Protein AF-A0A8B8ZPB7-F1 (afdb_monomer)

Solvent-accessible surface area (backbone atoms only — not comparable to full-atom values): 26484 Å² total; per-residue (Å²): 138,84,86,80,87,76,80,86,80,54,76,64,63,57,50,61,45,50,73,77,43,53,80,80,60,69,80,70,75,88,70,86,82,74,83,93,78,82,86,84,86,78,87,83,80,89,78,83,92,83,83,88,79,92,84,87,89,79,88,85,82,87,81,90,80,92,78,93,75,84,90,73,92,70,87,78,90,76,79,81,77,76,66,73,38,43,36,30,38,81,84,69,51,72,47,81,44,81,77,94,77,53,47,67,54,60,72,67,46,54,83,56,34,22,36,49,41,54,58,49,99,81,18,42,51,23,66,58,45,23,52,41,49,55,48,32,41,49,58,47,27,60,35,49,91,76,35,58,56,52,60,90,45,76,83,74,52,56,69,67,58,54,49,52,50,48,52,58,50,52,52,44,26,47,69,59,79,67,25,51,63,38,51,55,47,50,33,50,51,36,32,51,51,48,53,52,47,52,43,65,77,59,60,57,91,92,66,53,67,67,63,45,42,68,64,60,57,91,81,49,56,62,73,32,46,36,48,38,44,53,41,54,68,34,69,69,39,41,54,55,49,52,54,50,50,52,59,54,68,69,61,79,81,71,70,56,51,76,88,57,49,45,49,27,55,48,47,53,44,25,71,76,67,77,41,79,72,51,64,60,58,48,47,49,68,32,34,22,49,98,87,66,49,57,82,40,70,72,58,44,54,51,50,53,52,41,52,52,54,44,51,55,59,48,75,76,41,98,51,90,86,46,58,67,61,47,39,48,50,48,47,34,67,79,72,44,81,81,55,90,74,42,38,86,87,52,55,78,74,42,28,61,68,56,54,52,51,52,51,50,53,55,50,53,49,54,52,54,62,70,38,65,63,55,58,52,52,51,48,50,54,50,51,52,52,50,53,53,52,52,51,53,50,52,53,50,52,51,52,50,52,53,51,53,54,52,55,72,72,51,76,81,82,75,82,88,81,78,89,78,89,82,87,84,81,90,88,84,134

Secondary structure (DSSP, 8-state):
----------HHHHHHHHHH-HHHHTT-------------PPPP--------------------------------S-----PPEEEE-TT--EEEE-S---HHHHHHS-TT-EEE--B-TTS-B-HHHHHHHHHHHHHHTT-TTTS-SS-SSGGGS-HHHHHHHHHHHHTTEE--GGGHHHHHHHHHHHHHHHHHHHHHHH--TT--HHHHHHS--TTS-HHHHHHHHHHHHSHHHHHHHHHHHHHHHT-------TTS-HHHHHHHHHHHHSSPPPHHHHHHHHHB-TTS-BSSHHHHHHHHHHHHHHHHHHHT---TTSHHHHHHHHHHHHH-PPPTT--TTS-SS--HHHHHHHHHHHHHHHHHTTSTHHHHHHHHHHHHHHHHHHHHHHHHHHHHHHHHHHHHTSPPPPP--------------

pLDDT: mean 74.16, std 24.39, range [20.91, 96.12]

Mean predicted aligned error: 16.97 Å

Organism: Phoenix dactylifera (NCBI:txid42345)

InterPro domains:
  IPR004252 Probable transposase, Ptta/En/Spm, plant [PF03004] (223-352)

Structure (mmCIF, N/CA/C/O backbone):
data_AF-A0A8B8ZPB7-F1
#
_entry.id   AF-A0A8B8ZPB7-F1
#
loop_
_atom_site.group_PDB
_atom_site.id
_atom_site.type_symbol
_atom_site.label_atom_id
_atom_site.label_alt_id
_atom_site.label_comp_id
_atom_site.label_asym_id
_atom_site.label_entity_id
_atom_site.label_seq_id
_atom_site.pdbx_PDB_ins_code
_atom_site.Cartn_x
_atom_site.Cartn_y
_atom_site.Cartn_z
_atom_site.occupancy
_atom_site.B_iso_or_equiv
_atom_site.auth_seq_id
_atom_site.auth_comp_id
_atom_site.auth_asym_id
_atom_site.auth_atom_id
_atom_site.pdbx_PDB_model_num
ATOM 1 N N . MET A 1 1 ? -34.072 -21.243 11.639 1.00 28.75 1 MET A N 1
ATOM 2 C CA . MET A 1 1 ? -33.378 -22.053 10.615 1.00 28.75 1 MET A CA 1
ATOM 3 C C . MET A 1 1 ? -32.046 -21.391 10.296 1.00 28.75 1 MET A C 1
ATOM 5 O O . MET A 1 1 ? -32.010 -20.428 9.547 1.00 28.75 1 MET A O 1
ATOM 9 N N . LEU A 1 2 ? -30.977 -21.845 10.950 1.00 27.19 2 LEU A N 1
ATOM 10 C CA . LEU A 1 2 ? -29.590 -21.484 10.649 1.00 27.19 2 LEU A CA 1
ATOM 11 C C . LEU A 1 2 ? -29.084 -22.489 9.611 1.00 27.19 2 LEU A C 1
ATOM 13 O O . LEU A 1 2 ? -28.992 -23.673 9.923 1.00 27.19 2 LEU A O 1
ATOM 17 N N . ILE A 1 3 ? -28.793 -22.049 8.388 1.00 26.31 3 ILE A N 1
ATOM 18 C CA . ILE A 1 3 ? -28.152 -22.910 7.389 1.00 26.31 3 ILE A CA 1
ATOM 19 C C . ILE A 1 3 ? -26.639 -22.795 7.596 1.00 26.31 3 ILE A C 1
ATOM 21 O O . ILE A 1 3 ? -25.999 -21.853 7.132 1.00 26.31 3 ILE A O 1
ATOM 25 N N . HIS A 1 4 ? -26.082 -23.742 8.349 1.00 31.38 4 HIS A N 1
ATOM 26 C CA . HIS A 1 4 ? -24.650 -24.019 8.388 1.00 31.38 4 HIS A CA 1
ATOM 27 C C . HIS A 1 4 ? -24.243 -24.673 7.060 1.00 31.38 4 HIS A C 1
ATOM 29 O O . HIS A 1 4 ? -24.512 -25.851 6.852 1.00 31.38 4 HIS A O 1
ATOM 35 N N . PHE A 1 5 ? -23.561 -23.943 6.178 1.00 27.19 5 PHE A N 1
ATOM 36 C CA . PHE A 1 5 ? -22.730 -24.568 5.147 1.00 27.19 5 PHE A CA 1
ATOM 37 C C . PHE A 1 5 ? -21.309 -24.700 5.698 1.00 27.19 5 PHE A C 1
ATOM 39 O O . PHE A 1 5 ? -20.483 -23.805 5.551 1.00 27.19 5 PHE A O 1
ATOM 46 N N . VAL A 1 6 ? -21.046 -25.813 6.380 1.00 33.28 6 VAL A N 1
ATOM 47 C CA . VAL A 1 6 ? -19.689 -26.307 6.635 1.00 33.28 6 VAL A CA 1
ATOM 48 C C . VAL A 1 6 ? -19.520 -27.507 5.713 1.00 33.28 6 VAL A C 1
ATOM 50 O O . VAL A 1 6 ? -20.044 -28.578 6.002 1.00 33.28 6 VAL A O 1
ATOM 53 N N . TYR A 1 7 ? -18.854 -27.320 4.575 1.00 31.11 7 TYR A N 1
ATOM 54 C CA . TYR A 1 7 ? -18.371 -28.455 3.791 1.00 31.11 7 TYR A CA 1
ATOM 55 C C . TYR A 1 7 ? -17.111 -29.006 4.479 1.00 31.11 7 TYR A C 1
ATOM 57 O O . TYR A 1 7 ? -16.182 -28.231 4.725 1.00 31.11 7 TYR A O 1
ATOM 65 N N . PRO A 1 8 ? -17.052 -30.303 4.827 1.00 35.94 8 PRO A N 1
ATOM 66 C CA . PRO A 1 8 ? -15.824 -30.921 5.304 1.00 35.94 8 PRO A CA 1
ATOM 67 C C . PRO A 1 8 ? -14.908 -31.177 4.099 1.00 35.94 8 PRO A C 1
ATOM 69 O O . PRO A 1 8 ? -15.240 -31.978 3.230 1.00 35.94 8 PRO A O 1
ATOM 72 N N . PHE A 1 9 ? -13.777 -30.476 4.021 1.00 42.41 9 PHE A N 1
ATOM 73 C CA . PHE A 1 9 ? -12.744 -30.757 3.018 1.00 42.41 9 PHE A CA 1
ATOM 74 C C . PHE A 1 9 ? -11.950 -32.010 3.402 1.00 42.41 9 PHE A C 1
ATOM 76 O O . PHE A 1 9 ? -11.677 -32.238 4.586 1.00 42.41 9 PHE A O 1
ATOM 83 N N . SER A 1 10 ? -11.600 -32.814 2.398 1.00 42.03 10 SER A N 1
ATOM 84 C CA . SER A 1 10 ? -10.835 -34.053 2.554 1.00 42.03 10 SER A CA 1
ATOM 85 C C . SER A 1 10 ? -9.345 -33.767 2.786 1.00 42.03 10 SER A C 1
ATOM 87 O O . SER A 1 10 ? -8.852 -32.663 2.540 1.00 42.03 10 SER A O 1
ATOM 89 N N . ALA A 1 11 ? -8.602 -34.761 3.277 1.00 39.53 11 ALA A N 1
ATOM 90 C CA . ALA A 1 11 ? -7.156 -34.641 3.460 1.00 39.53 11 ALA A CA 1
ATOM 91 C C . ALA A 1 11 ? -6.410 -34.476 2.119 1.00 39.53 11 ALA A C 1
ATOM 93 O O . ALA A 1 11 ? -5.371 -33.813 2.087 1.00 39.53 11 ALA A O 1
ATOM 94 N N . GLU A 1 12 ? -6.956 -35.010 1.019 1.00 38.91 12 GLU A N 1
ATOM 95 C CA . GLU A 1 12 ? -6.449 -34.802 -0.340 1.00 38.91 12 GLU A CA 1
ATOM 96 C C . GLU A 1 12 ? -6.505 -33.325 -0.773 1.00 38.91 12 GLU A C 1
ATOM 98 O O . GLU A 1 12 ? -5.502 -32.811 -1.274 1.00 38.91 12 GLU A O 1
ATOM 103 N N . ASP A 1 13 ? -7.598 -32.608 -0.478 1.00 41.69 13 ASP A N 1
ATOM 104 C CA . ASP A 1 13 ? -7.766 -31.187 -0.843 1.00 41.69 13 ASP A CA 1
ATOM 105 C C . ASP A 1 13 ? -6.718 -30.282 -0.170 1.00 41.69 13 ASP A C 1
ATOM 107 O O . ASP A 1 13 ? -6.285 -29.269 -0.718 1.00 41.69 13 ASP A O 1
ATOM 111 N N . ILE A 1 14 ? -6.286 -30.644 1.042 1.00 42.12 14 ILE A N 1
ATOM 112 C CA . ILE A 1 14 ? -5.255 -29.918 1.800 1.00 42.12 14 ILE A CA 1
ATOM 113 C C . ILE A 1 14 ? -3.859 -30.189 1.219 1.00 42.12 14 ILE A C 1
ATOM 115 O O . ILE A 1 14 ? -2.997 -29.308 1.254 1.00 42.12 14 ILE A O 1
ATOM 119 N N . ARG A 1 15 ? -3.632 -31.386 0.668 1.00 41.94 15 ARG A N 1
ATOM 120 C CA . ARG A 1 15 ? -2.341 -31.821 0.121 1.00 41.94 15 ARG A CA 1
ATOM 121 C C . ARG A 1 15 ? -2.060 -31.210 -1.252 1.00 41.94 15 ARG A C 1
ATOM 123 O O . ARG A 1 15 ? -0.996 -30.629 -1.440 1.00 41.94 15 ARG A O 1
ATOM 130 N N . GLU A 1 16 ? -3.036 -31.245 -2.158 1.00 42.25 16 GLU A N 1
ATOM 131 C CA . GLU A 1 16 ? -2.954 -30.586 -3.476 1.00 42.25 16 GLU A CA 1
ATOM 132 C C . GLU A 1 16 ? -2.743 -29.063 -3.329 1.00 42.25 16 GLU A C 1
ATOM 134 O O . GLU A 1 16 ? -2.039 -28.409 -4.106 1.00 42.25 16 GLU A O 1
ATOM 139 N N . PHE A 1 17 ? -3.279 -28.500 -2.241 1.00 45.41 17 PHE A N 1
ATOM 140 C CA . PHE A 1 17 ? -3.159 -27.092 -1.882 1.00 45.41 17 PHE A CA 1
ATOM 141 C C . PHE A 1 17 ? -1.788 -26.703 -1.294 1.00 45.41 17 PHE A C 1
ATOM 143 O O . PHE A 1 17 ? -1.312 -25.587 -1.522 1.00 45.41 17 PHE A O 1
ATOM 150 N N . GLN A 1 18 ? -1.126 -27.602 -0.559 1.00 41.00 18 GLN A N 1
ATOM 151 C CA . GLN A 1 18 ? 0.248 -27.392 -0.080 1.00 41.00 18 GLN A CA 1
ATOM 152 C C . GLN A 1 18 ? 1.264 -27.382 -1.230 1.00 41.00 18 GLN A C 1
ATOM 154 O O . GLN A 1 18 ? 2.244 -26.638 -1.159 1.00 41.00 18 GLN A O 1
ATOM 159 N N . GLU A 1 19 ? 1.002 -28.140 -2.297 1.00 45.62 19 GLU A N 1
ATOM 160 C CA . GLU A 1 19 ? 1.836 -28.174 -3.504 1.00 45.62 19 GLU A CA 1
ATOM 161 C C . GLU A 1 19 ? 1.687 -26.899 -4.353 1.00 45.62 19 GLU A C 1
ATOM 163 O O . GLU A 1 19 ? 2.684 -26.367 -4.838 1.00 45.62 19 GLU A O 1
ATOM 168 N N . HIS A 1 20 ? 0.476 -26.337 -4.460 1.00 42.56 20 HIS A N 1
ATOM 169 C CA . HIS A 1 20 ? 0.222 -25.128 -5.260 1.00 42.56 20 HIS A CA 1
ATOM 170 C C . HIS A 1 20 ? 0.527 -23.797 -4.542 1.00 42.56 20 HIS A C 1
ATOM 172 O O . HIS A 1 20 ? 0.718 -22.774 -5.204 1.00 42.56 20 HIS A O 1
ATOM 178 N N . TYR A 1 21 ? 0.584 -23.768 -3.201 1.00 43.22 21 TYR A N 1
ATOM 179 C CA . TYR A 1 21 ? 0.768 -22.528 -2.422 1.00 43.22 21 TYR A CA 1
ATOM 180 C C . TYR A 1 21 ? 1.794 -22.635 -1.268 1.00 43.22 21 TYR A C 1
ATOM 182 O O . TYR A 1 21 ? 1.480 -22.292 -0.120 1.00 43.22 21 TYR A O 1
ATOM 190 N N . PRO A 1 22 ? 3.059 -23.015 -1.533 1.00 37.81 22 PRO A N 1
ATOM 191 C CA . PRO A 1 22 ? 4.065 -23.250 -0.488 1.00 37.81 22 PRO A CA 1
ATOM 192 C C . PRO A 1 22 ? 4.408 -21.993 0.339 1.00 37.81 22 PRO A C 1
ATOM 194 O O . PRO A 1 22 ? 4.732 -22.075 1.526 1.00 37.81 22 PRO A O 1
ATOM 197 N N . ILE A 1 23 ? 4.270 -20.798 -0.248 1.00 39.88 23 ILE A N 1
ATOM 198 C CA . ILE A 1 23 ? 4.615 -19.514 0.391 1.00 39.88 23 ILE A CA 1
ATOM 199 C C . ILE A 1 23 ? 3.638 -19.150 1.526 1.00 39.88 23 ILE A C 1
ATOM 201 O O . ILE A 1 23 ? 4.025 -18.474 2.480 1.00 39.88 23 ILE A O 1
ATOM 205 N N . ILE A 1 24 ? 2.390 -19.634 1.480 1.00 37.12 24 ILE A N 1
ATOM 206 C CA . ILE A 1 24 ? 1.375 -19.341 2.508 1.00 37.12 24 ILE A CA 1
ATOM 207 C C . ILE A 1 24 ? 1.676 -20.094 3.821 1.00 37.12 24 ILE A C 1
ATOM 209 O O . ILE A 1 24 ? 1.377 -19.584 4.903 1.00 37.12 24 ILE A O 1
ATOM 213 N N . PHE A 1 25 ? 2.332 -21.260 3.751 1.00 35.75 25 PHE A N 1
ATOM 214 C CA . PHE A 1 25 ? 2.598 -22.133 4.905 1.00 35.75 25 PHE A CA 1
ATOM 215 C C . PHE A 1 25 ? 4.035 -22.046 5.457 1.00 35.75 25 PHE A C 1
ATOM 217 O O . PHE A 1 25 ? 4.278 -22.437 6.600 1.00 35.75 25 PHE A O 1
ATOM 224 N N . ALA A 1 26 ? 4.984 -21.459 4.718 1.00 35.31 26 ALA A N 1
ATOM 225 C CA . ALA A 1 26 ? 6.405 -21.404 5.092 1.00 35.31 26 ALA A CA 1
ATOM 226 C C . ALA A 1 26 ? 6.752 -20.531 6.325 1.00 35.31 26 ALA A C 1
ATOM 228 O O . ALA A 1 26 ? 7.908 -20.473 6.737 1.00 35.31 26 ALA A O 1
ATOM 229 N N . THR A 1 27 ? 5.784 -19.870 6.971 1.00 37.97 27 THR A N 1
ATOM 230 C CA . THR A 1 27 ? 6.030 -19.088 8.206 1.00 37.97 27 THR A CA 1
ATOM 231 C C . THR A 1 27 ? 5.755 -19.860 9.505 1.00 37.97 27 THR A C 1
ATOM 233 O O . THR A 1 27 ? 5.778 -19.278 10.590 1.00 37.97 27 THR A O 1
ATOM 236 N N . GLY A 1 28 ? 5.547 -21.179 9.413 1.00 30.17 28 GLY A N 1
ATOM 237 C CA . GLY A 1 28 ? 5.267 -22.068 10.545 1.00 30.17 28 GLY A CA 1
ATOM 238 C C . GLY A 1 28 ? 6.475 -22.662 11.282 1.00 30.17 28 GLY A C 1
ATOM 239 O O . GLY A 1 28 ? 6.264 -23.366 12.268 1.00 30.17 28 GLY A O 1
ATOM 240 N N . ASN A 1 29 ? 7.725 -22.396 10.877 1.00 26.95 29 ASN A N 1
ATOM 241 C CA . ASN A 1 29 ? 8.877 -22.906 11.629 1.00 26.95 29 ASN A CA 1
ATOM 242 C C . ASN A 1 29 ? 9.164 -22.039 12.863 1.00 26.95 29 ASN A C 1
ATOM 244 O O . ASN A 1 29 ? 9.636 -20.904 12.781 1.00 26.95 29 ASN A O 1
ATOM 248 N N . LYS A 1 30 ? 8.838 -22.614 14.028 1.00 38.22 30 LYS A N 1
ATOM 249 C CA . LYS A 1 30 ? 9.096 -22.106 15.378 1.00 38.22 30 LYS A CA 1
ATOM 250 C C . LYS A 1 30 ? 10.577 -21.745 15.551 1.00 38.22 30 LYS A C 1
ATOM 252 O O . LYS A 1 30 ? 11.385 -22.586 15.928 1.00 38.22 30 LYS A O 1
ATOM 257 N N . MET A 1 31 ? 10.922 -20.473 15.373 1.00 25.81 31 MET A N 1
ATOM 258 C CA . MET A 1 31 ? 12.121 -19.902 15.986 1.00 25.81 31 MET A CA 1
ATOM 259 C C . MET A 1 31 ? 11.722 -19.192 17.278 1.00 25.81 31 MET A C 1
ATOM 261 O O . MET A 1 31 ? 10.804 -18.369 17.309 1.00 25.81 31 MET A O 1
ATOM 265 N N . HIS A 1 32 ? 12.391 -19.580 18.360 1.00 27.09 32 HIS A N 1
ATOM 266 C CA . HIS A 1 32 ? 12.160 -19.135 19.726 1.00 27.09 32 HIS A CA 1
ATOM 267 C C . HIS A 1 32 ? 12.138 -17.601 19.803 1.00 27.09 32 HIS A C 1
ATOM 269 O O . HIS A 1 32 ? 13.165 -16.939 19.664 1.00 27.09 32 HIS A O 1
ATOM 275 N N . ARG A 1 33 ? 10.958 -17.015 20.045 1.00 31.67 33 ARG A N 1
ATOM 276 C CA . ARG A 1 33 ? 10.832 -15.586 20.356 1.00 31.67 33 ARG A CA 1
ATOM 277 C C . ARG A 1 33 ? 11.293 -15.360 21.792 1.00 31.67 33 ARG A C 1
ATOM 279 O O . ARG A 1 33 ? 10.495 -15.401 22.724 1.00 31.67 33 ARG A O 1
ATOM 286 N N . GLY A 1 34 ? 12.596 -15.152 21.953 1.00 25.97 34 GLY A N 1
ATOM 287 C CA . GLY A 1 34 ? 13.194 -14.689 23.198 1.00 25.97 34 GLY A CA 1
ATOM 288 C C . GLY A 1 34 ? 12.562 -13.373 23.664 1.00 25.97 34 GLY A C 1
ATOM 289 O O . GLY A 1 34 ? 12.405 -12.431 22.888 1.00 25.97 34 GLY A O 1
ATOM 290 N N . LYS A 1 35 ? 12.159 -13.379 24.937 1.00 30.25 35 LYS A N 1
ATOM 291 C CA . LYS A 1 35 ? 11.778 -12.276 25.834 1.00 30.25 35 LYS A CA 1
ATOM 292 C C . LYS A 1 35 ? 11.956 -10.857 25.253 1.00 30.25 35 LYS A C 1
ATOM 294 O O . LYS A 1 35 ? 13.050 -10.307 25.272 1.00 30.25 35 LYS A O 1
ATOM 299 N N . ARG A 1 36 ? 10.852 -10.219 24.845 1.00 32.94 36 ARG A N 1
ATOM 300 C CA . ARG A 1 36 ? 10.740 -8.749 24.778 1.00 32.94 36 ARG A CA 1
ATOM 301 C C . ARG A 1 36 ? 9.922 -8.259 25.969 1.00 32.94 36 ARG A C 1
ATOM 303 O O . ARG A 1 36 ? 8.733 -8.003 25.845 1.00 32.94 36 ARG A O 1
ATOM 310 N N . PHE A 1 37 ? 10.586 -8.197 27.112 1.00 27.94 37 PHE A N 1
ATOM 311 C CA . PHE A 1 37 ? 10.239 -7.348 28.246 1.00 27.94 37 PHE A CA 1
ATOM 312 C C . PHE A 1 37 ? 11.564 -7.009 28.924 1.00 27.94 37 PHE A C 1
ATOM 314 O O . PHE A 1 37 ? 12.227 -7.919 29.421 1.00 27.94 37 PHE A O 1
ATOM 321 N N . ARG A 1 38 ? 11.963 -5.741 28.819 1.00 25.94 38 ARG A N 1
ATOM 322 C CA . ARG A 1 38 ? 12.806 -4.978 29.747 1.00 25.94 38 ARG A CA 1
ATOM 323 C C . ARG A 1 38 ? 12.831 -3.530 29.250 1.00 25.94 38 ARG A C 1
ATOM 325 O O . ARG A 1 38 ? 13.346 -3.253 28.171 1.00 25.94 38 ARG A O 1
ATOM 332 N N . ASP A 1 39 ? 12.104 -2.708 29.996 1.00 25.30 39 ASP A N 1
ATOM 333 C CA . ASP A 1 39 ? 12.454 -1.366 30.463 1.00 25.30 39 ASP A CA 1
ATOM 334 C C . ASP A 1 39 ? 12.951 -0.366 29.412 1.00 25.30 39 ASP A C 1
ATOM 336 O O . ASP A 1 39 ? 14.123 -0.328 29.046 1.00 25.30 39 ASP A O 1
ATOM 340 N N . VAL A 1 40 ? 12.033 0.497 28.967 1.00 24.83 40 VAL A N 1
ATOM 341 C CA . VAL A 1 40 ? 12.382 1.802 28.397 1.00 24.83 40 VAL A CA 1
ATOM 342 C C . VAL A 1 40 ? 11.948 2.851 29.411 1.00 24.83 40 VAL A C 1
ATOM 344 O O . VAL A 1 40 ? 10.776 3.215 29.488 1.00 24.83 40 VAL A O 1
ATOM 347 N N . GLU A 1 41 ? 12.905 3.284 30.223 1.00 22.23 41 GLU A N 1
ATOM 348 C CA . GLU A 1 41 ? 12.800 4.458 31.083 1.00 22.23 41 GLU A CA 1
ATOM 349 C C . GLU A 1 41 ? 12.790 5.712 30.192 1.00 22.23 41 GLU A C 1
ATOM 351 O O . GLU A 1 41 ? 13.719 5.943 29.417 1.00 22.23 41 GLU A O 1
ATOM 356 N N . PHE A 1 42 ? 11.716 6.501 30.255 1.00 28.75 42 PHE A N 1
ATOM 357 C CA . PHE A 1 42 ? 11.602 7.780 29.553 1.00 28.75 42 PHE A CA 1
ATOM 358 C C . PHE A 1 42 ? 11.848 8.924 30.538 1.00 28.75 42 PHE A C 1
ATOM 360 O O . PHE A 1 42 ? 11.079 9.119 31.478 1.00 28.75 42 PHE A O 1
ATOM 367 N N . GLN A 1 43 ? 12.896 9.711 30.289 1.00 24.97 43 GLN A N 1
ATOM 368 C CA . GLN A 1 43 ? 13.092 11.003 30.941 1.00 24.97 43 GLN A CA 1
ATOM 369 C C . GLN A 1 43 ? 12.038 11.993 30.432 1.00 24.97 43 GLN A C 1
ATOM 371 O O . GLN A 1 43 ? 11.993 12.327 29.248 1.00 24.97 43 GLN A O 1
ATOM 376 N N . GLN A 1 44 ? 11.179 12.452 31.342 1.00 23.89 44 GLN A N 1
ATOM 377 C CA . GLN A 1 44 ? 10.290 13.587 31.121 1.00 23.89 44 GLN A CA 1
ATOM 378 C C . GLN A 1 44 ? 11.091 14.883 31.258 1.00 23.89 44 GLN A C 1
ATOM 380 O O . GLN A 1 44 ? 11.602 15.186 32.334 1.00 23.89 44 GLN A O 1
ATOM 385 N N . SER A 1 45 ? 11.146 15.680 30.197 1.00 27.50 45 SER A N 1
ATOM 386 C CA . SER A 1 45 ? 11.454 17.105 30.289 1.00 27.50 45 SER A CA 1
ATOM 387 C C . SER A 1 45 ? 10.152 17.897 30.157 1.00 27.50 45 SER A C 1
ATOM 389 O O . SER A 1 45 ? 9.481 17.884 29.126 1.00 27.50 45 SER A O 1
ATOM 391 N N . GLN A 1 46 ? 9.772 18.551 31.255 1.00 23.66 46 GLN A N 1
ATOM 392 C CA . GLN A 1 46 ? 8.691 19.529 31.313 1.00 23.66 46 GLN A CA 1
ATOM 393 C C . GLN A 1 46 ? 9.084 20.790 30.545 1.00 23.66 46 GLN A C 1
ATOM 395 O O . GLN A 1 46 ? 10.137 21.352 30.834 1.00 23.66 46 GLN A O 1
ATOM 400 N N . VAL A 1 47 ? 8.199 21.306 29.687 1.00 26.80 47 VAL A N 1
ATOM 401 C CA . VAL A 1 47 ? 8.133 22.748 29.409 1.00 26.80 47 VAL A CA 1
ATOM 402 C C . VAL A 1 47 ? 6.678 23.175 29.178 1.00 26.80 47 VAL A C 1
ATOM 404 O O . VAL A 1 47 ? 6.050 22.786 28.201 1.00 26.80 47 VAL A O 1
ATOM 407 N N . GLY A 1 48 ? 6.175 23.983 30.115 1.00 24.48 48 GLY A N 1
ATOM 408 C CA . GLY A 1 48 ? 5.535 25.274 29.840 1.00 24.48 48 GLY A CA 1
ATOM 409 C C . GLY A 1 48 ? 4.231 25.319 29.043 1.00 24.48 48 GLY A C 1
ATOM 410 O O . GLY A 1 48 ? 4.231 25.406 27.822 1.00 24.48 48 GLY A O 1
ATOM 411 N N . SER A 1 49 ? 3.129 25.434 29.783 1.00 24.02 49 SER A N 1
ATOM 412 C CA . SER A 1 49 ? 1.850 26.011 29.357 1.00 24.02 49 SER A CA 1
ATOM 413 C C . SER A 1 49 ? 2.006 27.415 28.750 1.00 24.02 49 SER A C 1
ATOM 415 O O . SER A 1 49 ? 2.580 28.293 29.391 1.00 24.02 49 SER A O 1
ATOM 417 N N . SER A 1 50 ? 1.372 27.672 27.601 1.00 24.67 50 SER A N 1
ATOM 418 C CA . SER A 1 50 ? 0.836 29.001 27.283 1.00 24.67 50 SER A CA 1
ATOM 419 C C . SER A 1 50 ? -0.412 28.896 26.404 1.00 24.67 50 SER A C 1
ATOM 421 O O . SER A 1 50 ? -0.479 28.107 25.465 1.00 24.67 50 SER A O 1
ATOM 423 N N . SER A 1 51 ? -1.407 29.684 26.794 1.00 22.61 51 SER A N 1
ATOM 424 C CA . SER A 1 51 ? -2.759 29.802 26.255 1.00 22.61 51 SER A CA 1
ATOM 425 C C . SER A 1 51 ? -2.825 30.855 25.135 1.00 22.61 51 SER A C 1
ATOM 427 O O . SER A 1 51 ? -1.849 31.563 24.903 1.00 22.61 51 SER A O 1
ATOM 429 N N . ALA A 1 52 ? -4.027 31.013 24.561 1.00 24.56 52 ALA A N 1
ATOM 430 C CA . ALA A 1 52 ? -4.485 32.054 23.625 1.00 24.56 52 ALA A CA 1
ATOM 431 C C . ALA A 1 52 ? -4.111 31.830 22.141 1.00 24.56 52 ALA A C 1
ATOM 433 O O . ALA A 1 52 ? -3.016 31.406 21.821 1.00 24.56 52 ALA A O 1
ATOM 434 N N . GLN A 1 53 ? -4.946 32.099 21.136 1.00 24.95 53 GLN A N 1
ATOM 435 C CA . GLN A 1 53 ? -6.286 32.675 21.051 1.00 24.95 53 GLN A CA 1
ATOM 436 C C . GLN A 1 53 ? -6.807 32.441 19.622 1.00 24.95 53 GLN A C 1
ATOM 438 O O . GLN A 1 53 ? -6.050 32.380 18.657 1.00 24.95 53 GLN A O 1
ATOM 443 N N . SER A 1 54 ? -8.127 32.349 19.509 1.00 24.20 54 SER A N 1
ATOM 444 C CA . SER A 1 54 ? -8.901 32.381 18.269 1.00 24.20 54 SER A CA 1
ATOM 445 C C . SER A 1 54 ? -8.843 33.766 17.616 1.00 24.20 54 SER A C 1
ATOM 447 O O . SER A 1 54 ? -9.192 34.736 18.281 1.00 24.20 54 SER A O 1
ATOM 449 N N . MET A 1 55 ? -8.547 33.852 16.312 1.00 24.83 55 MET A N 1
ATOM 450 C CA . MET A 1 55 ? -8.936 34.997 15.478 1.00 24.83 55 MET A CA 1
ATOM 451 C C . MET A 1 55 ? -9.368 34.557 14.073 1.00 24.83 55 MET A C 1
ATOM 453 O O . MET A 1 55 ? -8.660 33.871 13.342 1.00 24.83 55 MET A O 1
ATOM 457 N N . ARG A 1 56 ? -10.588 34.982 13.747 1.00 20.91 56 ARG A N 1
ATOM 458 C CA . ARG A 1 56 ? -11.305 34.938 12.470 1.00 20.91 56 ARG A CA 1
ATOM 459 C C . ARG A 1 56 ? -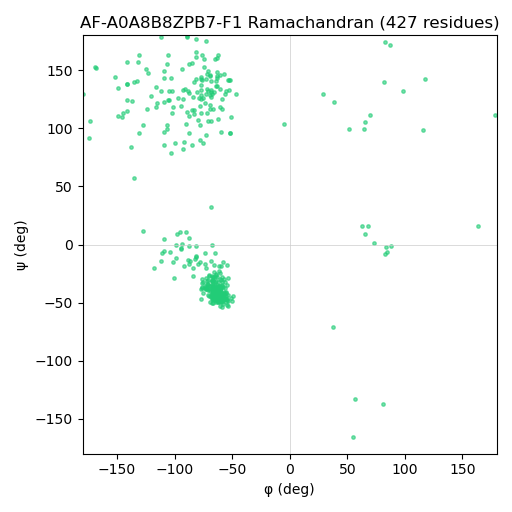10.960 36.196 11.661 1.00 20.91 56 ARG A C 1
ATOM 461 O O . ARG A 1 56 ? -10.730 37.228 12.289 1.00 20.91 56 ARG A O 1
ATOM 468 N N . SER A 1 57 ? -11.089 36.116 10.325 1.00 24.12 57 SER A N 1
ATOM 469 C CA . SER A 1 57 ? -11.153 37.194 9.290 1.00 24.12 57 SER A CA 1
ATOM 470 C C . SER A 1 57 ? -9.976 37.119 8.305 1.00 24.12 57 SER A C 1
ATOM 472 O O . SER A 1 57 ? -8.873 36.837 8.740 1.00 24.12 57 SER A O 1
ATOM 474 N N . GLN A 1 58 ? -10.062 37.367 6.996 1.00 24.64 58 GLN A N 1
ATOM 475 C CA . GLN A 1 58 ? -11.099 37.770 6.035 1.00 24.64 58 GLN A CA 1
ATOM 476 C C . GLN A 1 58 ? -10.465 37.588 4.630 1.00 24.64 58 GLN A C 1
ATOM 478 O O . GLN A 1 58 ? -9.246 37.674 4.493 1.00 24.64 58 GLN A O 1
ATOM 483 N N . GLN A 1 59 ? -11.275 37.340 3.596 1.00 23.97 59 GLN A N 1
ATOM 484 C CA . GLN A 1 59 ? -10.879 37.517 2.187 1.00 23.97 59 GLN A CA 1
ATOM 485 C C . GLN A 1 59 ? -10.602 38.997 1.880 1.00 23.97 59 GLN A C 1
ATOM 487 O O . GLN A 1 59 ? -11.184 39.867 2.529 1.00 23.97 59 GLN A O 1
ATOM 492 N N . PRO A 1 60 ? -9.854 39.279 0.801 1.00 23.94 60 PRO A N 1
ATOM 493 C CA . PRO A 1 60 ? -10.411 40.205 -0.186 1.00 23.94 60 PRO A CA 1
ATOM 494 C C . PRO A 1 60 ? -10.319 39.722 -1.641 1.00 23.94 60 PRO A C 1
ATOM 496 O O . PRO A 1 60 ? -9.509 38.875 -2.014 1.00 23.94 60 PRO A O 1
ATOM 499 N N . GLN A 1 61 ? -11.227 40.297 -2.428 1.00 21.80 61 GLN A N 1
ATOM 500 C CA . GLN A 1 61 ? -11.498 40.103 -3.847 1.00 21.80 61 GLN A CA 1
ATOM 501 C C . GLN A 1 61 ? -10.478 40.806 -4.765 1.00 21.80 61 GLN A C 1
ATOM 503 O O . GLN A 1 61 ? -10.015 41.899 -4.468 1.00 21.80 61 GLN A O 1
ATOM 508 N N . GLN A 1 62 ? -10.192 40.122 -5.877 1.00 22.58 62 GLN A N 1
ATOM 509 C CA . GLN A 1 62 ? -10.075 40.560 -7.280 1.00 22.58 62 GLN A CA 1
ATOM 510 C C . GLN A 1 62 ? -9.640 41.999 -7.625 1.00 22.58 62 GLN A C 1
ATOM 512 O O . GLN A 1 62 ? -10.297 42.973 -7.274 1.00 22.58 62 GLN A O 1
ATOM 517 N N . HIS A 1 63 ? -8.647 42.078 -8.517 1.00 22.84 63 HIS A N 1
ATOM 518 C CA . HIS A 1 63 ? -8.596 43.088 -9.571 1.00 22.84 63 HIS A CA 1
ATOM 519 C C . HIS A 1 63 ? -8.160 42.420 -10.885 1.00 22.84 63 HIS A C 1
ATOM 521 O O . HIS A 1 63 ? -7.132 41.743 -10.931 1.00 22.84 63 HIS A O 1
ATOM 527 N N . GLU A 1 64 ? -8.990 42.570 -11.917 1.00 22.52 64 GLU A N 1
ATOM 528 C CA . GLU A 1 64 ? -8.724 42.201 -13.308 1.00 22.52 64 GLU A CA 1
ATOM 529 C C . GLU A 1 64 ? -7.718 43.167 -13.941 1.00 22.52 64 GLU A C 1
ATOM 531 O O . GLU A 1 64 ? -7.808 44.376 -13.724 1.00 22.52 64 GLU A O 1
ATOM 536 N N . SER A 1 65 ? -6.833 42.622 -14.777 1.00 23.34 65 SER A N 1
ATOM 537 C CA . SER A 1 65 ? -6.213 43.331 -15.896 1.00 23.34 65 SER A CA 1
ATOM 538 C C . SER A 1 65 ? -6.004 42.331 -17.030 1.00 23.34 65 SER A C 1
ATOM 540 O O . SER A 1 65 ? -5.185 41.417 -16.924 1.00 23.34 65 SER A O 1
ATOM 542 N N . GLU A 1 66 ? -6.781 42.499 -18.096 1.00 24.03 66 GLU A N 1
ATOM 543 C CA . GLU A 1 66 ? -6.592 41.848 -19.388 1.00 24.03 66 GLU A CA 1
ATOM 544 C C . GLU A 1 66 ? -5.289 42.332 -20.036 1.00 24.03 66 GLU A C 1
ATOM 546 O O . GLU A 1 66 ? -5.056 43.533 -20.180 1.00 24.03 66 GLU A O 1
ATOM 551 N N . SER A 1 67 ? -4.466 41.401 -20.507 1.00 24.45 67 SER A N 1
ATOM 552 C CA . SER A 1 67 ? -3.518 41.673 -21.582 1.00 24.45 67 SER A CA 1
ATOM 553 C C . SER A 1 67 ? -3.438 40.461 -22.504 1.00 24.45 67 SER A C 1
ATOM 555 O O . SER A 1 67 ? -3.061 39.353 -22.125 1.00 24.45 67 SER A O 1
ATOM 557 N N . GLN A 1 68 ? -3.890 40.690 -23.733 1.00 25.41 68 GLN A N 1
ATOM 558 C CA . GLN A 1 68 ? -3.831 39.763 -24.851 1.00 25.41 68 GLN A CA 1
ATOM 559 C C . GLN A 1 68 ? -2.381 39.691 -25.341 1.00 25.41 68 GLN A C 1
ATOM 561 O O . GLN A 1 68 ? -1.823 40.709 -25.742 1.00 25.41 68 GLN A O 1
ATOM 566 N N . HIS A 1 69 ? -1.780 38.501 -25.338 1.00 25.91 69 HIS A N 1
ATOM 567 C CA . HIS A 1 69 ? -0.597 38.222 -26.146 1.00 25.91 69 HIS A CA 1
ATOM 568 C C . HIS A 1 69 ? -0.658 36.809 -26.733 1.00 25.91 69 HIS A C 1
ATOM 570 O O . HIS A 1 69 ? -1.106 35.857 -26.097 1.00 25.91 69 HIS A O 1
ATOM 576 N N . GLU A 1 70 ? -0.256 36.750 -27.998 1.00 24.98 70 GLU A N 1
ATOM 577 C CA . GLU A 1 70 ? -0.362 35.674 -28.977 1.00 24.98 70 GLU A CA 1
ATOM 578 C C . GLU A 1 70 ? 0.043 34.283 -28.469 1.00 24.98 70 GLU A C 1
ATOM 580 O O . GLU A 1 70 ? 1.128 34.060 -27.933 1.00 24.98 70 GLU A O 1
ATOM 585 N N . PHE A 1 71 ? -0.846 33.317 -28.709 1.00 21.75 71 PHE A N 1
ATOM 586 C CA . PHE A 1 71 ? -0.668 31.910 -28.372 1.00 21.75 71 PHE A CA 1
ATOM 587 C C . PHE A 1 71 ? 0.252 31.240 -29.402 1.00 21.75 71 PHE A C 1
ATOM 589 O O . PHE A 1 71 ? -0.196 30.726 -30.427 1.00 21.75 71 PHE A O 1
ATOM 596 N N . GLN A 1 72 ? 1.557 31.258 -29.137 1.00 25.52 72 GLN A N 1
ATOM 597 C CA . GLN A 1 72 ? 2.519 30.417 -29.840 1.00 25.52 72 GLN A CA 1
ATOM 598 C C . GLN A 1 72 ? 2.532 29.035 -29.174 1.00 25.52 72 GLN A C 1
ATOM 600 O O . GLN A 1 72 ? 2.856 28.893 -27.997 1.00 25.52 72 GLN A O 1
ATOM 605 N N . SER A 1 73 ? 2.125 28.021 -29.935 1.00 33.91 73 SER A N 1
ATOM 606 C CA . SER A 1 73 ? 1.963 26.623 -29.535 1.00 33.91 73 SER A CA 1
ATOM 607 C C . SER A 1 73 ? 3.212 26.043 -28.861 1.00 33.91 73 SER A C 1
ATOM 609 O O . SER A 1 73 ? 4.114 25.544 -29.532 1.00 33.91 73 SER A O 1
ATOM 611 N N . GLN A 1 74 ? 3.248 26.053 -27.528 1.00 29.69 74 GLN A N 1
ATOM 612 C CA . GLN A 1 74 ? 4.185 25.258 -26.740 1.00 29.69 74 GLN A CA 1
ATOM 613 C C . GLN A 1 74 ? 3.440 24.075 -26.122 1.00 29.69 74 GLN A C 1
ATOM 615 O O . GLN A 1 74 ? 2.416 24.222 -25.458 1.00 29.69 74 GLN A O 1
ATOM 620 N N . GLN A 1 75 ? 3.942 22.877 -26.408 1.00 32.19 75 GLN A N 1
ATOM 621 C CA . GLN A 1 75 ? 3.397 21.609 -25.944 1.00 32.19 75 GLN A CA 1
ATOM 622 C C . GLN A 1 75 ? 3.423 21.549 -24.410 1.00 32.19 75 GLN A C 1
ATOM 624 O O . GLN A 1 75 ? 4.482 21.593 -23.788 1.00 32.19 75 GLN A O 1
ATOM 629 N N . HIS A 1 76 ? 2.243 21.437 -23.803 1.00 28.14 76 HIS A N 1
ATOM 630 C CA . HIS A 1 76 ? 2.070 21.185 -22.375 1.00 28.14 76 HIS A CA 1
ATOM 631 C C . HIS A 1 76 ? 2.511 19.752 -22.012 1.00 28.14 76 HIS A C 1
ATOM 633 O O . HIS A 1 76 ? 1.985 18.802 -22.599 1.00 28.14 76 HIS A O 1
ATOM 639 N N . PRO A 1 77 ? 3.375 19.540 -21.002 1.00 37.12 77 PRO A N 1
ATOM 640 C CA . PRO A 1 77 ? 3.604 18.222 -20.429 1.00 37.12 77 PRO A CA 1
ATOM 641 C C . PRO A 1 77 ? 2.614 18.019 -19.274 1.00 37.12 77 PRO A C 1
ATOM 643 O O . PRO A 1 77 ? 2.769 18.601 -18.202 1.00 37.12 77 PRO A O 1
ATOM 646 N N . GLY A 1 78 ? 1.555 17.231 -19.478 1.00 38.44 78 GLY A N 1
ATOM 647 C CA . GLY A 1 78 ? 0.629 16.945 -18.374 1.00 38.44 78 GLY A CA 1
ATOM 648 C C . GLY A 1 78 ? -0.743 16.376 -18.709 1.00 38.44 78 GLY A C 1
ATOM 649 O O . GLY A 1 78 ? -1.619 16.404 -17.844 1.00 38.44 7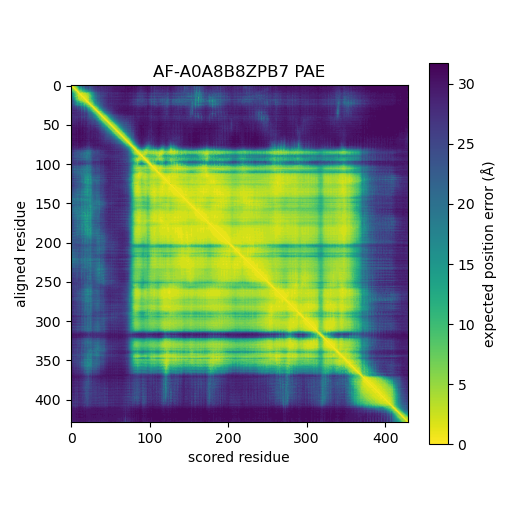8 GLY A O 1
ATOM 650 N N . GLN A 1 79 ? -0.971 15.851 -19.912 1.00 32.72 79 GLN A N 1
ATOM 651 C CA . GLN A 1 79 ? -2.174 15.060 -20.151 1.00 32.72 79 GLN A CA 1
ATOM 652 C C . GLN A 1 79 ? -1.933 13.666 -19.553 1.00 32.72 79 GLN A C 1
ATOM 654 O O . GLN A 1 79 ? -1.196 12.871 -20.129 1.00 32.72 79 GLN A O 1
ATOM 659 N N . GLU A 1 80 ? -2.506 13.368 -18.378 1.00 48.03 80 GLU A N 1
ATOM 660 C CA . GLU A 1 80 ? -2.575 11.985 -17.887 1.00 48.03 80 GLU A CA 1
ATOM 661 C C . GLU A 1 80 ? -3.358 11.169 -18.924 1.00 48.03 80 GLU A C 1
ATOM 663 O O . GLU A 1 80 ? -4.592 11.187 -18.947 1.00 48.03 80 GLU A O 1
ATOM 668 N N . VAL A 1 81 ? -2.646 10.477 -19.813 1.00 50.22 81 VAL A N 1
ATOM 669 C CA . VAL A 1 81 ? -3.246 9.457 -20.666 1.00 50.22 81 VAL A CA 1
ATOM 670 C C . VAL A 1 81 ? -3.768 8.392 -19.710 1.00 50.22 81 VAL A C 1
ATOM 672 O O . VAL A 1 81 ? -3.008 7.722 -19.016 1.00 50.22 81 VAL A O 1
ATOM 675 N N . MET A 1 82 ? -5.089 8.312 -19.561 1.00 62.47 82 MET A N 1
ATOM 676 C CA . MET A 1 82 ? -5.678 7.270 -18.733 1.00 62.47 82 MET A CA 1
ATOM 677 C C . MET A 1 82 ? -5.540 5.941 -19.461 1.00 62.47 82 MET A C 1
ATOM 679 O O . MET A 1 82 ? -6.226 5.732 -20.458 1.00 62.47 82 MET A O 1
ATOM 683 N N . ASP A 1 83 ? -4.725 5.041 -18.913 1.00 75.00 83 ASP A N 1
ATOM 684 C CA . ASP A 1 83 ? -4.643 3.663 -19.396 1.00 75.00 83 ASP A CA 1
ATOM 685 C C . ASP A 1 83 ? -6.034 3.019 -19.483 1.00 75.00 83 ASP A C 1
ATOM 687 O O . ASP A 1 83 ? -6.900 3.206 -18.607 1.00 75.00 83 ASP A O 1
ATOM 691 N N . ASP A 1 84 ? -6.234 2.218 -20.525 1.00 79.94 84 ASP A N 1
ATOM 692 C CA . ASP A 1 84 ? -7.469 1.474 -20.724 1.00 79.94 84 ASP A CA 1
ATOM 693 C C . ASP A 1 84 ? -7.624 0.355 -19.681 1.00 79.94 84 ASP A C 1
ATOM 695 O O . ASP A 1 84 ? -6.662 -0.266 -19.217 1.00 79.94 84 ASP A O 1
ATOM 699 N N . LEU A 1 85 ? -8.873 0.092 -19.287 1.00 83.50 85 LEU A N 1
ATOM 700 C CA . LEU A 1 85 ? -9.205 -1.038 -18.422 1.00 83.50 85 LEU A CA 1
ATOM 701 C C . LEU A 1 85 ? -9.579 -2.244 -19.280 1.00 83.50 85 LEU A C 1
ATOM 703 O O . LEU A 1 85 ? -10.495 -2.166 -20.098 1.00 83.50 85 LEU A O 1
ATOM 707 N N . HIS A 1 86 ? -8.894 -3.358 -19.043 1.00 85.31 86 HIS A N 1
ATOM 708 C CA . HIS A 1 86 ? -9.094 -4.615 -19.752 1.00 85.31 86 HIS A CA 1
ATOM 709 C C . HIS A 1 86 ? -10.060 -5.501 -18.961 1.00 85.31 86 HIS A C 1
ATOM 711 O O . HIS A 1 86 ? -9.789 -5.854 -17.810 1.00 85.31 86 HIS A O 1
ATOM 717 N N . ILE A 1 87 ? -11.193 -5.845 -19.570 1.00 84.75 87 ILE A N 1
ATOM 718 C CA . ILE A 1 87 ? -12.164 -6.796 -19.023 1.00 84.75 87 ILE A CA 1
ATOM 719 C C . ILE A 1 87 ? -12.095 -8.057 -19.872 1.00 84.75 87 ILE A C 1
ATOM 721 O O . ILE A 1 87 ? -12.277 -7.988 -21.084 1.00 84.75 87 ILE A O 1
ATOM 725 N N . GLN A 1 88 ? -11.820 -9.180 -19.226 1.00 86.81 88 GLN A N 1
ATOM 726 C CA . GLN A 1 88 ? -11.748 -10.503 -19.820 1.00 86.81 88 GLN A CA 1
ATOM 727 C C . GLN A 1 88 ? -13.034 -11.276 -19.508 1.00 86.81 88 GLN A C 1
ATOM 729 O O . GLN A 1 88 ? -13.455 -11.305 -18.349 1.00 86.81 88 GLN A O 1
ATOM 734 N N . ASP A 1 89 ? -13.635 -11.893 -20.523 1.00 83.81 89 ASP A N 1
ATOM 735 C CA . ASP A 1 89 ? -14.756 -12.824 -20.359 1.00 83.81 89 ASP A CA 1
ATOM 736 C C . ASP A 1 89 ? -14.291 -14.286 -20.167 1.00 83.81 89 ASP A C 1
ATOM 738 O O . ASP A 1 89 ? -13.093 -14.596 -20.168 1.00 83.81 89 ASP A O 1
ATOM 742 N N . GLU A 1 90 ? -15.239 -15.211 -20.003 1.00 77.44 90 GLU A N 1
ATOM 743 C CA . GLU A 1 90 ? -14.969 -16.649 -19.843 1.00 77.44 90 GLU A CA 1
ATOM 744 C C . GLU A 1 90 ? -14.250 -17.271 -21.056 1.00 77.44 90 GLU A C 1
ATOM 746 O O . GLU A 1 90 ? -13.512 -18.244 -20.917 1.00 77.44 90 GLU A O 1
ATOM 751 N N . GLN A 1 91 ? -14.392 -16.672 -22.241 1.00 72.31 91 GLN A N 1
ATOM 752 C CA . GLN A 1 91 ? -13.761 -17.106 -23.491 1.00 72.31 91 GLN A CA 1
ATOM 753 C C . GLN A 1 91 ? -12.391 -16.444 -23.707 1.00 72.31 91 GLN A C 1
ATOM 755 O O . GLN A 1 91 ? -11.822 -16.539 -24.795 1.00 72.31 91 GLN A O 1
ATOM 760 N N . VAL A 1 92 ? -11.855 -15.773 -22.677 1.00 78.12 92 VAL A N 1
ATOM 761 C CA . VAL A 1 92 ? -10.579 -15.039 -22.701 1.00 78.12 92 VAL A CA 1
ATOM 762 C C . VAL A 1 92 ? -10.601 -13.868 -23.697 1.00 78.12 92 VAL A C 1
ATOM 764 O O . VAL A 1 92 ? -9.566 -13.291 -24.029 1.00 78.12 92 VAL A O 1
ATOM 767 N N . ARG A 1 93 ? -11.782 -13.442 -24.159 1.00 71.69 93 ARG A N 1
ATOM 768 C CA . ARG A 1 93 ? -11.897 -12.259 -25.012 1.00 71.69 93 ARG A CA 1
ATOM 769 C C . ARG A 1 93 ? -11.776 -11.026 -24.142 1.00 71.69 93 ARG A C 1
ATOM 771 O O . ARG A 1 93 ? -12.414 -10.910 -23.096 1.00 71.69 93 ARG A O 1
ATOM 778 N N . VAL A 1 94 ? -10.946 -10.095 -24.594 1.00 80.94 94 VAL A N 1
ATOM 779 C CA . VAL A 1 94 ? -10.659 -8.868 -23.859 1.00 80.94 94 VAL A CA 1
ATOM 780 C C . VAL A 1 94 ? -11.362 -7.699 -24.528 1.00 80.94 94 VAL A C 1
ATOM 782 O O . VAL A 1 94 ? -11.151 -7.429 -25.710 1.00 80.94 94 VAL A O 1
ATOM 785 N N . ARG A 1 95 ? -12.178 -6.978 -23.755 1.00 83.75 95 ARG A N 1
ATOM 786 C CA . ARG A 1 95 ? -12.761 -5.695 -24.156 1.00 83.75 95 ARG A CA 1
ATOM 787 C C . ARG A 1 95 ? -12.142 -4.548 -23.370 1.00 83.75 95 ARG A C 1
ATOM 789 O O . ARG A 1 95 ? -11.866 -4.668 -22.175 1.00 83.75 95 ARG A O 1
ATOM 796 N N . LEU A 1 96 ? -11.963 -3.420 -24.050 1.00 76.88 96 LEU A N 1
ATOM 797 C CA . LEU A 1 96 ? -11.435 -2.190 -23.469 1.00 76.88 96 LEU A CA 1
ATOM 798 C C . LEU A 1 96 ? -12.584 -1.327 -22.954 1.00 76.88 96 LEU A C 1
ATOM 800 O O . LEU A 1 96 ? -13.575 -1.112 -23.651 1.00 76.88 96 LEU A O 1
ATOM 804 N N . THR A 1 97 ? -12.440 -0.808 -21.738 1.00 70.06 97 THR A N 1
ATOM 805 C CA . THR A 1 97 ? -13.363 0.184 -21.178 1.00 70.06 97 THR A CA 1
ATOM 806 C C . THR A 1 97 ? -12.641 1.506 -20.945 1.00 70.06 97 THR A C 1
ATOM 808 O O . THR A 1 97 ? -11.670 1.575 -20.185 1.00 70.06 97 THR A O 1
ATOM 811 N N . ARG A 1 98 ? -13.159 2.568 -21.575 1.00 58.19 98 ARG A N 1
ATOM 812 C CA . ARG A 1 98 ? -12.700 3.956 -21.418 1.00 58.19 98 ARG A CA 1
ATOM 813 C C . ARG A 1 98 ? -13.517 4.684 -20.346 1.00 58.19 98 ARG A C 1
ATOM 815 O O . ARG A 1 98 ? -14.692 4.394 -20.149 1.00 58.19 98 ARG A O 1
ATOM 822 N N . GLY A 1 99 ? -12.909 5.667 -19.680 1.00 61.19 99 GLY A N 1
ATOM 823 C CA . GLY A 1 99 ? -13.585 6.501 -18.671 1.00 61.19 99 GLY A CA 1
ATOM 824 C C . GLY A 1 99 ? -13.574 5.914 -17.256 1.00 61.19 99 GLY A C 1
ATOM 825 O O . GLY A 1 99 ? -13.111 4.798 -17.050 1.00 61.19 99 GLY A O 1
ATOM 826 N N . SER A 1 100 ? -14.010 6.699 -16.262 1.00 59.16 100 SER A N 1
ATOM 827 C CA . SER A 1 100 ? -13.824 6.447 -14.819 1.00 59.16 100 SER A CA 1
ATOM 828 C C . SER A 1 100 ? -14.614 5.239 -14.289 1.00 59.16 100 SER A C 1
ATOM 830 O O . SER A 1 100 ? -15.819 5.337 -14.090 1.00 59.16 100 SER A O 1
ATOM 832 N N . SER A 1 101 ? -13.932 4.125 -13.995 1.00 67.56 101 SER A N 1
ATOM 833 C CA . SER A 1 101 ? -14.508 2.990 -13.264 1.00 67.56 101 SER A CA 1
ATOM 834 C C . SER A 1 101 ? -14.241 3.119 -11.767 1.00 67.56 101 SER A C 1
ATOM 836 O O . SER A 1 101 ? -13.118 3.387 -11.328 1.00 67.56 101 SER A O 1
ATOM 838 N N . ARG A 1 102 ? -15.284 2.914 -10.968 1.00 75.38 102 ARG A N 1
ATOM 839 C CA . ARG A 1 102 ? -15.273 2.939 -9.506 1.00 75.38 102 ARG A CA 1
ATOM 840 C C . ARG A 1 102 ? -15.358 1.521 -8.960 1.00 75.38 102 ARG A C 1
ATOM 842 O O . ARG A 1 102 ? -15.807 0.592 -9.618 1.00 75.38 102 ARG A O 1
ATOM 849 N N . SER A 1 103 ? -15.014 1.360 -7.682 1.00 77.00 103 SER A N 1
ATOM 850 C CA . SER A 1 103 ? -15.167 0.071 -6.993 1.00 77.00 103 SER A CA 1
ATOM 851 C C . SER A 1 103 ? -16.590 -0.496 -7.088 1.00 77.00 103 SER A C 1
ATOM 853 O O . SER A 1 103 ? -16.728 -1.712 -7.037 1.00 77.00 103 SER A O 1
ATOM 855 N N . ARG A 1 104 ? -17.626 0.349 -7.196 1.00 81.00 104 ARG A N 1
ATOM 856 C CA . ARG A 1 104 ? -19.024 -0.079 -7.365 1.00 81.00 104 ARG A CA 1
ATOM 857 C C . ARG A 1 104 ? -19.228 -0.863 -8.661 1.00 81.00 104 ARG A C 1
ATOM 859 O O . ARG A 1 104 ? -19.922 -1.870 -8.631 1.00 81.00 104 ARG A O 1
ATOM 866 N N . ASP A 1 105 ? -18.578 -0.445 -9.737 1.00 83.31 105 ASP A N 1
ATOM 867 C CA . ASP A 1 105 ? -18.715 -1.070 -11.053 1.00 83.31 105 ASP A CA 1
ATOM 868 C C . ASP A 1 105 ? -18.122 -2.484 -11.022 1.00 83.31 105 ASP A C 1
ATOM 870 O O . ASP A 1 105 ? -18.725 -3.423 -11.525 1.00 83.31 105 ASP A O 1
ATOM 874 N N . VAL A 1 106 ? -17.020 -2.675 -10.285 1.00 86.88 106 VAL A N 1
ATOM 875 C CA . VAL A 1 106 ? -16.414 -3.998 -10.042 1.00 86.88 106 VAL A CA 1
ATOM 876 C C . VAL A 1 106 ? -17.374 -4.954 -9.324 1.00 86.88 106 VAL A C 1
ATOM 878 O O . VAL A 1 106 ? -17.414 -6.145 -9.624 1.00 86.88 106 VAL A O 1
ATOM 881 N N . TRP A 1 107 ? -18.17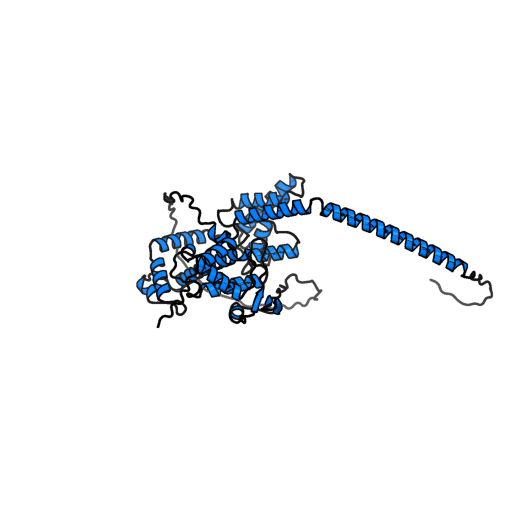3 -4.455 -8.375 1.00 87.31 107 TRP A N 1
ATOM 882 C CA . TRP A 1 107 ? -19.191 -5.276 -7.705 1.00 87.31 107 TRP A CA 1
ATOM 883 C C . TRP A 1 107 ? -20.319 -5.704 -8.645 1.00 87.31 107 TRP A C 1
ATOM 885 O O . TRP A 1 107 ? -20.926 -6.743 -8.403 1.00 87.31 107 TRP A O 1
ATOM 895 N N . GLN A 1 108 ? -20.593 -4.905 -9.677 1.00 86.62 108 GLN A N 1
ATOM 896 C CA . GLN A 1 108 ? -21.674 -5.105 -10.643 1.00 86.62 108 GLN A CA 1
ATOM 897 C C . GLN A 1 108 ? -21.227 -5.850 -11.906 1.00 86.62 108 GLN A C 1
ATOM 899 O O . GLN A 1 108 ? -22.070 -6.143 -12.750 1.00 86.62 108 GLN A O 1
ATOM 904 N N . LEU A 1 109 ? -19.933 -6.178 -12.033 1.00 86.81 109 LEU A N 1
ATOM 905 C CA . LEU A 1 109 ? -19.439 -7.046 -13.101 1.00 86.81 109 LEU A CA 1
ATOM 906 C C . LEU A 1 109 ? -20.215 -8.358 -13.112 1.00 86.81 109 LEU A C 1
ATOM 908 O O . LEU A 1 109 ? -20.514 -8.911 -12.043 1.00 86.81 109 LEU A O 1
ATOM 912 N N . ARG A 1 110 ? -20.487 -8.858 -14.317 1.00 83.88 110 ARG A N 1
ATOM 913 C CA . ARG A 1 110 ? -21.115 -10.165 -14.515 1.00 83.88 110 ARG A CA 1
ATOM 914 C C . ARG A 1 110 ? -20.206 -11.269 -13.957 1.00 83.88 110 ARG A C 1
ATOM 916 O O . ARG A 1 110 ? -19.043 -11.026 -13.632 1.00 83.88 110 ARG A O 1
ATOM 923 N N . GLU A 1 111 ? -20.746 -12.462 -13.733 1.00 81.69 111 GLU A N 1
ATOM 924 C CA . GLU A 1 111 ? -19.961 -13.557 -13.137 1.00 81.69 111 GLU A CA 1
ATOM 925 C C . GLU A 1 111 ? -18.886 -14.105 -14.084 1.00 81.69 111 GLU A C 1
ATOM 927 O O . GLU A 1 111 ? -17.841 -14.560 -13.622 1.00 81.69 111 GLU A O 1
ATOM 932 N N . ASP A 1 112 ? -19.123 -13.986 -15.389 1.00 86.38 112 ASP A N 1
ATOM 933 C CA . ASP A 1 112 ? -18.221 -14.340 -16.482 1.00 86.38 112 ASP A C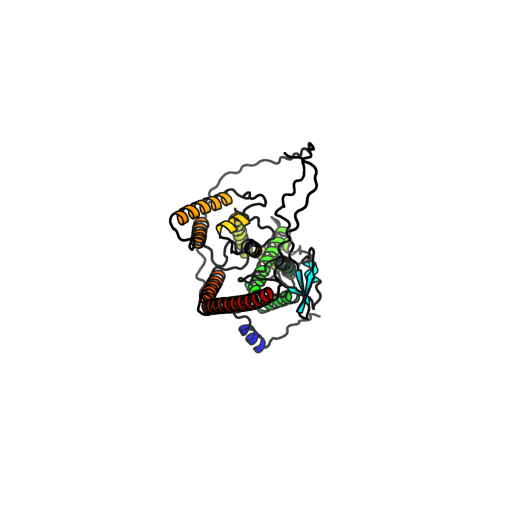A 1
ATOM 934 C C . ASP A 1 112 ? -17.163 -13.262 -16.772 1.00 86.38 112 ASP A C 1
ATOM 936 O O . ASP A 1 112 ? -16.215 -13.527 -17.504 1.00 86.38 112 ASP A O 1
ATOM 940 N N . GLU A 1 113 ? -17.273 -12.066 -16.182 1.00 89.00 113 GLU A N 1
ATOM 941 C CA . GLU A 1 113 ? -16.371 -10.942 -16.447 1.00 89.00 113 GLU A CA 1
ATOM 942 C C . GLU A 1 113 ? -15.362 -10.700 -15.318 1.00 89.00 113 GLU A C 1
ATOM 944 O O . GLU A 1 113 ? -15.710 -10.559 -14.140 1.00 89.00 113 GLU A O 1
ATOM 949 N N . LYS A 1 114 ? -14.088 -10.549 -15.692 1.00 91.56 114 LYS A N 1
ATOM 950 C CA . LYS A 1 114 ? -12.980 -10.268 -14.771 1.00 91.56 114 LYS A CA 1
ATOM 951 C C . LYS A 1 114 ? -12.101 -9.141 -15.282 1.00 91.56 114 LYS A C 1
ATOM 953 O O . LYS A 1 114 ? -11.774 -9.070 -16.459 1.00 91.56 114 LYS A O 1
ATOM 958 N N . MET A 1 115 ? -11.650 -8.273 -14.386 1.00 90.50 115 MET A N 1
ATOM 959 C CA . MET A 1 115 ? -10.710 -7.212 -14.743 1.00 90.50 115 MET A CA 1
ATOM 960 C C . MET A 1 115 ? -9.277 -7.726 -14.730 1.00 90.50 115 MET A C 1
ATOM 962 O O . MET A 1 115 ? -8.825 -8.264 -13.719 1.00 90.50 115 MET A O 1
ATOM 966 N N . VAL A 1 116 ? -8.543 -7.521 -15.816 1.00 92.19 116 VAL A N 1
ATOM 967 C CA . VAL A 1 116 ? -7.134 -7.908 -15.890 1.00 92.19 116 VAL A CA 1
ATOM 968 C C . VAL A 1 116 ? -6.286 -6.894 -15.131 1.00 92.19 116 VAL A C 1
ATOM 970 O O . VAL A 1 116 ? -6.413 -5.683 -15.332 1.00 92.19 116 VAL A O 1
ATOM 973 N N . VAL A 1 117 ? -5.439 -7.387 -14.227 1.00 93.44 117 VAL A N 1
ATOM 974 C CA . VAL A 1 117 ? -4.522 -6.558 -13.442 1.00 93.44 117 VAL A CA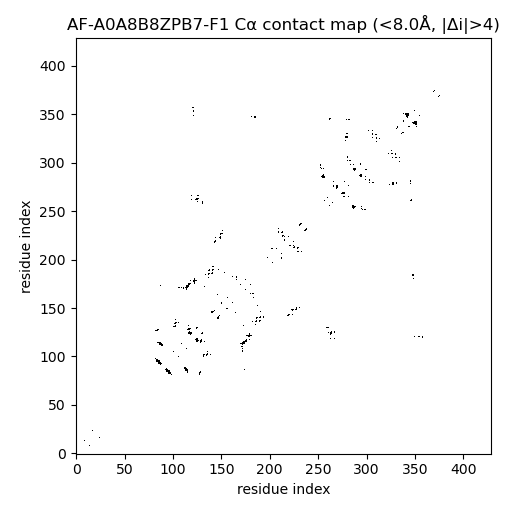 1
ATOM 975 C C . VAL A 1 117 ? -3.095 -6.917 -13.798 1.00 93.44 117 VAL A C 1
ATOM 977 O O . VAL A 1 117 ? -2.638 -8.030 -13.553 1.00 93.44 117 VAL A O 1
ATOM 980 N N . GLU A 1 118 ? -2.379 -5.932 -14.322 1.00 92.81 118 GLU A N 1
ATOM 981 C CA . GLU A 1 118 ? -0.945 -6.034 -14.542 1.00 92.81 118 GLU A CA 1
ATOM 982 C C . GLU A 1 118 ? -0.190 -5.854 -13.221 1.00 92.81 118 GLU A C 1
ATOM 984 O O . GLU A 1 118 ? -0.507 -4.969 -12.414 1.00 92.81 118 GLU A O 1
ATOM 989 N N . CYS A 1 119 ? 0.830 -6.683 -13.011 1.00 93.25 119 CYS A N 1
ATOM 990 C CA . CYS A 1 119 ? 1.694 -6.644 -11.840 1.00 93.25 119 CYS A CA 1
ATOM 991 C C . CYS A 1 119 ? 3.162 -6.509 -12.247 1.00 93.25 119 CYS A C 1
ATOM 993 O O . CYS A 1 119 ? 3.570 -6.953 -13.314 1.00 93.25 119 CYS A O 1
ATOM 995 N N . ASN A 1 120 ? 3.963 -5.891 -11.379 1.00 92.00 120 ASN A N 1
ATOM 996 C CA . ASN A 1 120 ? 5.416 -5.877 -11.528 1.00 92.00 120 ASN A CA 1
ATOM 997 C C . ASN A 1 120 ? 6.054 -7.183 -11.008 1.00 92.00 120 ASN A C 1
ATOM 999 O O . ASN A 1 120 ? 5.386 -8.013 -10.397 1.00 92.00 120 ASN A O 1
ATOM 1003 N N . GLU A 1 121 ? 7.377 -7.302 -11.151 1.00 89.50 121 GLU A N 1
ATOM 1004 C CA . GLU A 1 121 ? 8.203 -8.431 -10.668 1.00 89.50 121 GLU A CA 1
ATOM 1005 C C . GLU A 1 121 ? 8.044 -8.737 -9.160 1.00 89.50 121 GLU A C 1
ATOM 1007 O O . GLU A 1 121 ? 8.426 -9.804 -8.690 1.00 89.50 121 GLU A O 1
ATOM 1012 N N . LEU A 1 122 ? 7.504 -7.796 -8.377 1.00 89.75 122 LEU A N 1
ATOM 1013 C CA . LEU A 1 122 ? 7.258 -7.931 -6.937 1.00 89.75 122 LEU A CA 1
ATOM 1014 C C . LEU A 1 122 ? 5.802 -8.313 -6.620 1.00 89.75 122 LEU A C 1
ATOM 1016 O O . LEU A 1 122 ? 5.389 -8.229 -5.460 1.00 89.75 122 LEU A O 1
ATOM 1020 N N . GLY A 1 123 ? 5.003 -8.658 -7.634 1.00 90.81 123 GLY A N 1
ATOM 1021 C CA . GLY A 1 123 ? 3.579 -8.962 -7.498 1.00 90.81 123 GLY A CA 1
ATOM 1022 C C . GLY A 1 123 ? 2.724 -7.747 -7.130 1.00 90.81 123 GLY A C 1
ATOM 1023 O O . GLY A 1 123 ? 1.593 -7.890 -6.666 1.00 90.81 123 GLY A O 1
ATOM 1024 N N . GLN A 1 124 ? 3.244 -6.527 -7.279 1.00 94.06 124 GLN A N 1
ATOM 1025 C CA . GLN A 1 124 ? 2.484 -5.322 -6.965 1.00 94.06 124 GLN A CA 1
ATOM 1026 C C . GLN A 1 124 ? 1.697 -4.882 -8.194 1.00 94.06 124 GLN A C 1
ATOM 1028 O O . GLN A 1 124 ? 2.282 -4.769 -9.272 1.00 94.06 124 GLN A O 1
ATOM 1033 N N . PRO A 1 125 ? 0.402 -4.570 -8.051 1.00 94.12 125 PRO A N 1
ATOM 1034 C CA . PRO A 1 125 ? -0.397 -4.145 -9.178 1.00 94.12 125 PRO A CA 1
ATOM 1035 C C . PRO A 1 125 ? 0.001 -2.733 -9.618 1.00 94.12 125 PRO A C 1
ATOM 1037 O O . PRO A 1 125 ? 0.150 -1.817 -8.796 1.00 94.12 125 PRO A O 1
ATOM 1040 N N . ILE A 1 126 ? 0.162 -2.579 -10.925 1.00 92.81 126 ILE A N 1
ATOM 1041 C CA . ILE A 1 126 ? 0.554 -1.342 -11.597 1.00 92.81 126 ILE A CA 1
ATOM 1042 C C . ILE A 1 126 ? -0.616 -0.796 -12.425 1.00 92.81 126 ILE A C 1
ATOM 1044 O O . ILE A 1 126 ? -1.715 -1.364 -12.433 1.00 92.81 126 ILE A O 1
ATOM 1048 N N . LYS A 1 127 ? -0.389 0.353 -13.073 1.00 90.88 127 LYS A N 1
ATOM 1049 C CA . LYS A 1 127 ? -1.362 1.029 -13.939 1.00 90.88 127 LYS A CA 1
ATOM 1050 C C . LYS A 1 127 ? -2.702 1.315 -13.251 1.00 90.88 127 LYS A C 1
ATOM 1052 O O . LYS A 1 127 ? -2.855 1.300 -12.021 1.00 90.88 127 LYS A O 1
ATOM 1057 N N . ARG A 1 128 ? -3.702 1.644 -14.061 1.00 88.06 128 ARG A N 1
ATOM 1058 C CA . ARG A 1 128 ? -5.043 2.016 -13.612 1.00 88.06 128 ARG A CA 1
ATOM 1059 C C . ARG A 1 128 ? -5.818 0.873 -12.946 1.00 88.06 128 ARG A C 1
ATOM 1061 O O . ARG A 1 128 ? -6.476 1.108 -11.927 1.00 88.06 128 ARG A O 1
ATOM 1068 N N . ALA A 1 129 ? -5.713 -0.351 -13.464 1.00 89.69 129 ALA A N 1
ATOM 1069 C CA . ALA A 1 129 ? -6.378 -1.526 -12.896 1.00 89.69 129 ALA A CA 1
ATOM 1070 C C . ALA A 1 129 ? -5.928 -1.799 -11.447 1.00 89.69 129 ALA A C 1
ATOM 1072 O O . ALA A 1 129 ? -6.754 -2.125 -10.592 1.00 89.69 129 ALA A O 1
ATOM 1073 N N . GLY A 1 130 ? -4.652 -1.553 -11.122 1.00 90.75 130 GLY A N 1
ATOM 1074 C CA . GLY A 1 130 ? -4.144 -1.682 -9.757 1.00 90.75 130 GLY A CA 1
ATOM 1075 C C . GLY A 1 130 ? -4.735 -0.681 -8.762 1.00 90.75 130 GLY A C 1
ATOM 1076 O O . GLY A 1 130 ? -5.040 -1.036 -7.616 1.00 90.75 130 GLY A O 1
ATOM 1077 N N . CYS A 1 131 ? -4.975 0.562 -9.191 1.00 89.50 131 CYS A N 1
ATOM 1078 C CA . CYS A 1 131 ? -5.690 1.550 -8.378 1.00 89.50 131 CYS A CA 1
ATOM 1079 C C . CYS A 1 131 ? -7.126 1.091 -8.084 1.00 89.50 131 CYS A C 1
ATOM 1081 O O . CYS A 1 131 ? -7.592 1.190 -6.944 1.00 89.50 131 CYS A O 1
ATOM 1083 N N . LEU A 1 132 ? -7.813 0.552 -9.093 1.00 91.19 132 LEU A N 1
ATOM 1084 C CA . LEU A 1 132 ? -9.176 0.053 -8.951 1.00 91.19 132 LEU A CA 1
ATOM 1085 C C . LEU A 1 132 ? -9.249 -1.180 -8.043 1.00 91.19 132 LEU A C 1
ATOM 1087 O O . LEU A 1 132 ? -10.101 -1.216 -7.154 1.00 91.19 132 LEU A O 1
ATOM 1091 N N . LEU A 1 133 ? -8.309 -2.121 -8.182 1.00 94.19 133 LEU A N 1
ATOM 1092 C CA . LEU A 1 133 ? -8.150 -3.250 -7.266 1.00 94.19 133 LEU A CA 1
ATOM 1093 C C . LEU A 1 133 ? -7.974 -2.757 -5.825 1.00 94.19 133 LEU A C 1
ATOM 1095 O O . LEU A 1 133 ? -8.704 -3.180 -4.935 1.00 94.19 133 LEU A O 1
ATOM 1099 N N . SER A 1 134 ? -7.070 -1.804 -5.572 1.00 92.56 134 SER A N 1
ATOM 1100 C CA . SER A 1 134 ? -6.878 -1.234 -4.228 1.00 92.56 134 SER A CA 1
ATOM 1101 C C . SER A 1 134 ? -8.170 -0.628 -3.661 1.00 92.56 134 SER A C 1
ATOM 1103 O O . SER A 1 134 ? -8.501 -0.851 -2.490 1.00 92.56 134 SER A O 1
ATOM 1105 N N . SER A 1 135 ? -8.924 0.115 -4.472 1.00 92.56 135 SER A N 1
ATOM 1106 C CA . SER A 1 135 ? -10.223 0.669 -4.074 1.00 92.56 135 SER A CA 1
ATOM 1107 C C . SER A 1 135 ? -11.242 -0.430 -3.761 1.00 92.56 135 SER A C 1
ATOM 1109 O O . SER A 1 135 ? -11.904 -0.373 -2.721 1.00 92.56 135 SER A O 1
ATOM 1111 N N . PHE A 1 136 ? -11.311 -1.467 -4.601 1.00 95.06 136 PHE A N 1
ATOM 1112 C CA . PHE A 1 136 ? -12.169 -2.632 -4.399 1.00 95.06 136 PHE A CA 1
ATOM 1113 C C . PHE A 1 136 ? -11.840 -3.370 -3.102 1.00 95.06 136 PHE A C 1
ATOM 1115 O O . PHE A 1 136 ? -12.731 -3.561 -2.275 1.00 95.06 136 PHE A O 1
ATOM 1122 N N . LEU A 1 137 ? -10.566 -3.672 -2.837 1.00 95.69 137 LEU A N 1
ATOM 1123 C CA . LEU A 1 137 ? -10.140 -4.297 -1.580 1.00 95.69 137 LEU A CA 1
ATOM 1124 C C . LEU A 1 137 ? -10.547 -3.462 -0.353 1.00 95.69 137 LEU A C 1
ATOM 1126 O O . LEU A 1 137 ? -10.816 -4.012 0.710 1.00 95.69 137 LEU A O 1
ATOM 1130 N N . GLY A 1 138 ? -10.646 -2.135 -0.491 1.00 94.31 138 GLY A N 1
ATOM 1131 C CA . GLY A 1 138 ? -11.124 -1.254 0.582 1.00 94.31 138 GLY A CA 1
ATOM 1132 C C . GLY A 1 138 ? -12.621 -1.379 0.836 1.00 94.31 138 GLY A C 1
ATOM 1133 O O . GLY A 1 138 ? -13.078 -1.215 1.963 1.00 94.31 138 GLY A O 1
ATOM 1134 N N . SER A 1 139 ? -13.407 -1.673 -0.196 1.00 94.19 139 SER A N 1
ATOM 1135 C CA . SER A 1 139 ? -14.822 -2.009 -0.032 1.00 94.19 139 SER A CA 1
ATOM 1136 C C . SER A 1 139 ? -15.018 -3.413 0.551 1.00 94.19 139 SER A C 1
ATOM 1138 O O . SER A 1 139 ? -15.870 -3.582 1.417 1.00 94.19 139 SER A O 1
ATOM 1140 N N . VAL A 1 140 ? -14.186 -4.387 0.163 1.00 95.00 140 VAL A N 1
ATOM 1141 C CA . VAL A 1 140 ? -14.193 -5.754 0.714 1.00 95.00 140 VAL A CA 1
ATOM 1142 C C . VAL A 1 140 ? -13.868 -5.738 2.207 1.00 95.00 140 VAL A C 1
ATOM 1144 O O . VAL A 1 140 ? -14.621 -6.293 3.001 1.00 95.00 140 VAL A O 1
ATOM 1147 N N . ALA A 1 141 ? -12.808 -5.026 2.603 1.00 95.06 141 ALA A N 1
ATOM 1148 C CA . ALA A 1 141 ? -12.357 -4.940 3.993 1.00 95.06 141 ALA A CA 1
ATOM 1149 C C . ALA A 1 141 ? -13.387 -4.329 4.962 1.00 95.06 141 ALA A C 1
ATOM 1151 O O . ALA A 1 141 ? -13.263 -4.504 6.173 1.00 95.06 141 ALA A O 1
ATOM 1152 N N . ARG A 1 142 ? -14.388 -3.610 4.436 1.00 94.12 142 ARG A N 1
ATOM 1153 C CA . ARG A 1 142 ? -15.480 -3.003 5.211 1.00 94.12 142 ARG A CA 1
ATOM 1154 C C . ARG A 1 142 ? -16.678 -3.928 5.414 1.00 94.12 142 ARG A C 1
ATOM 1156 O O . ARG A 1 142 ? -17.523 -3.634 6.247 1.00 94.12 142 ARG A O 1
ATOM 1163 N N . ARG A 1 143 ? -16.769 -5.040 4.678 1.00 92.19 143 ARG A N 1
ATOM 1164 C CA . ARG A 1 143 ? -17.877 -5.994 4.808 1.00 92.19 143 ARG A CA 1
ATOM 1165 C C . ARG A 1 143 ? -17.552 -7.006 5.898 1.00 92.19 143 ARG A C 1
ATOM 1167 O O . ARG A 1 143 ? -16.703 -7.868 5.687 1.00 92.19 143 ARG A O 1
ATOM 1174 N N . GLY A 1 144 ? -18.260 -6.957 7.025 1.00 89.19 144 GLY A N 1
ATOM 1175 C CA . GLY A 1 144 ? -18.017 -7.851 8.168 1.00 89.19 144 GLY A CA 1
ATOM 1176 C C . GLY A 1 144 ? -18.177 -9.351 7.869 1.00 89.19 144 GLY A C 1
ATOM 1177 O O . GLY A 1 144 ? -17.643 -10.170 8.609 1.00 89.19 144 GLY A O 1
ATOM 1178 N N . GLN A 1 145 ? -18.868 -9.717 6.781 1.00 90.19 145 GLN A N 1
ATOM 1179 C CA . GLN A 1 145 ? -18.999 -11.104 6.315 1.00 90.19 145 GLN A CA 1
ATOM 1180 C C . GLN A 1 145 ? -17.724 -11.607 5.622 1.00 90.19 145 GLN A C 1
ATOM 1182 O O . GLN A 1 145 ? -17.441 -12.795 5.663 1.00 90.19 145 GLN A O 1
ATOM 1187 N N . LEU A 1 146 ? -16.965 -10.706 4.986 1.00 91.00 146 LEU A N 1
ATOM 1188 C CA . LEU A 1 146 ? -15.721 -11.019 4.272 1.00 91.00 146 LEU A CA 1
ATOM 1189 C C . LEU A 1 146 ? -14.479 -10.671 5.095 1.00 91.00 146 LEU A C 1
ATOM 1191 O O . LEU A 1 146 ? -13.434 -11.301 4.948 1.00 91.00 146 LEU A O 1
ATOM 1195 N N . CYS A 1 147 ? -14.561 -9.680 5.976 1.00 93.38 147 CYS A N 1
ATOM 1196 C CA . CYS A 1 147 ? -13.480 -9.270 6.867 1.00 93.38 147 CYS A CA 1
ATOM 1197 C C . CYS A 1 147 ? -14.046 -8.992 8.270 1.00 93.38 147 CYS A C 1
ATOM 1199 O O . CYS A 1 147 ? -14.322 -7.836 8.601 1.00 93.38 147 CYS A O 1
ATOM 1201 N N . PRO A 1 148 ? -14.219 -10.033 9.105 1.00 93.44 148 PRO A N 1
ATOM 1202 C CA . PRO A 1 148 ? -14.850 -9.903 10.408 1.00 93.44 148 PRO A CA 1
ATOM 1203 C C . PRO A 1 148 ? -14.045 -9.005 11.344 1.00 93.44 148 PRO A C 1
ATOM 1205 O O . PRO A 1 148 ? -12.808 -9.023 11.359 1.00 93.44 148 PRO A O 1
ATOM 1208 N N . LEU A 1 149 ? -14.740 -8.188 12.131 1.00 94.38 149 LEU A N 1
ATOM 1209 C CA . LEU A 1 149 ? -14.101 -7.221 13.023 1.00 94.38 149 LEU A CA 1
ATOM 1210 C C . LEU A 1 149 ? -13.752 -7.793 14.403 1.00 94.38 149 LEU A C 1
ATOM 1212 O O . LEU A 1 149 ? -12.889 -7.227 15.076 1.00 94.38 149 LEU A O 1
ATOM 1216 N N . ASN A 1 150 ? -14.340 -8.927 14.783 1.00 90.38 150 ASN A N 1
ATOM 1217 C CA . ASN A 1 150 ? -14.122 -9.601 16.067 1.00 90.38 150 ASN A CA 1
ATOM 1218 C C . ASN A 1 150 ? -12.701 -10.174 16.232 1.00 90.38 150 ASN A C 1
ATOM 1220 O O . ASN A 1 150 ? -12.198 -10.235 17.347 1.00 90.38 150 ASN A O 1
ATOM 1224 N N . TYR A 1 151 ? -11.996 -10.528 15.151 1.00 91.88 151 TYR A N 1
ATOM 1225 C CA . TYR A 1 151 ? -10.592 -10.955 15.253 1.00 91.88 151 TYR A CA 1
ATOM 1226 C C . TYR A 1 151 ? -9.679 -9.802 15.677 1.00 91.88 151 TYR A C 1
ATOM 1228 O O . TYR A 1 151 ? -9.664 -8.757 15.028 1.00 91.88 151 TYR A O 1
ATOM 1236 N N . HIS A 1 152 ? -8.836 -9.978 16.695 1.00 89.31 152 HIS A N 1
ATOM 1237 C CA . HIS A 1 152 ? -7.905 -8.922 17.116 1.00 89.31 152 HIS A CA 1
ATOM 1238 C C . HIS A 1 152 ? -6.704 -8.781 16.173 1.00 89.31 152 HIS A C 1
ATOM 1240 O O . HIS A 1 152 ? -6.266 -7.660 15.895 1.00 89.31 152 HIS A O 1
ATOM 1246 N N . LYS A 1 153 ? -6.179 -9.892 15.635 1.00 90.12 153 LYS A N 1
ATOM 1247 C CA . LYS A 1 153 ? -5.081 -9.882 14.660 1.00 90.12 153 LYS A CA 1
ATOM 1248 C C . LYS A 1 153 ? -5.487 -10.587 13.377 1.00 90.12 153 LYS A C 1
ATOM 1250 O O . LYS A 1 153 ? -6.179 -11.595 13.379 1.00 90.12 153 LYS A O 1
ATOM 1255 N N . TRP A 1 154 ? -4.932 -10.109 12.267 1.00 91.75 154 TRP A N 1
ATOM 1256 C CA . TRP A 1 154 ? -5.090 -10.749 10.958 1.00 91.75 154 TRP A CA 1
ATOM 1257 C C . TRP A 1 154 ? -4.587 -12.198 10.941 1.00 91.75 154 TRP A C 1
ATOM 1259 O O . TRP A 1 154 ? -5.108 -13.048 10.228 1.00 91.75 154 TRP A O 1
ATOM 1269 N N . ASN A 1 155 ? -3.557 -12.496 11.733 1.00 90.81 155 ASN A N 1
ATOM 1270 C CA . ASN A 1 155 ? -2.986 -13.839 11.802 1.00 90.81 155 ASN A CA 1
ATOM 1271 C C . ASN A 1 155 ? -3.873 -14.827 12.565 1.00 90.81 155 ASN A C 1
ATOM 1273 O O . ASN A 1 155 ? -3.690 -16.021 12.377 1.00 90.81 155 ASN A O 1
ATOM 1277 N N . ASP A 1 156 ? -4.841 -14.336 13.342 1.00 91.44 156 ASP A N 1
ATOM 1278 C CA . ASP A 1 156 ? -5.787 -15.179 14.073 1.00 91.44 156 ASP A CA 1
ATOM 1279 C C . ASP A 1 156 ? -6.908 -15.695 13.145 1.00 91.44 156 ASP A C 1
ATOM 1281 O O . ASP A 1 156 ? -7.587 -16.665 13.467 1.00 91.44 156 ASP A O 1
ATOM 1285 N N . MET A 1 157 ? -7.089 -15.080 11.966 1.00 91.31 157 MET A N 1
ATOM 1286 C CA . MET A 1 157 ? -7.978 -15.601 10.924 1.00 91.31 157 MET A CA 1
ATOM 1287 C C . MET A 1 157 ? -7.376 -16.862 10.296 1.00 91.31 157 MET A C 1
ATOM 1289 O O . MET A 1 157 ? -6.205 -16.853 9.882 1.00 91.31 157 MET A O 1
ATOM 1293 N N . LEU A 1 158 ? -8.201 -17.908 10.174 1.00 89.19 158 LEU A N 1
ATOM 1294 C CA . LEU A 1 158 ? -7.819 -19.200 9.601 1.00 89.19 158 LEU A CA 1
ATOM 1295 C C . LEU A 1 158 ? -7.187 -19.033 8.206 1.00 89.19 158 LEU A C 1
ATOM 1297 O O . LEU A 1 158 ? -7.650 -18.204 7.417 1.00 89.19 158 LEU A O 1
ATOM 1301 N N . PRO A 1 159 ? -6.145 -19.813 7.863 1.00 89.25 159 PRO A N 1
ATOM 1302 C CA . PRO A 1 159 ? -5.558 -19.773 6.526 1.00 89.25 159 PRO A CA 1
ATOM 1303 C C . PRO A 1 159 ? -6.582 -20.035 5.416 1.00 89.25 159 PRO A C 1
ATOM 1305 O O . PRO A 1 159 ? -6.627 -19.267 4.460 1.00 89.25 159 PRO A O 1
ATOM 1308 N N . SER A 1 160 ? -7.460 -21.031 5.581 1.00 88.75 160 SER A N 1
ATOM 1309 C CA . SER A 1 160 ? -8.540 -21.354 4.632 1.00 88.75 160 SER A CA 1
ATOM 1310 C C . SER A 1 160 ? -9.445 -20.156 4.343 1.00 88.75 160 SER A C 1
ATOM 1312 O O . SER A 1 160 ? -9.742 -19.858 3.192 1.00 88.75 160 SER A O 1
ATOM 1314 N N . TYR A 1 161 ? -9.787 -19.389 5.376 1.00 91.25 161 TYR A N 1
ATOM 1315 C CA . TYR A 1 161 ? -10.593 -18.181 5.239 1.00 91.25 161 TYR A CA 1
ATOM 1316 C C . TYR A 1 161 ? -9.921 -17.121 4.349 1.00 91.25 161 TYR A C 1
ATOM 1318 O O . TYR A 1 161 ? -10.555 -16.488 3.507 1.00 91.25 161 TYR A O 1
ATOM 1326 N N . LYS A 1 162 ? -8.603 -16.933 4.493 1.00 91.44 162 LYS A N 1
ATOM 1327 C CA . LYS A 1 162 ? -7.837 -15.994 3.651 1.00 91.44 162 LYS A CA 1
ATOM 1328 C C . LYS A 1 162 ? -7.783 -16.458 2.198 1.00 91.44 162 LYS A C 1
ATOM 1330 O O . LYS A 1 162 ? -7.772 -15.625 1.296 1.00 91.44 162 LYS A O 1
ATOM 1335 N N . VAL A 1 163 ? -7.767 -17.769 1.980 1.00 91.44 163 VAL A N 1
ATOM 1336 C CA . VAL A 1 163 ? -7.812 -18.378 0.647 1.00 91.44 163 VAL A CA 1
ATOM 1337 C C . VAL A 1 163 ? -9.173 -18.152 0.003 1.00 91.44 163 VAL A C 1
ATOM 1339 O O . VAL A 1 163 ? -9.233 -17.739 -1.148 1.00 91.44 163 VAL A O 1
ATOM 1342 N N . GLU A 1 164 ? -10.267 -18.341 0.737 1.00 92.31 164 GLU A N 1
ATOM 1343 C CA . GLU A 1 164 ? -11.612 -18.019 0.248 1.00 92.31 164 GLU A CA 1
ATOM 1344 C C . GLU A 1 164 ? -11.759 -16.533 -0.084 1.00 92.31 164 GLU A C 1
ATOM 1346 O O . GLU A 1 164 ? -12.320 -16.183 -1.122 1.00 92.31 164 GLU A O 1
ATOM 1351 N N . LEU A 1 165 ? -11.190 -15.653 0.744 1.00 93.75 165 LEU A N 1
ATOM 1352 C CA . LEU A 1 165 ? -11.162 -14.217 0.480 1.00 93.75 165 LEU A CA 1
ATOM 1353 C C . LEU A 1 165 ? -10.374 -13.883 -0.795 1.00 93.75 165 LEU A C 1
ATOM 1355 O O . LEU A 1 165 ? -10.790 -13.026 -1.572 1.00 93.75 165 LEU A O 1
ATOM 1359 N N . LEU A 1 166 ? -9.260 -14.573 -1.039 1.00 94.94 166 LEU A N 1
ATOM 1360 C CA . LEU A 1 166 ? -8.489 -14.429 -2.271 1.00 94.94 166 LEU A CA 1
ATOM 1361 C C . LEU A 1 166 ? -9.269 -14.946 -3.488 1.00 94.94 166 LEU A C 1
ATOM 1363 O O . LEU A 1 166 ? -9.387 -14.218 -4.473 1.00 94.94 166 LEU A O 1
ATOM 1367 N N . LYS A 1 167 ? -9.875 -16.138 -3.396 1.00 93.94 167 LYS A N 1
ATOM 1368 C CA . LYS A 1 167 ? -10.760 -16.698 -4.432 1.00 93.94 167 LYS A CA 1
ATOM 1369 C C . LYS A 1 167 ? -11.903 -15.737 -4.748 1.00 93.94 167 LYS A C 1
ATOM 1371 O O . LYS A 1 167 ? -12.228 -15.520 -5.910 1.00 93.94 167 LYS A O 1
ATOM 1376 N N . PHE A 1 168 ? -12.480 -15.108 -3.725 1.00 94.31 168 PHE A N 1
ATOM 1377 C CA . PHE A 1 168 ? -13.511 -14.090 -3.887 1.00 94.31 168 PHE A CA 1
ATOM 1378 C C . PHE A 1 168 ? -13.015 -12.890 -4.712 1.00 94.31 168 PHE A C 1
ATOM 1380 O O . PHE A 1 168 ? -13.717 -12.441 -5.614 1.00 94.31 168 PHE A O 1
ATOM 1387 N N . VAL A 1 169 ? -11.799 -12.394 -4.460 1.00 95.00 169 VAL A N 1
ATOM 1388 C CA . VAL A 1 169 ? -11.201 -11.321 -5.276 1.00 95.00 169 VAL A CA 1
ATOM 1389 C C . VAL A 1 169 ? -10.942 -11.802 -6.711 1.00 95.00 169 VAL A C 1
ATOM 1391 O O . VAL A 1 169 ? -11.267 -11.087 -7.657 1.00 95.00 169 VAL A O 1
ATOM 1394 N N . GLN A 1 170 ? -10.443 -13.026 -6.896 1.00 94.31 170 GLN A N 1
ATOM 1395 C CA . GLN A 1 170 ? -10.185 -13.625 -8.215 1.00 94.31 170 GLN A CA 1
ATOM 1396 C C . GLN A 1 170 ? -11.454 -13.887 -9.047 1.00 94.31 170 GLN A C 1
ATOM 1398 O O . GLN A 1 170 ? -11.381 -14.038 -10.266 1.00 94.31 170 GLN A O 1
ATOM 1403 N N . LYS A 1 171 ? -12.643 -13.907 -8.428 1.00 93.12 171 LYS A N 1
ATOM 1404 C CA . LYS A 1 171 ? -13.913 -13.914 -9.175 1.00 93.12 171 LYS A CA 1
ATOM 1405 C C . LYS A 1 171 ? -14.143 -12.620 -9.955 1.00 93.12 171 LYS A C 1
ATOM 1407 O O . LYS A 1 171 ? -14.906 -12.641 -10.906 1.00 93.12 171 LYS A O 1
ATOM 1412 N N . LYS A 1 172 ? -13.522 -11.506 -9.551 1.00 93.69 172 LYS A N 1
ATOM 1413 C CA . LYS A 1 172 ? -13.685 -10.184 -10.183 1.00 93.69 172 LYS A CA 1
ATOM 1414 C C . LYS A 1 172 ? -12.433 -9.687 -10.901 1.00 93.69 172 LYS A C 1
ATOM 1416 O O . LYS A 1 172 ? -12.521 -8.741 -11.679 1.00 93.69 172 LYS A O 1
ATOM 1421 N N . PHE A 1 173 ? -11.281 -10.307 -10.654 1.00 94.25 173 PHE A N 1
ATOM 1422 C CA . PHE A 1 173 ? -10.001 -9.905 -11.225 1.00 94.25 173 PHE A CA 1
ATOM 1423 C C . PHE A 1 173 ? -9.215 -11.109 -11.741 1.00 94.25 173 PHE A C 1
ATOM 1425 O O . PHE A 1 173 ? -9.151 -12.141 -11.075 1.00 94.25 173 PHE A O 1
ATOM 1432 N N . VAL A 1 174 ? -8.561 -10.948 -12.888 1.00 93.94 174 VAL A N 1
ATOM 1433 C CA . VAL A 1 174 ? -7.490 -11.844 -13.331 1.00 93.94 174 VAL A CA 1
ATOM 1434 C C . VAL A 1 174 ? -6.212 -11.370 -12.649 1.00 93.94 174 VAL A C 1
ATOM 1436 O O . VAL A 1 174 ? -5.749 -10.254 -12.893 1.00 93.94 174 VAL A O 1
ATOM 1439 N N . LEU A 1 175 ? -5.699 -12.194 -11.735 1.00 93.00 175 LEU A N 1
ATOM 1440 C CA . LEU A 1 175 ? -4.558 -11.877 -10.883 1.00 93.00 175 LEU A CA 1
ATOM 1441 C C . LEU A 1 175 ? -3.436 -12.892 -11.107 1.00 93.00 175 LEU A C 1
ATOM 1443 O O . LEU A 1 175 ? -3.690 -14.091 -10.964 1.00 93.00 175 LEU A O 1
ATOM 1447 N N . PRO A 1 176 ? -2.205 -12.435 -11.380 1.00 91.00 176 PRO A N 1
ATOM 1448 C CA . PRO A 1 176 ? -1.040 -13.308 -11.387 1.00 91.00 176 PRO A CA 1
ATOM 1449 C C . PRO A 1 176 ? -0.781 -13.914 -9.992 1.00 91.00 176 PRO A C 1
ATOM 1451 O O . PRO A 1 176 ? -0.978 -13.208 -8.989 1.00 91.00 176 PRO A O 1
ATOM 1454 N N . PRO A 1 177 ? -0.330 -15.179 -9.879 1.00 89.62 177 PRO A N 1
ATOM 1455 C CA . PRO A 1 177 ? -0.087 -15.837 -8.592 1.00 89.62 177 PRO A CA 1
ATOM 1456 C C . PRO A 1 177 ? 0.850 -15.076 -7.644 1.00 89.62 177 PRO A C 1
ATOM 1458 O O . PRO A 1 177 ? 0.635 -15.048 -6.430 1.00 89.62 177 PRO A O 1
ATOM 1461 N N . GLU A 1 178 ? 1.857 -14.397 -8.187 1.00 88.31 178 GLU A N 1
ATOM 1462 C CA . GLU A 1 178 ? 2.811 -13.567 -7.451 1.00 88.31 178 GLU A CA 1
ATOM 1463 C C . GLU A 1 178 ? 2.147 -12.392 -6.712 1.00 88.31 178 GLU A C 1
ATOM 1465 O O . GLU A 1 178 ? 2.676 -11.904 -5.711 1.00 88.31 178 GLU A O 1
ATOM 1470 N N . SER A 1 179 ? 0.957 -11.961 -7.146 1.00 91.69 179 SER A N 1
ATOM 1471 C CA . SER A 1 179 ? 0.226 -10.838 -6.547 1.00 91.69 179 SER A CA 1
ATOM 1472 C C . SER A 1 179 ? -0.588 -11.207 -5.303 1.00 91.69 179 SER A C 1
ATOM 1474 O O . SER A 1 179 ? -1.028 -10.327 -4.555 1.00 91.69 179 SER A O 1
ATOM 1476 N N . HIS A 1 180 ? -0.781 -12.500 -5.031 1.00 92.69 180 HIS A N 1
ATOM 1477 C CA . HIS A 1 180 ? -1.663 -12.979 -3.964 1.00 92.69 180 HIS A CA 1
ATOM 1478 C C . HIS A 1 180 ? -1.248 -12.484 -2.572 1.00 92.69 180 HIS A C 1
ATOM 1480 O O . HIS A 1 180 ? -2.084 -12.034 -1.782 1.00 92.69 180 HIS A O 1
ATOM 1486 N N . ASP A 1 181 ? 0.052 -12.506 -2.280 1.00 90.81 181 ASP A N 1
ATOM 1487 C CA . ASP A 1 181 ? 0.594 -11.999 -1.017 1.00 90.81 181 ASP A CA 1
ATOM 1488 C C . ASP A 1 181 ? 0.353 -10.486 -0.871 1.00 90.81 181 ASP A C 1
ATOM 1490 O O . ASP A 1 181 ? -0.066 -10.010 0.191 1.00 90.81 181 ASP A O 1
ATOM 1494 N N . TRP A 1 182 ? 0.516 -9.723 -1.959 1.00 93.88 182 TRP A N 1
ATOM 1495 C CA . TRP A 1 182 ? 0.201 -8.297 -1.966 1.00 93.88 182 TRP A CA 1
ATOM 1496 C C . TRP A 1 182 ? -1.282 -8.045 -1.674 1.00 93.88 182 TRP A C 1
ATOM 1498 O O . TRP A 1 182 ? -1.603 -7.180 -0.853 1.00 93.88 182 TRP A O 1
ATOM 1508 N N . VAL A 1 183 ? -2.189 -8.817 -2.285 1.00 95.50 183 VAL A N 1
ATOM 1509 C CA . VAL A 1 183 ? -3.642 -8.696 -2.075 1.00 95.50 183 VAL A CA 1
ATOM 1510 C C . VAL A 1 183 ? -3.994 -8.906 -0.603 1.00 95.50 183 VAL A C 1
ATOM 1512 O O . VAL A 1 183 ? -4.660 -8.056 -0.003 1.00 95.50 183 VAL A O 1
ATOM 1515 N N . LEU A 1 184 ? -3.486 -9.974 0.017 1.00 94.94 184 LEU A N 1
ATOM 1516 C CA . LEU A 1 184 ? -3.735 -10.271 1.431 1.00 94.94 184 LEU A CA 1
ATOM 1517 C C . LEU A 1 184 ? -3.144 -9.206 2.366 1.00 94.94 184 LEU A C 1
ATOM 1519 O O . LEU A 1 184 ? -3.794 -8.790 3.330 1.00 94.94 184 LEU A O 1
ATOM 1523 N N . LYS A 1 185 ? -1.936 -8.709 2.080 1.00 93.38 185 LYS A N 1
ATOM 1524 C CA . LYS A 1 185 ? -1.317 -7.612 2.843 1.00 93.38 185 LYS A CA 1
ATOM 1525 C C . LYS A 1 185 ? -2.097 -6.303 2.697 1.00 93.38 185 LYS A C 1
ATOM 1527 O O . LYS A 1 185 ? -2.263 -5.571 3.677 1.00 93.38 185 LYS A O 1
ATOM 1532 N N . SER A 1 186 ? -2.604 -6.017 1.500 1.00 94.69 186 SER A N 1
ATOM 1533 C CA . SER A 1 186 ? -3.430 -4.843 1.214 1.00 94.69 186 SER A CA 1
ATOM 1534 C C . SER A 1 186 ? -4.772 -4.912 1.950 1.00 94.69 186 SER A C 1
ATOM 1536 O O . SER A 1 186 ? -5.155 -3.933 2.594 1.00 94.69 186 SER A O 1
ATOM 1538 N N . LEU A 1 187 ? -5.433 -6.076 1.954 1.00 96.12 187 LEU A N 1
ATOM 1539 C CA . LEU A 1 187 ? -6.651 -6.336 2.732 1.00 96.12 187 LEU A CA 1
ATOM 1540 C C . LEU A 1 187 ? -6.420 -6.164 4.235 1.00 96.12 187 LEU A C 1
ATOM 1542 O O . LEU A 1 187 ? -7.151 -5.414 4.873 1.00 96.12 187 LEU A O 1
ATOM 1546 N N . ASN A 1 188 ? -5.363 -6.767 4.789 1.00 95.25 188 ASN A N 1
ATOM 1547 C CA . ASN A 1 188 ? -4.992 -6.619 6.201 1.00 95.25 188 ASN A CA 1
ATOM 1548 C C . ASN A 1 188 ? -4.825 -5.145 6.596 1.00 95.25 188 ASN A C 1
ATOM 1550 O O . ASN A 1 188 ? -5.363 -4.693 7.608 1.00 95.25 188 ASN A O 1
ATOM 1554 N N . ARG A 1 189 ? -4.103 -4.371 5.776 1.00 94.12 189 ARG A N 1
ATOM 1555 C CA . ARG A 1 189 ? -3.921 -2.937 6.010 1.00 94.12 189 ARG A CA 1
ATOM 1556 C C . ARG A 1 189 ? -5.260 -2.194 6.000 1.00 94.12 189 ARG A C 1
ATOM 1558 O O . ARG A 1 189 ? -5.541 -1.473 6.951 1.00 94.12 189 ARG A O 1
ATOM 1565 N N . LYS A 1 190 ? -6.095 -2.407 4.981 1.00 95.44 190 LYS A N 1
ATOM 1566 C CA . LYS A 1 190 ? -7.400 -1.735 4.838 1.00 95.44 190 LYS A CA 1
ATOM 1567 C C . LYS A 1 190 ? -8.383 -2.122 5.943 1.00 95.44 190 LYS A C 1
ATOM 1569 O O . LYS A 1 190 ? -9.137 -1.282 6.418 1.00 95.44 190 LYS A O 1
ATOM 1574 N N . TRP A 1 191 ? -8.335 -3.369 6.403 1.00 96.06 191 TRP A N 1
ATOM 1575 C CA . TRP A 1 191 ? -9.109 -3.855 7.544 1.00 96.06 191 TRP A CA 1
ATOM 1576 C C . TRP A 1 191 ? -8.703 -3.152 8.847 1.00 96.06 191 TRP A C 1
ATOM 1578 O O . TRP A 1 191 ? -9.561 -2.699 9.604 1.00 96.06 191 TRP A O 1
ATOM 1588 N N . LYS A 1 192 ? -7.397 -2.966 9.085 1.00 94.19 192 LYS A N 1
ATOM 1589 C CA . LYS A 1 192 ? -6.895 -2.174 10.222 1.00 94.19 192 LYS A CA 1
ATOM 1590 C C . LYS A 1 192 ? -7.266 -0.695 10.116 1.00 94.19 192 LYS A C 1
ATOM 1592 O O . LYS A 1 192 ? -7.674 -0.108 11.114 1.00 94.19 192 LYS A O 1
ATOM 1597 N N . GLU A 1 193 ? -7.147 -0.105 8.928 1.00 94.06 193 GLU A N 1
ATOM 1598 C CA . GLU A 1 193 ? -7.562 1.279 8.660 1.00 94.06 193 GLU A CA 1
ATOM 1599 C C . GLU A 1 193 ? -9.057 1.466 8.945 1.00 94.06 193 GLU A C 1
ATOM 1601 O O . GLU A 1 193 ? -9.435 2.428 9.609 1.00 94.06 193 GLU A O 1
ATOM 1606 N N . TYR A 1 194 ? -9.902 0.518 8.531 1.00 95.62 194 TYR A N 1
ATOM 1607 C CA . TYR A 1 194 ? -11.333 0.566 8.813 1.00 95.62 194 TYR A CA 1
ATOM 1608 C C . TYR A 1 194 ? -11.634 0.486 10.314 1.00 95.62 194 TYR A C 1
ATOM 1610 O O . TYR A 1 194 ? -12.390 1.308 10.823 1.00 95.62 194 TYR A O 1
ATOM 1618 N N . LYS A 1 195 ? -10.977 -0.417 11.054 1.00 94.19 195 LYS A N 1
ATOM 1619 C CA . LYS A 1 195 ? -11.081 -0.462 12.523 1.00 94.19 195 LYS A CA 1
ATOM 1620 C C . LYS A 1 195 ? -10.643 0.842 13.182 1.00 94.19 195 LYS A C 1
ATOM 1622 O O . LYS A 1 195 ? -11.290 1.303 14.115 1.00 94.19 195 LYS A O 1
ATOM 1627 N N . SER A 1 196 ? -9.554 1.437 12.697 1.00 93.12 196 SER A N 1
ATOM 1628 C CA . SER A 1 196 ? -9.069 2.725 13.195 1.00 93.12 196 SER A CA 1
ATOM 1629 C C . SER A 1 196 ? -10.067 3.846 12.921 1.00 93.12 196 SER A C 1
ATOM 1631 O O . SER A 1 196 ? -10.280 4.683 13.793 1.00 93.12 196 SER A O 1
ATOM 1633 N N . LYS A 1 197 ? -10.690 3.853 11.737 1.00 94.06 197 LYS A N 1
ATOM 1634 C CA . LYS A 1 197 ? -11.742 4.806 11.384 1.00 94.06 197 LYS A CA 1
ATOM 1635 C C . LYS A 1 197 ? -12.954 4.651 12.300 1.00 94.06 197 LYS A C 1
ATOM 1637 O O . LYS A 1 197 ? -13.389 5.630 12.884 1.00 94.06 197 LYS A O 1
ATOM 1642 N N . LEU A 1 198 ? -13.436 3.423 12.496 1.00 94.38 198 LEU A N 1
ATOM 1643 C CA . LEU A 1 198 ? -14.538 3.154 13.420 1.00 94.38 198 LEU A CA 1
ATOM 1644 C C . LEU A 1 198 ? -14.224 3.642 14.841 1.00 94.38 198 LEU A C 1
ATOM 1646 O O . LEU A 1 198 ? -15.077 4.243 15.484 1.00 94.38 198 LEU A O 1
ATOM 1650 N N . LYS A 1 199 ? -12.992 3.433 15.320 1.00 92.88 199 LYS A N 1
ATOM 1651 C CA . LYS A 1 199 ? -12.566 3.940 16.629 1.00 92.88 199 LYS A CA 1
ATOM 1652 C C . LYS A 1 199 ? -12.623 5.467 16.683 1.00 92.88 199 LYS A C 1
ATOM 1654 O O . LYS A 1 199 ? -13.117 6.003 17.663 1.00 92.88 199 LYS A O 1
ATOM 1659 N N . ALA A 1 200 ? -12.142 6.154 15.650 1.00 92.56 200 ALA A N 1
ATOM 1660 C CA . ALA A 1 200 ? -12.165 7.615 15.589 1.00 92.56 200 ALA A CA 1
ATOM 1661 C C . ALA A 1 200 ? -13.592 8.186 15.520 1.00 92.56 200 ALA A C 1
ATOM 1663 O O . ALA A 1 200 ? -13.884 9.176 16.183 1.00 92.56 200 ALA A O 1
ATOM 1664 N N . ASP A 1 201 ? -14.476 7.547 14.752 1.00 92.44 201 ASP A N 1
ATOM 1665 C CA . ASP A 1 201 ? -15.843 8.026 14.529 1.00 92.44 201 ASP A CA 1
ATOM 1666 C C . ASP A 1 201 ? -16.740 7.810 15.770 1.00 92.44 201 ASP A C 1
ATOM 1668 O O . ASP A 1 201 ? -17.586 8.653 16.080 1.00 92.44 201 ASP A O 1
ATOM 1672 N N . TRP A 1 202 ? -16.544 6.700 16.498 1.00 91.62 202 TRP A N 1
ATOM 1673 C CA . TRP A 1 202 ? -17.486 6.231 17.529 1.00 91.62 202 TRP A CA 1
ATOM 1674 C C . TRP A 1 202 ? -16.930 6.180 18.958 1.00 91.62 202 TRP A C 1
ATOM 1676 O O . TRP A 1 202 ? -17.719 6.191 19.898 1.00 91.62 202 TRP A O 1
ATOM 1686 N N . LYS A 1 203 ? -15.604 6.143 19.167 1.00 91.50 203 LYS A N 1
ATOM 1687 C CA . LYS A 1 203 ? -14.998 6.182 20.510 1.00 91.50 203 LYS A CA 1
ATOM 1688 C C . LYS A 1 203 ? -14.520 7.602 20.825 1.00 91.50 203 LYS A C 1
ATOM 1690 O O . LYS A 1 203 ? -13.355 7.932 20.592 1.00 91.50 203 LYS A O 1
ATOM 1695 N N . ARG A 1 204 ? -15.412 8.434 21.368 1.00 86.81 204 ARG A N 1
ATOM 1696 C CA . ARG A 1 204 ? -15.064 9.793 21.818 1.00 86.81 204 ARG A CA 1
ATOM 1697 C C . ARG A 1 204 ? -14.418 9.774 23.200 1.00 86.81 204 ARG A C 1
ATOM 1699 O O . ARG A 1 204 ? -14.514 8.797 23.942 1.00 86.81 204 ARG A O 1
ATOM 1706 N N . GLU A 1 205 ? -13.729 10.860 23.523 1.00 85.69 205 GLU A N 1
ATOM 1707 C CA . GLU A 1 205 ? -13.129 11.055 24.839 1.00 85.69 205 GLU A CA 1
ATOM 1708 C C . GLU A 1 205 ? -14.215 11.118 25.924 1.00 85.69 205 GLU A C 1
ATOM 1710 O O . GLU A 1 205 ? -15.266 11.721 25.718 1.00 85.69 205 GLU A O 1
ATOM 1715 N N . GLY A 1 206 ? -13.978 10.443 27.052 1.00 84.31 206 GLY A N 1
ATOM 1716 C CA . GLY A 1 206 ? -14.910 10.386 28.184 1.00 84.31 206 GLY A CA 1
ATOM 1717 C C . GLY A 1 206 ? -16.021 9.331 28.100 1.00 84.31 206 GLY A C 1
ATOM 1718 O O . GLY A 1 206 ? -16.715 9.144 29.091 1.00 84.31 206 GLY A O 1
ATOM 1719 N N . MET A 1 207 ? -16.181 8.619 26.977 1.00 90.38 207 MET A N 1
ATOM 1720 C CA . MET A 1 207 ? -17.183 7.547 26.862 1.00 90.38 207 MET A CA 1
ATOM 1721 C C . MET A 1 207 ? -16.748 6.260 27.570 1.00 90.38 207 MET A C 1
ATOM 1723 O O . MET A 1 207 ? -15.577 5.865 27.481 1.00 90.38 207 MET A O 1
ATOM 1727 N N . THR A 1 208 ? -17.700 5.565 28.196 1.00 92.81 208 THR A N 1
ATOM 1728 C CA . THR A 1 208 ? -17.466 4.234 28.778 1.00 92.81 208 THR A CA 1
ATOM 1729 C C . THR A 1 208 ? -17.534 3.128 27.726 1.00 92.81 208 THR A C 1
ATOM 1731 O O . THR A 1 208 ? -17.999 3.322 26.598 1.00 92.81 208 THR A O 1
ATOM 1734 N N . GLU A 1 209 ? -17.058 1.936 28.086 1.00 92.94 209 GLU A N 1
ATOM 1735 C CA . GLU A 1 209 ? -17.127 0.767 27.209 1.00 92.94 209 GLU A CA 1
A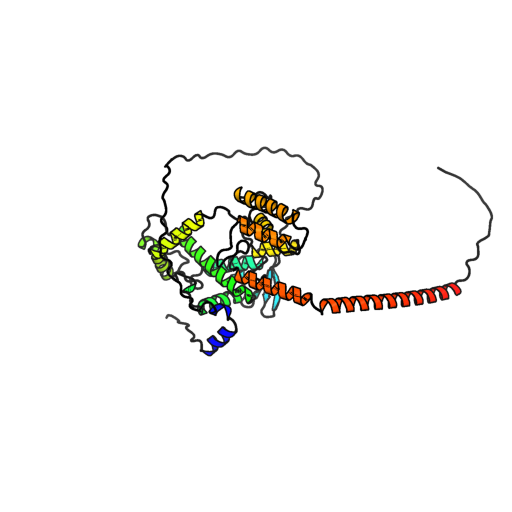TOM 1736 C C . GLU A 1 209 ? -18.576 0.432 26.828 1.00 92.94 209 GLU A C 1
ATOM 1738 O O . GLU A 1 209 ? -18.880 0.206 25.655 1.00 92.94 209 GLU A O 1
ATOM 1743 N N . GLU A 1 210 ? -19.484 0.447 27.804 1.00 91.94 210 GLU A N 1
ATOM 1744 C CA . GLU A 1 210 ? -20.888 0.080 27.632 1.00 91.94 210 GLU A CA 1
ATOM 1745 C C . GLU A 1 210 ? -21.627 1.070 26.735 1.00 91.94 210 GLU A C 1
ATOM 1747 O O . GLU A 1 210 ? -22.453 0.662 25.915 1.00 91.94 210 GLU A O 1
ATOM 1752 N N . GLU A 1 211 ? -21.330 2.363 26.867 1.00 92.38 211 GLU A N 1
ATOM 1753 C CA . GLU A 1 211 ? -21.902 3.415 26.028 1.00 92.38 211 GLU A CA 1
ATOM 1754 C C . GLU A 1 211 ? -21.518 3.212 24.560 1.00 92.38 211 GLU A C 1
ATOM 1756 O O . GLU A 1 211 ? -22.388 3.189 23.687 1.00 92.38 211 GLU A O 1
ATOM 1761 N N . VAL A 1 212 ? -20.231 2.973 24.286 1.00 93.75 212 VAL A N 1
ATOM 1762 C CA . VAL A 1 212 ? -19.743 2.733 22.919 1.00 93.75 212 VAL A CA 1
ATOM 1763 C C . VAL A 1 212 ? -20.277 1.404 22.371 1.00 93.75 212 VAL A C 1
ATOM 1765 O O . VAL A 1 212 ? -20.673 1.323 21.208 1.00 93.75 212 VAL A O 1
ATOM 1768 N N . ALA A 1 213 ? -20.345 0.355 23.195 1.00 93.31 213 ALA A N 1
ATOM 1769 C CA . ALA A 1 213 ? -20.829 -0.960 22.776 1.00 93.31 213 ALA A CA 1
ATOM 1770 C C . ALA A 1 213 ? -22.327 -0.961 22.415 1.00 93.31 213 ALA A C 1
ATOM 1772 O O . ALA A 1 213 ? -22.742 -1.736 21.550 1.00 93.31 213 ALA A O 1
ATOM 1773 N N . ARG A 1 214 ? -23.136 -0.095 23.043 1.00 91.12 214 ARG A N 1
ATOM 1774 C CA . ARG A 1 214 ? -24.574 0.052 22.746 1.00 91.12 214 ARG A CA 1
ATOM 1775 C C . ARG A 1 214 ? -24.835 0.716 21.396 1.00 91.12 214 ARG A C 1
ATOM 1777 O O . ARG A 1 214 ? -25.808 0.367 20.730 1.00 91.12 214 ARG A O 1
ATOM 1784 N N . VAL A 1 215 ? -23.978 1.644 20.978 1.00 91.19 215 VAL A N 1
ATOM 1785 C CA . VAL A 1 215 ? -24.160 2.405 19.736 1.00 91.19 215 VAL A CA 1
ATOM 1786 C C . VAL A 1 215 ? -23.429 1.710 18.585 1.00 91.19 215 VAL A C 1
ATOM 1788 O O . VAL A 1 215 ? -22.298 2.045 18.241 1.00 91.19 215 VAL A O 1
ATOM 1791 N N . CYS A 1 216 ? -24.077 0.703 17.997 1.00 91.94 216 CYS A N 1
ATOM 1792 C CA . CYS A 1 216 ? -23.527 -0.025 16.854 1.00 91.94 216 CYS A CA 1
ATOM 1793 C C . CYS A 1 216 ? -23.747 0.744 15.537 1.00 91.94 216 CYS A C 1
ATOM 1795 O O . CYS A 1 216 ? -24.880 1.139 15.250 1.00 91.94 216 CYS A O 1
ATOM 1797 N N . PRO A 1 217 ? -22.711 0.908 14.695 1.00 92.06 217 PRO A N 1
ATOM 1798 C CA . PRO A 1 217 ? -22.871 1.472 13.358 1.00 92.06 217 PRO A CA 1
ATOM 1799 C C . PRO A 1 217 ? -23.811 0.614 12.481 1.00 92.06 217 PRO A C 1
ATOM 1801 O O . PRO A 1 217 ? -23.737 -0.614 12.571 1.00 92.06 217 PRO A O 1
ATOM 1804 N N . PRO A 1 218 ? -24.618 1.212 11.577 1.00 88.44 218 PRO A N 1
ATOM 1805 C CA . PRO A 1 218 ? -25.598 0.477 10.760 1.00 88.44 218 PRO A CA 1
ATOM 1806 C C . PRO A 1 218 ? -25.006 -0.635 9.882 1.00 88.44 218 PRO A C 1
ATOM 1808 O O . PRO A 1 218 ? -25.611 -1.690 9.722 1.00 88.44 218 PRO A O 1
ATOM 1811 N N . ASP A 1 219 ? -23.807 -0.416 9.334 1.00 87.81 219 ASP A N 1
ATOM 1812 C CA . ASP A 1 219 ? -23.144 -1.352 8.413 1.00 87.81 219 ASP A CA 1
ATOM 1813 C C . ASP A 1 219 ? -22.292 -2.420 9.130 1.00 87.81 219 ASP A C 1
ATOM 1815 O O . ASP A 1 219 ? -21.563 -3.182 8.486 1.00 87.81 219 ASP A O 1
ATOM 1819 N N . VAL A 1 220 ? -22.327 -2.465 10.466 1.00 93.56 220 VAL A N 1
ATOM 1820 C CA . VAL A 1 220 ? -21.506 -3.365 11.283 1.00 93.56 220 VAL A CA 1
ATOM 1821 C C . VAL A 1 220 ? -22.394 -4.345 12.042 1.00 93.56 220 VAL A C 1
ATOM 1823 O O . VAL A 1 220 ? -23.390 -3.976 12.652 1.00 93.56 220 VAL A O 1
ATOM 1826 N N . TYR A 1 221 ? -22.007 -5.621 12.058 1.00 94.25 221 TYR A N 1
ATOM 1827 C CA . TYR A 1 221 ? -22.710 -6.623 12.853 1.00 94.25 221 TYR A CA 1
ATOM 1828 C C . TYR A 1 221 ? -22.521 -6.375 14.353 1.00 94.25 221 TYR A C 1
ATOM 1830 O O . TYR A 1 221 ? -21.389 -6.362 14.836 1.00 94.25 221 TYR A O 1
ATOM 1838 N N . HIS A 1 222 ? -23.626 -6.302 15.101 1.00 93.88 222 HIS A N 1
ATOM 1839 C CA . HIS A 1 222 ? -23.632 -6.049 16.549 1.00 93.88 222 HIS A CA 1
ATOM 1840 C C . HIS A 1 222 ? -22.665 -6.932 17.352 1.00 93.88 222 HIS A C 1
ATOM 1842 O O . HIS A 1 222 ? -21.944 -6.432 18.213 1.00 93.88 222 HIS A O 1
ATOM 1848 N N . HIS A 1 223 ? -22.607 -8.237 17.064 1.00 93.38 223 HIS A N 1
ATOM 1849 C CA . HIS A 1 223 ? -21.697 -9.143 17.772 1.00 93.38 223 HIS A CA 1
ATOM 1850 C C . HIS A 1 223 ? -20.222 -8.810 17.494 1.00 93.38 223 HIS A C 1
ATOM 1852 O O . HIS A 1 223 ? -19.409 -8.813 18.411 1.00 93.38 223 HIS A O 1
ATOM 1858 N N . GLN A 1 224 ? -19.868 -8.461 16.249 1.00 95.12 224 GLN A N 1
ATOM 1859 C CA . GLN A 1 224 ? -18.498 -8.068 15.909 1.00 95.12 224 GLN A CA 1
ATOM 1860 C C . GLN A 1 224 ? -18.139 -6.699 16.488 1.00 95.12 224 GLN A C 1
ATOM 1862 O O . GLN A 1 224 ? -16.990 -6.485 16.869 1.00 95.12 224 GLN A O 1
ATOM 1867 N N . TRP A 1 225 ? -19.113 -5.784 16.546 1.00 96.12 225 TRP A N 1
ATOM 1868 C CA . TRP A 1 225 ? -18.956 -4.467 17.154 1.00 96.12 225 TRP A CA 1
ATOM 1869 C C . TRP A 1 225 ? -18.603 -4.577 18.633 1.00 96.12 225 TRP A C 1
ATOM 1871 O O . TRP A 1 225 ? -17.587 -4.035 19.056 1.00 96.12 225 TRP A O 1
ATOM 1881 N N . ARG A 1 226 ? -19.393 -5.333 19.401 1.00 95.00 226 ARG A N 1
ATOM 1882 C CA . ARG A 1 226 ? -19.195 -5.485 20.846 1.00 95.00 226 ARG A CA 1
ATOM 1883 C C . ARG A 1 226 ? -17.808 -6.038 21.187 1.00 95.00 226 ARG A C 1
ATOM 1885 O O . ARG A 1 226 ? -17.113 -5.448 22.005 1.00 95.00 226 ARG A O 1
ATOM 1892 N N . GLU A 1 227 ? -17.377 -7.100 20.505 1.00 94.75 227 GLU A N 1
ATOM 1893 C CA . GLU A 1 227 ? -16.037 -7.688 20.681 1.00 94.75 227 GLU A CA 1
ATOM 1894 C C . GLU A 1 227 ? -14.909 -6.706 20.318 1.00 94.75 227 GLU A C 1
ATOM 1896 O O . GLU A 1 227 ? -13.867 -6.644 20.975 1.00 94.75 227 GLU A O 1
ATOM 1901 N N . LEU A 1 228 ? -15.110 -5.906 19.266 1.00 95.44 228 LEU A N 1
ATOM 1902 C CA . LEU A 1 228 ? -14.148 -4.885 18.859 1.00 95.44 228 LEU A CA 1
ATOM 1903 C C . LEU A 1 228 ? -14.034 -3.763 19.902 1.00 95.44 228 LEU A C 1
ATOM 1905 O O . LEU A 1 228 ? -12.919 -3.330 20.201 1.00 95.44 228 LEU A O 1
ATOM 1909 N N . VAL A 1 229 ? -15.166 -3.304 20.444 1.00 95.69 229 VAL A N 1
ATOM 1910 C CA . VAL A 1 229 ? -15.213 -2.268 21.483 1.00 95.69 229 VAL A CA 1
ATOM 1911 C C . VAL A 1 229 ? -14.556 -2.772 22.763 1.00 95.69 229 VAL A C 1
ATOM 1913 O O . VAL A 1 229 ? -13.651 -2.101 23.255 1.00 95.69 229 VAL A O 1
ATOM 1916 N N . TYR A 1 230 ? -14.898 -3.977 23.226 1.00 95.50 230 TYR A N 1
ATOM 1917 C CA . TYR A 1 230 ? -14.253 -4.611 24.382 1.00 95.50 230 TYR A CA 1
ATOM 1918 C C . TYR A 1 230 ? -12.722 -4.618 24.236 1.00 95.50 230 TYR A C 1
ATOM 1920 O O . TYR A 1 230 ? -11.977 -4.181 25.115 1.00 95.50 230 TYR A O 1
ATOM 1928 N N . TYR A 1 231 ? -12.222 -4.995 23.054 1.00 94.25 231 TYR A N 1
ATOM 1929 C CA . TYR A 1 231 ? -10.790 -4.941 22.773 1.00 94.25 231 TYR A CA 1
ATOM 1930 C C . TYR A 1 231 ? -10.201 -3.523 22.871 1.00 94.25 231 TYR A C 1
ATOM 1932 O O . TYR A 1 231 ? -9.083 -3.367 23.358 1.00 94.25 231 TYR A O 1
ATOM 1940 N N . TRP A 1 232 ? -10.904 -2.477 22.427 1.00 94.31 232 TRP A N 1
ATOM 1941 C CA . TRP A 1 232 ? -10.404 -1.097 22.509 1.00 94.31 232 TRP A CA 1
ATOM 1942 C C . TRP A 1 232 ? -10.259 -0.560 23.931 1.00 94.31 232 TRP A C 1
ATOM 1944 O O . TRP A 1 232 ? -9.445 0.352 24.125 1.00 94.31 232 TRP A O 1
ATOM 1954 N N . PHE A 1 233 ? -11.062 -1.065 24.868 1.00 94.50 233 PHE A N 1
ATOM 1955 C CA . PHE A 1 233 ? -11.009 -0.711 26.286 1.00 94.50 233 PHE A CA 1
ATOM 1956 C C . PHE A 1 233 ? -10.106 -1.652 27.094 1.00 94.50 233 PHE A C 1
ATOM 1958 O O . PHE A 1 233 ? -9.594 -1.246 28.133 1.00 94.50 233 PHE A O 1
ATOM 1965 N N . SER A 1 234 ? -9.783 -2.843 26.579 1.00 94.38 234 SER A N 1
ATOM 1966 C CA . SER A 1 234 ? -8.761 -3.709 27.180 1.00 94.38 234 SER A CA 1
ATOM 1967 C C . SER A 1 234 ? -7.395 -3.015 27.298 1.00 94.38 234 SER A C 1
ATOM 1969 O O . SER A 1 234 ? -6.995 -2.252 26.413 1.00 94.38 234 SER A O 1
ATOM 1971 N N . GLU A 1 235 ? -6.634 -3.343 28.348 1.00 94.44 235 GLU A N 1
ATOM 1972 C CA . GLU A 1 235 ? -5.267 -2.840 28.568 1.00 94.44 235 GLU A CA 1
ATOM 1973 C C . GLU A 1 235 ? -4.402 -3.018 27.313 1.00 94.44 235 GLU A C 1
ATOM 1975 O O . GLU A 1 235 ? -3.821 -2.069 26.787 1.00 94.44 235 GLU A O 1
ATOM 1980 N N . ARG A 1 236 ? -4.427 -4.227 26.739 1.00 92.12 236 ARG A N 1
ATOM 1981 C CA . ARG A 1 236 ? -3.700 -4.563 25.513 1.00 92.12 236 ARG A CA 1
ATOM 1982 C C . ARG A 1 236 ? -4.055 -3.627 24.355 1.00 92.12 236 ARG A C 1
ATOM 1984 O O . ARG A 1 236 ? -3.163 -3.174 23.634 1.00 92.12 236 ARG A O 1
ATOM 1991 N N . GLY A 1 237 ? -5.343 -3.373 24.132 1.00 91.25 237 GLY A N 1
ATOM 1992 C CA . GLY A 1 237 ? -5.809 -2.504 23.054 1.00 91.25 237 GLY A CA 1
ATOM 1993 C C . GLY A 1 237 ? -5.378 -1.052 23.240 1.00 91.25 237 GLY A C 1
ATOM 1994 O O . GLY A 1 237 ? -5.024 -0.396 22.255 1.00 91.25 237 GLY A O 1
ATOM 1995 N N . GLN A 1 238 ? -5.354 -0.571 24.484 1.00 92.25 238 GLN A N 1
ATOM 1996 C CA . GLN A 1 238 ? -4.870 0.763 24.834 1.00 92.25 238 GLN A CA 1
ATOM 1997 C C . GLN A 1 238 ? -3.360 0.883 24.594 1.00 92.25 238 GLN A C 1
ATOM 1999 O O . GLN A 1 238 ? -2.954 1.732 23.800 1.00 92.25 238 GLN A O 1
ATOM 2004 N N . THR A 1 239 ? -2.551 -0.057 25.099 1.00 94.62 239 THR A N 1
ATOM 2005 C CA . THR A 1 239 ? -1.092 -0.066 24.885 1.00 94.62 239 THR A CA 1
ATOM 2006 C C . THR A 1 239 ? -0.721 -0.004 23.401 1.00 94.62 239 THR A C 1
ATOM 2008 O O . THR A 1 239 ? 0.091 0.822 22.984 1.00 94.62 239 THR A O 1
ATOM 2011 N N . TYR A 1 240 ? -1.328 -0.847 22.554 1.00 89.81 240 TYR A N 1
ATOM 2012 C CA . TYR A 1 240 ? -1.047 -0.812 21.112 1.00 89.81 240 TYR A CA 1
ATOM 2013 C C . TYR A 1 240 ? -1.538 0.475 20.440 1.00 89.81 240 TYR A C 1
ATOM 2015 O O . TYR A 1 240 ? -0.931 0.921 19.463 1.00 89.81 240 TYR A O 1
ATOM 2023 N N . SER A 1 241 ? -2.624 1.068 20.940 1.00 90.06 241 SER A N 1
ATOM 2024 C CA . SER A 1 241 ? -3.124 2.355 20.456 1.00 90.06 241 SER A CA 1
ATOM 2025 C C . SER A 1 241 ? -2.135 3.481 20.754 1.00 90.06 241 SER A C 1
ATOM 2027 O O . SER A 1 241 ? -1.905 4.316 19.881 1.00 90.06 241 SER A O 1
ATOM 2029 N N . ASP A 1 242 ? -1.534 3.489 21.942 1.00 91.81 242 ASP A N 1
ATOM 2030 C CA . ASP A 1 242 ? -0.582 4.520 22.363 1.00 91.81 242 ASP A CA 1
ATOM 2031 C C . ASP A 1 242 ? 0.743 4.400 21.613 1.00 91.81 242 ASP A C 1
ATOM 2033 O O . ASP A 1 242 ? 1.227 5.392 21.066 1.00 91.81 242 ASP A O 1
ATOM 2037 N N . ILE A 1 243 ? 1.259 3.174 21.453 1.00 92.19 243 ILE A N 1
ATOM 2038 C CA . ILE A 1 243 ? 2.421 2.896 20.592 1.00 92.19 243 ILE A CA 1
ATOM 2039 C C . ILE A 1 243 ? 2.153 3.381 19.161 1.00 92.19 243 ILE A C 1
ATOM 2041 O O . ILE A 1 243 ? 3.003 4.026 18.548 1.00 92.19 243 ILE A O 1
ATOM 2045 N N . GLY A 1 244 ? 0.968 3.084 18.617 1.00 89.88 244 GLY A N 1
ATOM 2046 C CA . GLY A 1 244 ? 0.576 3.511 17.275 1.00 89.88 244 GLY A CA 1
ATOM 2047 C C . GLY A 1 244 ? 0.486 5.033 17.134 1.00 89.88 244 GLY A C 1
ATOM 2048 O O . GLY A 1 244 ? 0.937 5.577 16.125 1.00 89.88 244 GLY A O 1
ATOM 2049 N N . ARG A 1 245 ? -0.049 5.724 18.150 1.00 90.19 245 ARG A N 1
ATOM 2050 C CA . ARG A 1 245 ? -0.141 7.191 18.188 1.00 90.19 245 ARG A CA 1
ATOM 2051 C C . ARG A 1 245 ? 1.245 7.829 18.239 1.00 90.19 245 ARG A C 1
ATOM 2053 O O . ARG A 1 245 ? 1.517 8.711 17.430 1.00 90.19 245 ARG A O 1
ATOM 2060 N N . ALA A 1 246 ? 2.126 7.339 19.112 1.00 92.75 246 ALA A N 1
ATOM 2061 C CA . ALA A 1 246 ? 3.505 7.809 19.214 1.00 92.75 246 ALA A CA 1
ATOM 2062 C C . ALA A 1 246 ? 4.269 7.597 17.896 1.00 92.75 246 ALA A C 1
ATOM 2064 O O . ALA A 1 246 ? 4.835 8.539 17.352 1.00 92.75 246 ALA A O 1
ATOM 2065 N N . ALA A 1 247 ? 4.189 6.396 17.309 1.00 89.25 247 ALA A N 1
ATOM 2066 C CA . ALA A 1 247 ? 4.830 6.101 16.027 1.00 89.25 247 ALA A CA 1
ATOM 2067 C C . ALA A 1 247 ? 4.302 6.981 14.882 1.00 89.25 247 ALA A C 1
ATOM 2069 O O . ALA A 1 247 ? 5.063 7.367 13.996 1.00 89.25 247 ALA A O 1
ATOM 2070 N N . ARG A 1 248 ? 3.000 7.309 14.884 1.00 88.12 248 ARG A N 1
ATOM 2071 C CA . ARG A 1 248 ? 2.419 8.223 13.894 1.00 88.12 248 ARG A CA 1
ATOM 2072 C C . ARG A 1 248 ? 2.884 9.663 14.102 1.00 88.12 248 ARG A C 1
ATOM 2074 O O . ARG A 1 248 ? 3.132 10.331 13.105 1.00 88.12 248 ARG A O 1
ATOM 2081 N N . ALA A 1 249 ? 3.019 10.117 15.347 1.00 90.31 249 ALA A N 1
ATOM 2082 C CA . ALA A 1 249 ? 3.546 11.442 15.669 1.00 90.31 249 ALA A CA 1
ATOM 2083 C C . ALA A 1 249 ? 5.014 11.605 15.232 1.00 90.31 249 ALA A C 1
ATOM 2085 O O . ALA A 1 249 ? 5.405 12.686 14.810 1.00 90.31 249 ALA A O 1
ATOM 2086 N N . SER A 1 250 ? 5.803 10.524 15.237 1.00 88.50 250 SER A N 1
ATOM 2087 C CA . SER A 1 250 ? 7.184 10.524 14.728 1.00 88.50 250 SER A CA 1
ATOM 2088 C C . SER A 1 250 ? 7.303 10.582 13.195 1.00 88.50 250 SER A C 1
ATOM 2090 O O . SER A 1 250 ? 8.410 10.705 12.678 1.00 88.50 250 SER A O 1
ATOM 2092 N N . GLN A 1 251 ? 6.201 10.475 12.443 1.00 85.81 251 GLN A N 1
ATOM 2093 C CA . GLN A 1 251 ? 6.211 10.594 10.982 1.00 85.81 251 GLN A CA 1
ATOM 2094 C C . GLN A 1 251 ? 6.124 12.076 10.578 1.00 85.81 251 GLN A C 1
ATOM 2096 O O . GLN A 1 251 ? 5.038 12.585 10.303 1.00 85.81 251 GLN A O 1
ATOM 2101 N N . THR A 1 252 ? 7.268 12.755 10.517 1.00 85.25 252 THR A N 1
ATOM 2102 C CA . THR A 1 252 ? 7.356 14.200 10.233 1.00 85.25 252 THR A CA 1
ATOM 2103 C C . THR A 1 252 ? 7.335 14.543 8.744 1.00 85.25 252 THR A C 1
ATOM 2105 O O . THR A 1 252 ? 6.867 15.615 8.368 1.00 85.25 252 THR A O 1
ATOM 2108 N N . ILE A 1 253 ? 7.788 13.621 7.890 1.00 85.50 253 ILE A N 1
ATOM 2109 C CA . ILE A 1 253 ? 7.931 13.840 6.449 1.00 85.50 253 ILE A CA 1
ATOM 2110 C C . ILE A 1 253 ? 6.825 13.084 5.686 1.00 85.50 253 ILE A C 1
ATOM 2112 O O . ILE A 1 253 ? 6.881 11.853 5.559 1.00 85.50 253 ILE A O 1
ATOM 2116 N N . PRO A 1 254 ? 5.776 13.775 5.202 1.00 86.94 254 PRO A N 1
ATOM 2117 C CA . PRO A 1 254 ? 4.761 13.169 4.354 1.00 86.94 254 PRO A CA 1
ATOM 2118 C C . PRO A 1 254 ? 5.208 13.119 2.885 1.00 86.94 254 PRO A C 1
ATOM 2120 O O . PRO A 1 254 ? 5.741 14.082 2.347 1.00 86.94 254 PRO A O 1
ATOM 2123 N N . HIS A 1 255 ? 4.901 12.011 2.213 1.00 88.88 255 HIS A N 1
ATOM 2124 C CA . HIS A 1 255 ? 4.976 11.907 0.751 1.00 88.88 255 HIS A CA 1
ATOM 2125 C C . HIS A 1 255 ? 3.822 12.655 0.049 1.00 88.88 255 HIS A C 1
ATOM 2127 O O . HIS A 1 255 ? 2.746 12.832 0.634 1.00 88.88 255 HIS A O 1
ATOM 2133 N N . THR A 1 256 ? 4.005 12.985 -1.230 1.00 89.06 256 THR A N 1
ATOM 2134 C CA . THR A 1 256 ? 3.070 13.701 -2.122 1.00 89.06 256 THR A CA 1
ATOM 2135 C C . THR A 1 256 ? 2.457 12.836 -3.219 1.00 89.06 256 THR A C 1
ATOM 2137 O O . THR A 1 256 ? 1.690 13.339 -4.037 1.00 89.06 256 THR A O 1
ATOM 2140 N N . SER A 1 257 ? 2.717 11.525 -3.235 1.00 85.25 257 SER A N 1
ATOM 2141 C CA . SER A 1 257 ? 2.252 10.621 -4.303 1.00 85.25 257 SER A CA 1
ATOM 2142 C C . SER A 1 257 ? 0.725 10.464 -4.406 1.00 85.25 257 SER A C 1
ATOM 2144 O O . SER A 1 257 ? 0.224 9.816 -5.325 1.00 85.25 257 SER A O 1
ATOM 2146 N N . GLY A 1 258 ? -0.034 11.022 -3.458 1.00 85.88 258 GLY A N 1
ATOM 2147 C CA . GLY A 1 258 ? -1.492 10.965 -3.447 1.00 85.88 258 GLY A CA 1
ATOM 2148 C C . GLY A 1 258 ? -2.018 9.527 -3.481 1.00 85.88 258 GLY A C 1
ATOM 2149 O O . GLY A 1 258 ? -1.571 8.662 -2.727 1.00 85.88 258 GLY A O 1
ATOM 2150 N N . SER A 1 259 ? -2.989 9.268 -4.358 1.00 82.56 259 SER A N 1
ATOM 2151 C CA . SER A 1 259 ? -3.583 7.939 -4.557 1.00 82.56 259 SER A CA 1
ATOM 2152 C C . SER A 1 259 ? -2.758 7.018 -5.466 1.00 82.56 259 SER A C 1
ATOM 2154 O O . SER A 1 259 ? -3.051 5.817 -5.524 1.00 82.56 259 SER A O 1
ATOM 2156 N N . LYS A 1 260 ? -1.728 7.534 -6.157 1.00 89.00 260 LYS A N 1
ATOM 2157 C CA . LYS A 1 260 ? -0.818 6.710 -6.963 1.00 89.00 260 LYS A CA 1
ATOM 2158 C C . LYS A 1 260 ? 0.092 5.906 -6.034 1.00 89.00 260 LYS A C 1
ATOM 2160 O O . LYS A 1 260 ? 0.697 6.426 -5.097 1.00 89.00 260 LYS A O 1
ATOM 2165 N N . SER A 1 261 ? 0.170 4.599 -6.275 1.00 91.19 261 SER A N 1
ATOM 2166 C CA . SER A 1 261 ? 1.053 3.719 -5.510 1.00 91.19 261 SER A CA 1
ATOM 2167 C C . SER A 1 261 ? 2.510 3.926 -5.933 1.00 91.19 261 SER A C 1
ATOM 2169 O O . SER A 1 261 ? 2.789 4.251 -7.083 1.00 91.19 261 SER A O 1
ATOM 2171 N N . TYR A 1 262 ? 3.458 3.660 -5.031 1.00 93.94 262 TYR A N 1
ATOM 2172 C CA . TYR A 1 262 ? 4.883 3.674 -5.385 1.00 93.94 262 TYR A CA 1
ATOM 2173 C C . TYR A 1 262 ? 5.228 2.679 -6.498 1.00 93.94 262 TYR A C 1
ATOM 2175 O O . TYR A 1 262 ? 6.057 2.985 -7.344 1.00 93.94 262 TYR A O 1
ATOM 2183 N N . ALA A 1 263 ? 4.560 1.521 -6.535 1.00 93.25 263 ALA A N 1
ATOM 2184 C CA . ALA A 1 263 ? 4.721 0.550 -7.614 1.00 93.25 263 ALA A CA 1
ATOM 2185 C C . ALA A 1 263 ? 4.334 1.145 -8.975 1.00 93.25 263 ALA A C 1
ATOM 2187 O O . ALA A 1 263 ? 5.080 0.993 -9.937 1.00 93.25 263 ALA A O 1
ATOM 2188 N N . ARG A 1 264 ? 3.208 1.870 -9.034 1.00 93.25 264 ARG A N 1
ATOM 2189 C CA . ARG A 1 264 ? 2.754 2.556 -10.246 1.00 93.25 264 ARG A CA 1
ATOM 2190 C C . ARG A 1 264 ? 3.704 3.682 -10.646 1.00 93.25 264 ARG A C 1
ATOM 2192 O O . ARG A 1 264 ? 4.086 3.729 -11.800 1.00 93.25 264 ARG A O 1
ATOM 2199 N N . LEU A 1 265 ? 4.143 4.518 -9.703 1.00 93.62 265 LEU A N 1
ATOM 2200 C CA . LEU A 1 265 ? 5.107 5.586 -9.999 1.00 93.62 265 LEU A CA 1
ATOM 2201 C C . LEU A 1 265 ? 6.435 5.043 -10.544 1.00 93.62 265 LEU A C 1
ATOM 2203 O O . LEU A 1 265 ? 7.014 5.629 -11.447 1.00 93.62 265 LEU A O 1
ATOM 2207 N N . ARG A 1 266 ? 6.922 3.910 -10.019 1.00 93.44 266 ARG A N 1
ATOM 2208 C CA . ARG A 1 266 ? 8.124 3.249 -10.554 1.00 93.44 266 ARG A CA 1
ATOM 2209 C C . ARG A 1 266 ? 7.903 2.667 -11.950 1.00 93.44 266 ARG A C 1
ATOM 2211 O O . ARG A 1 266 ? 8.851 2.650 -12.724 1.00 93.44 266 ARG A O 1
ATOM 2218 N N . ALA A 1 267 ? 6.702 2.165 -12.238 1.00 93.19 267 ALA A N 1
ATOM 2219 C CA . ALA A 1 267 ? 6.349 1.648 -13.557 1.00 93.19 267 ALA A CA 1
ATOM 2220 C C . ALA A 1 267 ? 6.250 2.780 -14.590 1.00 93.19 267 ALA A C 1
ATOM 2222 O O . ALA A 1 267 ? 6.928 2.695 -15.602 1.00 93.19 267 ALA A O 1
ATOM 2223 N N . GLU A 1 268 ? 5.524 3.862 -14.276 1.00 93.25 268 GLU A N 1
ATOM 2224 C CA . GLU A 1 268 ? 5.440 5.073 -15.115 1.00 93.25 268 GLU A CA 1
ATOM 2225 C C . GLU A 1 268 ? 6.856 5.617 -15.400 1.00 93.25 268 GLU A C 1
ATOM 2227 O O . GLU A 1 268 ? 7.241 5.793 -16.548 1.00 93.25 268 GLU A O 1
ATOM 2232 N N . PHE A 1 269 ? 7.706 5.736 -14.371 1.00 93.44 269 PHE A N 1
ATOM 2233 C CA . PHE A 1 269 ? 9.095 6.170 -14.559 1.00 93.44 269 PHE A CA 1
ATOM 2234 C C . PHE A 1 269 ? 9.900 5.246 -15.492 1.00 93.44 269 PHE A C 1
ATOM 2236 O O . PHE A 1 269 ? 10.692 5.725 -16.303 1.00 93.44 269 PHE A O 1
ATOM 2243 N N . MET A 1 270 ? 9.731 3.925 -15.362 1.00 92.12 270 MET A N 1
ATOM 2244 C CA . MET A 1 270 ? 10.410 2.937 -16.207 1.00 92.12 270 MET A CA 1
ATOM 2245 C C . MET A 1 270 ? 9.943 3.020 -17.664 1.00 92.12 270 MET A C 1
ATOM 2247 O O . MET A 1 270 ? 10.776 2.874 -18.554 1.00 92.12 270 MET A O 1
ATOM 2251 N N . GLU A 1 271 ? 8.651 3.248 -17.903 1.00 91.50 271 GLU A N 1
ATOM 2252 C CA . GLU A 1 271 ? 8.088 3.448 -19.244 1.00 91.50 271 GLU A CA 1
ATOM 2253 C C . GLU A 1 271 ? 8.654 4.723 -19.889 1.00 91.50 271 GLU A C 1
ATOM 2255 O O . GLU A 1 271 ? 9.113 4.672 -21.028 1.00 91.50 271 GLU A O 1
ATOM 2260 N N . ASP A 1 272 ? 8.731 5.821 -19.132 1.00 92.00 272 ASP A N 1
ATOM 2261 C CA . ASP A 1 272 ? 9.210 7.116 -19.631 1.00 92.00 272 ASP A CA 1
ATOM 2262 C C . ASP A 1 272 ? 10.733 7.157 -19.871 1.00 92.00 272 ASP A C 1
ATOM 2264 O O . ASP A 1 272 ? 11.203 7.775 -20.825 1.00 92.00 272 ASP A O 1
ATOM 2268 N N . HIS A 1 273 ? 11.530 6.516 -19.004 1.00 89.94 273 HIS A N 1
ATOM 2269 C CA . HIS A 1 273 ? 12.999 6.650 -19.001 1.00 89.94 273 HIS A CA 1
ATOM 2270 C C . HIS A 1 273 ? 13.745 5.381 -19.436 1.00 89.94 273 HIS A C 1
ATOM 2272 O O . HIS A 1 273 ? 14.976 5.389 -19.515 1.00 89.94 273 HIS A O 1
ATOM 2278 N N . GLY A 1 274 ? 13.051 4.256 -19.629 1.00 89.38 274 GLY A N 1
ATOM 2279 C CA . GLY A 1 274 ? 13.662 2.960 -19.947 1.00 89.38 274 GLY A CA 1
ATOM 2280 C C . GLY A 1 274 ? 14.548 2.372 -18.837 1.00 89.38 274 GLY A C 1
ATOM 2281 O O . GLY A 1 274 ? 15.249 1.383 -19.062 1.00 89.38 274 GLY A O 1
ATOM 2282 N N . ARG A 1 275 ? 14.548 2.959 -17.629 1.00 89.50 275 ARG A N 1
ATOM 2283 C CA . ARG A 1 275 ? 15.345 2.511 -16.473 1.00 89.50 275 ARG A CA 1
ATOM 2284 C C . ARG A 1 275 ? 14.580 2.643 -15.157 1.00 89.50 275 ARG A C 1
ATOM 2286 O O . ARG A 1 275 ? 13.692 3.474 -15.014 1.00 89.50 275 ARG A O 1
ATOM 2293 N N . LYS A 1 276 ? 14.981 1.861 -14.146 1.00 88.50 276 LYS A N 1
ATOM 2294 C CA . LYS A 1 276 ? 14.457 2.001 -12.775 1.00 88.50 276 LYS A CA 1
ATOM 2295 C C . LYS A 1 276 ? 14.955 3.336 -12.173 1.00 88.50 276 LYS A C 1
ATOM 2297 O O . LYS A 1 276 ? 16.126 3.671 -12.383 1.00 88.50 276 LYS A O 1
ATOM 2302 N N . PRO A 1 277 ? 14.116 4.070 -11.416 1.00 90.69 277 PRO A N 1
ATOM 2303 C CA . PRO A 1 277 ? 14.551 5.293 -10.753 1.00 90.69 277 PRO A CA 1
ATOM 2304 C C . PRO A 1 277 ? 15.521 4.970 -9.617 1.00 90.69 277 PRO A C 1
ATOM 2306 O O . PRO A 1 277 ? 15.355 3.949 -8.928 1.00 90.69 277 PRO A O 1
ATOM 2309 N N . GLY A 1 278 ? 16.496 5.857 -9.430 1.00 90.00 278 GLY A N 1
ATOM 2310 C CA . GLY A 1 278 ? 17.403 5.842 -8.285 1.00 90.00 278 GLY A CA 1
ATOM 2311 C C . GLY A 1 278 ? 16.668 6.057 -6.958 1.00 90.00 278 GLY A C 1
ATOM 2312 O O . GLY A 1 278 ? 15.519 6.506 -6.932 1.00 90.00 278 GLY A O 1
ATOM 2313 N N . GLU A 1 279 ? 17.274 5.684 -5.833 1.00 90.56 279 GLU A N 1
ATOM 2314 C CA . GLU A 1 279 ? 16.677 5.842 -4.504 1.00 90.56 279 GLU A CA 1
ATOM 2315 C C . GLU A 1 279 ? 16.415 7.314 -4.147 1.00 90.56 279 GLU A C 1
ATOM 2317 O O . GLU A 1 279 ? 15.332 7.635 -3.646 1.00 90.56 279 GLU A O 1
ATOM 2322 N N . VAL A 1 280 ? 17.363 8.207 -4.444 1.00 91.62 280 VAL A N 1
ATOM 2323 C CA . VAL A 1 280 ? 17.265 9.650 -4.175 1.00 91.62 280 VAL A CA 1
ATOM 2324 C C . VAL A 1 280 ? 16.323 10.304 -5.178 1.00 91.62 280 VAL A C 1
ATOM 2326 O O . VAL A 1 280 ? 15.467 11.102 -4.796 1.00 91.62 280 VAL A O 1
ATOM 2329 N N . GLU A 1 281 ? 16.413 9.910 -6.448 1.00 91.88 281 GLU A N 1
ATOM 2330 C CA . GLU A 1 281 ? 15.510 10.370 -7.508 1.00 91.88 281 GLU A CA 1
ATOM 2331 C C . GLU A 1 281 ? 14.048 10.016 -7.197 1.00 91.88 281 GLU A C 1
ATOM 2333 O O . GLU A 1 281 ? 13.155 10.867 -7.253 1.00 91.88 281 GLU A O 1
ATOM 2338 N N . PHE A 1 282 ? 13.798 8.775 -6.772 1.00 93.44 282 PHE A N 1
ATOM 2339 C CA . PHE A 1 282 ? 12.467 8.333 -6.373 1.00 93.44 282 PHE A CA 1
ATOM 2340 C C . PHE A 1 282 ? 11.985 9.039 -5.100 1.00 93.44 282 PHE A C 1
ATOM 2342 O O . PHE A 1 282 ? 10.796 9.352 -4.967 1.00 93.44 282 PHE A O 1
ATOM 2349 N N . TYR A 1 283 ? 12.889 9.307 -4.153 1.00 93.19 283 TYR A N 1
ATOM 2350 C CA . TYR A 1 283 ? 12.562 10.080 -2.960 1.00 93.19 283 TYR A CA 1
ATOM 2351 C C . TYR A 1 283 ? 12.128 11.500 -3.331 1.00 93.19 283 TYR A C 1
ATOM 2353 O O . TYR A 1 283 ? 11.046 11.911 -2.916 1.00 93.19 283 TYR A O 1
ATOM 2361 N N . LYS A 1 284 ? 12.896 12.201 -4.174 1.00 92.88 284 LYS A N 1
ATOM 2362 C CA . LYS A 1 284 ? 12.546 13.530 -4.692 1.00 92.88 284 LYS A CA 1
ATOM 2363 C C . LYS A 1 284 ? 11.163 13.509 -5.343 1.00 92.88 284 LYS A C 1
ATOM 2365 O O . LYS A 1 284 ? 10.280 14.228 -4.894 1.00 92.88 284 LYS A O 1
ATOM 2370 N N . MET A 1 285 ? 10.928 12.593 -6.284 1.00 92.25 285 MET A N 1
ATOM 2371 C CA . MET A 1 285 ? 9.641 12.457 -6.983 1.00 92.25 285 MET A CA 1
ATOM 2372 C C . MET A 1 285 ? 8.444 12.254 -6.037 1.00 92.25 285 MET A C 1
ATOM 2374 O O . MET A 1 285 ? 7.330 12.678 -6.332 1.00 92.25 285 MET A O 1
ATOM 2378 N N . THR A 1 286 ? 8.653 11.593 -4.897 1.00 92.81 286 THR A N 1
ATOM 2379 C CA . THR A 1 286 ? 7.590 11.303 -3.922 1.00 92.81 286 THR A CA 1
ATOM 2380 C C . THR A 1 286 ? 7.468 12.333 -2.802 1.00 92.81 286 THR A C 1
ATOM 2382 O O . THR A 1 286 ? 6.551 12.203 -1.995 1.00 92.81 286 THR A O 1
ATOM 2385 N N . HIS A 1 287 ? 8.351 13.334 -2.737 1.00 92.69 287 HIS A N 1
ATOM 2386 C CA . HIS A 1 287 ? 8.366 14.377 -1.701 1.00 92.69 287 HIS A CA 1
ATOM 2387 C C . HIS A 1 287 ? 8.381 15.801 -2.278 1.00 92.69 287 HIS A C 1
ATOM 2389 O O . HIS A 1 287 ? 8.561 16.768 -1.534 1.00 92.69 287 HIS A O 1
ATOM 2395 N N . THR A 1 288 ? 8.141 15.937 -3.583 1.00 92.25 288 THR A N 1
ATOM 2396 C CA . THR A 1 288 ? 7.889 17.216 -4.249 1.00 92.25 288 THR A CA 1
ATOM 2397 C C . THR A 1 288 ? 6.436 17.344 -4.693 1.00 92.25 288 THR A C 1
ATOM 2399 O O . THR A 1 288 ? 5.763 16.359 -5.010 1.00 92.25 288 THR A O 1
ATOM 2402 N N . HIS A 1 289 ? 5.931 18.569 -4.717 1.00 88.94 289 HIS A N 1
ATOM 2403 C CA . HIS A 1 289 ? 4.668 18.928 -5.345 1.00 88.94 289 HIS A CA 1
ATOM 2404 C C . HIS A 1 289 ? 4.798 18.914 -6.879 1.00 88.94 289 HIS A C 1
ATOM 2406 O O . HIS A 1 289 ? 5.878 18.699 -7.432 1.00 88.94 289 HIS A O 1
ATOM 2412 N N . ARG A 1 290 ? 3.680 19.132 -7.587 1.00 85.00 290 ARG A N 1
ATOM 2413 C CA . ARG A 1 290 ? 3.654 19.165 -9.064 1.00 85.00 290 ARG A CA 1
ATOM 2414 C C . ARG A 1 290 ? 4.483 20.308 -9.657 1.00 85.00 290 ARG A C 1
ATOM 2416 O O . ARG A 1 290 ? 4.943 20.184 -10.781 1.00 85.00 290 ARG A O 1
ATOM 2423 N N . ASP A 1 291 ? 4.666 21.386 -8.903 1.00 87.19 291 ASP A N 1
ATOM 2424 C CA . ASP A 1 291 ? 5.513 22.531 -9.256 1.00 87.19 291 ASP A CA 1
ATOM 2425 C C . ASP A 1 291 ? 7.010 22.291 -8.960 1.00 87.19 291 ASP A C 1
ATOM 2427 O O . ASP A 1 291 ? 7.839 23.157 -9.223 1.00 87.19 291 ASP A O 1
ATOM 2431 N N . GLY A 1 292 ? 7.367 21.124 -8.406 1.00 85.81 292 GLY A N 1
ATOM 2432 C CA . GLY A 1 292 ? 8.735 20.770 -8.031 1.00 85.81 292 GLY A CA 1
ATOM 2433 C C . GLY A 1 292 ? 9.180 21.276 -6.655 1.00 85.81 292 GLY A C 1
ATOM 2434 O O . GLY A 1 292 ? 10.292 20.955 -6.235 1.00 85.81 292 GLY A O 1
ATOM 2435 N N . SER A 1 293 ? 8.339 22.014 -5.925 1.00 89.75 293 SER A N 1
ATOM 2436 C CA . SER A 1 293 ? 8.645 22.462 -4.562 1.00 89.75 293 SER A CA 1
ATOM 2437 C C . SER A 1 293 ? 8.586 21.302 -3.559 1.00 89.75 293 SER A C 1
ATOM 2439 O O . SER A 1 293 ? 7.794 20.369 -3.706 1.00 89.75 293 SER A O 1
ATOM 2441 N N . PHE A 1 294 ? 9.432 21.328 -2.528 1.00 90.69 294 PHE A N 1
ATOM 2442 C CA . PHE A 1 294 ? 9.416 20.316 -1.467 1.00 90.69 294 PHE A CA 1
ATOM 2443 C C . PHE A 1 294 ? 8.335 20.620 -0.431 1.00 90.69 294 PHE A C 1
ATOM 2445 O O . PHE A 1 294 ? 8.153 21.768 -0.039 1.00 90.69 294 PHE A O 1
ATOM 2452 N N . VAL A 1 295 ? 7.675 19.577 0.084 1.00 83.88 295 VAL A N 1
ATOM 2453 C CA . VAL A 1 295 ? 6.657 19.739 1.147 1.00 83.88 295 VAL A CA 1
ATOM 2454 C C . VAL A 1 295 ? 7.255 20.257 2.450 1.00 83.88 295 VAL A C 1
ATOM 2456 O O . VAL A 1 295 ? 6.587 20.907 3.253 1.00 83.88 295 VAL A O 1
ATOM 2459 N N . ARG A 1 296 ? 8.501 19.864 2.703 1.00 89.81 296 ARG A N 1
ATOM 2460 C CA . ARG A 1 296 ? 9.225 20.077 3.948 1.00 89.81 296 ARG A CA 1
ATOM 2461 C C . ARG A 1 296 ? 10.672 20.392 3.624 1.00 89.81 296 ARG A C 1
ATOM 2463 O O . ARG A 1 296 ? 11.255 19.734 2.760 1.00 89.81 296 ARG A O 1
ATOM 2470 N N . GLU A 1 297 ? 11.236 21.355 4.337 1.00 90.69 297 GLU A N 1
ATOM 2471 C CA . GLU A 1 297 ? 12.641 21.736 4.199 1.00 90.69 297 GLU A CA 1
ATOM 2472 C C . GLU A 1 297 ? 13.555 20.549 4.514 1.00 90.69 297 GLU A C 1
ATOM 2474 O O . GLU A 1 297 ? 14.457 20.248 3.743 1.00 90.69 297 GLU A O 1
ATOM 2479 N N . GLU A 1 298 ? 13.193 19.722 5.499 1.00 90.75 298 GLU A N 1
ATOM 2480 C CA . GLU A 1 298 ? 13.946 18.512 5.832 1.00 90.75 298 GLU A CA 1
ATOM 2481 C C . GLU A 1 298 ? 14.022 17.519 4.657 1.00 90.75 298 GLU A C 1
ATOM 2483 O O . GLU A 1 298 ? 14.990 16.771 4.522 1.00 90.75 298 GLU A O 1
ATOM 2488 N N . SER A 1 299 ? 13.008 17.494 3.779 1.00 90.50 299 SER A N 1
ATOM 2489 C CA . SER A 1 299 ? 13.040 16.656 2.568 1.00 90.50 299 SER A CA 1
ATOM 2490 C C . SER A 1 299 ? 13.995 17.207 1.519 1.00 90.50 299 SER A C 1
ATOM 2492 O O . SER A 1 299 ? 14.660 16.419 0.844 1.00 90.50 299 SER A O 1
ATOM 2494 N N . ARG A 1 300 ? 14.068 18.537 1.403 1.00 92.81 300 ARG A N 1
ATOM 2495 C CA . ARG A 1 300 ? 15.018 19.234 0.538 1.00 92.81 300 ARG A CA 1
ATOM 2496 C C . ARG A 1 300 ? 16.445 18.973 1.007 1.00 92.81 300 ARG A C 1
ATOM 2498 O O . ARG A 1 300 ? 17.246 18.484 0.222 1.00 92.81 300 ARG A O 1
ATOM 2505 N N . ASP A 1 301 ? 16.710 19.144 2.299 1.00 93.19 301 ASP A N 1
ATOM 2506 C CA . ASP A 1 301 ? 18.030 18.928 2.901 1.00 93.19 301 ASP A CA 1
ATOM 2507 C C . ASP A 1 301 ? 18.546 17.499 2.711 1.00 93.19 301 ASP A C 1
ATOM 2509 O O . ASP A 1 301 ? 19.746 17.270 2.564 1.00 93.19 301 ASP A O 1
ATOM 2513 N N . ILE A 1 302 ? 17.659 16.500 2.747 1.00 92.06 302 ILE A N 1
ATOM 2514 C CA . ILE A 1 302 ? 18.030 15.108 2.465 1.00 92.06 302 ILE A CA 1
ATOM 2515 C C . ILE A 1 302 ? 18.461 14.957 1.004 1.00 92.06 302 ILE A C 1
ATOM 2517 O O . ILE A 1 302 ? 19.490 14.338 0.745 1.00 92.06 302 ILE A O 1
ATOM 2521 N N . VAL A 1 303 ? 17.698 15.512 0.058 1.00 93.25 303 VAL A N 1
ATOM 2522 C CA . VAL A 1 303 ? 18.012 15.413 -1.376 1.00 93.25 303 VAL A CA 1
ATOM 2523 C C . VAL A 1 303 ? 19.279 16.189 -1.721 1.00 93.25 303 VAL A C 1
ATOM 2525 O O . VAL A 1 303 ? 20.123 15.661 -2.445 1.00 93.25 303 VAL A O 1
ATOM 2528 N N . ASP A 1 304 ? 19.452 17.391 -1.178 1.00 94.19 304 ASP A N 1
ATOM 2529 C CA . ASP A 1 304 ? 20.616 18.236 -1.443 1.00 94.19 304 ASP A CA 1
ATOM 2530 C C . ASP A 1 304 ? 21.889 17.591 -0.875 1.00 94.19 304 ASP A C 1
ATOM 2532 O O . ASP A 1 304 ? 22.869 17.417 -1.600 1.00 94.19 304 ASP A O 1
ATOM 2536 N N . ARG A 1 305 ? 21.853 17.099 0.375 1.00 94.25 305 ARG A N 1
ATOM 2537 C CA . ARG A 1 305 ? 22.977 16.342 0.957 1.00 94.25 305 ARG A CA 1
ATOM 2538 C C . ARG A 1 305 ? 23.286 15.070 0.176 1.00 94.25 305 ARG A C 1
ATOM 2540 O O . ARG A 1 305 ? 24.455 14.774 -0.057 1.00 94.25 305 ARG A O 1
ATOM 2547 N N . ALA A 1 306 ? 22.261 14.326 -0.241 1.00 93.38 306 ALA A N 1
ATOM 2548 C CA . ALA A 1 306 ? 22.460 13.119 -1.035 1.00 93.38 306 ALA A CA 1
ATOM 2549 C C . ALA A 1 306 ? 23.123 13.439 -2.379 1.00 93.38 306 ALA A C 1
ATOM 2551 O O . ALA A 1 306 ? 24.067 12.764 -2.774 1.00 93.38 306 ALA A O 1
ATOM 2552 N N . THR A 1 307 ? 22.669 14.494 -3.054 1.00 92.19 307 THR A N 1
ATOM 2553 C CA . THR A 1 307 ? 23.199 14.921 -4.355 1.00 92.19 307 THR A CA 1
ATOM 2554 C C . THR A 1 307 ? 24.663 15.351 -4.248 1.00 92.19 307 THR A C 1
ATOM 2556 O O . THR A 1 307 ? 25.477 14.951 -5.084 1.00 92.19 307 THR A O 1
ATOM 2559 N N . SER A 1 308 ? 25.023 16.095 -3.197 1.00 92.56 308 SER A N 1
ATOM 2560 C CA . SER A 1 308 ? 26.412 16.486 -2.928 1.00 92.56 308 SER A CA 1
ATOM 2561 C C . SER A 1 308 ? 27.314 15.273 -2.687 1.00 92.56 308 SER A C 1
ATOM 2563 O O . SER A 1 308 ? 28.329 15.132 -3.364 1.00 92.56 308 SER A O 1
ATOM 2565 N N . LEU A 1 309 ? 26.908 14.347 -1.809 1.00 91.56 309 LEU A N 1
ATOM 2566 C CA . LEU A 1 309 ? 27.680 13.132 -1.503 1.00 91.56 309 LEU A CA 1
ATOM 2567 C C . LEU A 1 309 ? 27.829 12.202 -2.715 1.00 91.56 309 LEU A C 1
ATOM 2569 O O . LEU A 1 309 ? 28.863 11.563 -2.897 1.00 91.56 309 LEU A O 1
ATOM 2573 N N . ILE A 1 310 ? 26.796 12.110 -3.555 1.00 89.00 310 ILE A N 1
ATOM 2574 C CA . ILE A 1 310 ? 26.854 11.347 -4.806 1.00 89.00 310 ILE A CA 1
ATOM 2575 C C . ILE A 1 310 ? 27.864 11.982 -5.766 1.00 89.00 310 ILE A C 1
ATOM 2577 O O . ILE A 1 310 ? 28.665 11.265 -6.362 1.00 89.00 310 ILE A O 1
ATOM 2581 N N . SER A 1 311 ? 27.851 13.310 -5.896 1.00 87.00 311 SER A N 1
ATOM 2582 C CA . SER A 1 311 ? 28.766 14.038 -6.784 1.00 87.00 311 SER A CA 1
ATOM 2583 C C . SER A 1 311 ? 30.225 13.891 -6.346 1.00 87.00 311 SER A C 1
ATOM 2585 O O . SER A 1 311 ? 31.084 13.633 -7.185 1.00 87.00 311 SER A O 1
ATOM 2587 N N . GLU A 1 312 ? 30.489 13.973 -5.039 1.00 87.06 312 GLU A N 1
ATOM 2588 C CA . GLU A 1 312 ? 31.809 13.747 -4.434 1.00 87.06 312 GLU A CA 1
ATOM 2589 C C . GLU A 1 312 ? 32.332 12.335 -4.748 1.00 87.06 312 GLU A C 1
ATOM 2591 O O . GLU A 1 312 ? 33.379 12.175 -5.372 1.00 87.06 312 GLU A O 1
ATOM 2596 N N . ARG A 1 313 ? 31.544 11.295 -4.442 1.00 85.94 313 ARG A N 1
ATOM 2597 C CA . ARG A 1 313 ? 31.960 9.891 -4.625 1.00 85.94 313 ARG A CA 1
ATOM 2598 C C . ARG A 1 313 ? 32.117 9.474 -6.086 1.00 85.94 313 ARG A C 1
ATOM 2600 O O . ARG A 1 313 ? 32.925 8.599 -6.394 1.00 85.94 313 ARG A O 1
ATOM 2607 N N . ILE A 1 314 ? 31.326 10.049 -6.994 1.00 80.38 314 ILE A N 1
ATOM 2608 C CA . ILE A 1 314 ? 31.443 9.773 -8.434 1.00 80.38 314 ILE A CA 1
ATOM 2609 C C . ILE A 1 314 ? 32.636 10.519 -9.032 1.00 80.38 314 ILE A C 1
ATOM 2611 O O . ILE A 1 314 ? 33.340 9.943 -9.859 1.00 80.38 314 ILE A O 1
ATOM 2615 N N . GLY A 1 315 ? 32.896 11.757 -8.596 1.00 69.06 315 GLY A N 1
ATOM 2616 C CA . GLY A 1 315 ? 34.071 12.526 -9.014 1.00 69.06 315 GLY A CA 1
ATOM 2617 C C . GLY A 1 315 ? 35.395 11.825 -8.690 1.00 69.06 315 GLY A C 1
ATOM 2618 O O . GLY A 1 315 ? 36.365 11.974 -9.428 1.00 69.06 315 GLY A O 1
ATOM 2619 N N . GLU A 1 316 ? 35.413 11.001 -7.643 1.00 60.84 316 GLU A N 1
ATOM 2620 C CA . GLU A 1 316 ? 36.573 10.210 -7.215 1.00 60.84 316 GLU A CA 1
ATOM 2621 C C . GLU A 1 316 ? 36.704 8.841 -7.919 1.00 60.84 316 GLU A C 1
ATOM 2623 O O . GLU A 1 316 ? 37.761 8.214 -7.852 1.00 60.84 316 GLU A O 1
ATOM 2628 N N . SER A 1 317 ? 35.663 8.346 -8.605 1.00 57.09 317 SER A N 1
ATOM 2629 C CA . SER A 1 317 ? 35.611 6.988 -9.177 1.00 57.09 317 SER A CA 1
ATOM 2630 C C . SER A 1 317 ? 35.173 6.985 -10.649 1.00 57.09 317 SER A C 1
ATOM 2632 O O . SER A 1 317 ? 33.985 6.925 -10.958 1.00 57.09 317 SER A O 1
ATOM 2634 N N . SER A 1 318 ? 36.132 6.952 -11.580 1.00 52.34 318 SER A N 1
ATOM 2635 C CA . SER A 1 318 ? 35.938 7.039 -13.045 1.00 52.34 318 SER A CA 1
ATOM 2636 C C . SER A 1 318 ? 35.236 5.848 -13.736 1.00 52.34 318 SER A C 1
ATOM 2638 O O . SER A 1 318 ? 35.538 5.549 -14.891 1.00 52.34 318 SER A O 1
ATOM 2640 N N . SER A 1 319 ? 34.296 5.141 -13.095 1.00 56.56 319 SER A N 1
ATOM 2641 C CA . SER A 1 319 ? 33.530 4.068 -13.755 1.00 56.56 319 SER A CA 1
ATOM 2642 C C . SER A 1 319 ? 32.012 4.284 -13.687 1.00 56.56 319 SER A C 1
ATOM 2644 O O . SER A 1 319 ? 31.384 4.245 -12.632 1.00 56.56 319 SER A O 1
ATOM 2646 N N . ILE A 1 320 ? 31.411 4.444 -14.870 1.00 50.81 320 ILE A N 1
ATOM 2647 C CA . ILE A 1 320 ? 29.973 4.665 -15.135 1.00 50.81 320 ILE A CA 1
ATOM 2648 C C . ILE A 1 320 ? 29.074 3.531 -14.587 1.00 50.81 320 ILE A C 1
ATOM 2650 O O . ILE A 1 320 ? 27.867 3.698 -14.430 1.00 50.81 320 ILE A O 1
ATOM 2654 N N . GLY A 1 321 ? 29.650 2.376 -14.235 1.00 54.41 321 GLY A N 1
ATOM 2655 C CA . GLY A 1 321 ? 28.921 1.231 -13.681 1.00 54.41 321 GLY A CA 1
ATOM 2656 C C . GLY A 1 321 ? 28.548 1.339 -12.196 1.00 54.41 321 GLY A C 1
ATOM 2657 O O . GLY A 1 321 ? 27.705 0.564 -11.746 1.00 54.41 321 GLY A O 1
ATOM 2658 N N . ASN A 1 322 ? 29.135 2.273 -11.432 1.00 62.28 322 ASN A N 1
ATOM 2659 C CA . ASN A 1 322 ? 29.025 2.289 -9.963 1.00 62.28 322 ASN A CA 1
ATOM 2660 C C . ASN A 1 322 ? 28.057 3.351 -9.394 1.00 62.28 322 ASN A C 1
ATOM 2662 O O . ASN A 1 322 ? 27.754 3.336 -8.203 1.00 62.28 322 ASN A O 1
ATOM 2666 N N . THR A 1 323 ? 27.506 4.239 -10.230 1.00 69.88 323 THR A N 1
ATOM 2667 C CA . THR A 1 323 ? 26.654 5.371 -9.805 1.00 69.88 323 THR A CA 1
ATOM 2668 C C . THR A 1 323 ? 25.429 4.945 -8.995 1.00 69.88 323 THR A C 1
ATOM 2670 O O . THR A 1 323 ? 25.134 5.532 -7.957 1.00 69.88 323 THR A O 1
ATOM 2673 N N . ARG A 1 324 ? 24.738 3.878 -9.413 1.00 73.75 324 ARG A N 1
ATOM 2674 C CA . ARG A 1 324 ? 23.540 3.389 -8.710 1.00 73.75 324 ARG A CA 1
ATOM 2675 C C . ARG A 1 324 ? 23.870 2.727 -7.368 1.00 73.75 324 ARG A C 1
ATOM 2677 O O . ARG A 1 324 ? 23.094 2.825 -6.424 1.00 73.75 324 ARG A O 1
ATOM 2684 N N . GLY A 1 325 ? 25.019 2.052 -7.279 1.00 79.81 325 GLY A N 1
ATOM 2685 C CA . GLY A 1 325 ? 25.509 1.488 -6.020 1.00 79.81 325 GLY A CA 1
ATOM 2686 C C . GLY A 1 325 ? 25.854 2.588 -5.017 1.00 79.81 325 GLY A C 1
ATOM 2687 O O . GLY A 1 325 ? 25.463 2.503 -3.855 1.00 79.81 325 GLY A O 1
ATOM 2688 N N . VAL A 1 326 ? 26.507 3.650 -5.497 1.00 84.50 326 VAL A N 1
ATOM 2689 C CA . VAL A 1 326 ? 26.831 4.847 -4.710 1.00 84.50 326 VAL A CA 1
ATOM 2690 C C . VAL A 1 326 ? 25.563 5.550 -4.222 1.00 84.50 326 VAL A C 1
ATOM 2692 O O . VAL A 1 326 ? 25.459 5.841 -3.034 1.00 84.50 326 VAL A O 1
ATOM 2695 N N . GLU A 1 327 ? 24.570 5.761 -5.091 1.00 87.25 327 GLU A N 1
ATOM 2696 C CA . GLU A 1 327 ? 23.296 6.386 -4.712 1.00 87.25 327 GLU A CA 1
ATOM 2697 C C . GLU A 1 327 ? 22.578 5.604 -3.601 1.00 87.25 327 GLU A C 1
ATOM 2699 O O . GLU A 1 327 ? 22.188 6.185 -2.585 1.00 87.25 327 GLU A O 1
ATOM 2704 N N . ALA A 1 328 ? 22.461 4.279 -3.738 1.00 85.81 328 ALA A N 1
ATOM 2705 C CA . ALA A 1 328 ? 21.823 3.435 -2.729 1.00 85.81 328 ALA A CA 1
ATOM 2706 C C . ALA A 1 328 ? 22.569 3.462 -1.378 1.00 85.81 328 ALA A C 1
ATOM 2708 O O . ALA A 1 328 ? 21.936 3.455 -0.315 1.00 85.81 328 ALA A O 1
ATOM 2709 N N . GLN A 1 329 ? 23.906 3.514 -1.403 1.00 87.31 329 GLN A N 1
ATOM 2710 C CA . GLN A 1 329 ? 24.735 3.637 -0.200 1.00 87.31 329 GLN A CA 1
ATOM 2711 C C . GLN A 1 329 ? 24.532 4.989 0.487 1.00 87.31 329 GLN A C 1
ATOM 2713 O O . GLN A 1 329 ? 24.233 5.014 1.679 1.00 87.31 329 GLN A O 1
ATOM 2718 N N . VAL A 1 330 ? 24.626 6.093 -0.263 1.00 90.94 330 VAL A N 1
ATOM 2719 C CA . VAL A 1 330 ? 24.407 7.455 0.252 1.00 90.94 330 VAL A CA 1
ATOM 2720 C C . VAL A 1 330 ? 23.005 7.589 0.843 1.00 90.94 330 VAL A C 1
ATOM 2722 O O . VAL A 1 330 ? 22.832 8.110 1.944 1.00 90.94 330 VAL A O 1
ATOM 2725 N N . PHE A 1 331 ? 21.989 7.061 0.159 1.00 90.69 331 PHE A N 1
ATOM 2726 C CA . PHE A 1 331 ? 20.621 7.099 0.664 1.00 90.69 331 PHE A CA 1
ATOM 2727 C C . PHE A 1 331 ? 20.460 6.293 1.962 1.00 90.69 331 PHE A C 1
ATOM 2729 O O . PHE A 1 331 ? 19.778 6.734 2.888 1.00 90.69 331 PHE A O 1
ATOM 2736 N N . THR A 1 332 ? 21.115 5.132 2.066 1.00 90.56 332 THR A N 1
ATOM 2737 C CA . THR A 1 332 ? 21.111 4.311 3.289 1.00 90.56 332 THR A CA 1
ATOM 2738 C C . THR A 1 332 ? 21.850 4.992 4.439 1.00 90.56 332 THR A C 1
ATOM 2740 O O . THR A 1 332 ? 21.421 4.883 5.583 1.00 90.56 332 THR A O 1
ATOM 2743 N N . GLU A 1 333 ? 22.929 5.718 4.159 1.00 91.38 333 GLU A N 1
ATOM 2744 C CA . GLU A 1 333 ? 23.673 6.489 5.157 1.00 91.38 333 GLU A CA 1
ATOM 2745 C C . GLU A 1 333 ? 22.832 7.633 5.731 1.00 91.38 333 GLU A C 1
ATOM 2747 O O . GLU A 1 333 ? 22.709 7.760 6.947 1.00 91.38 333 GLU A O 1
ATOM 2752 N N . LEU A 1 334 ? 22.171 8.409 4.866 1.00 91.19 334 LEU A N 1
ATOM 2753 C CA . LEU A 1 334 ? 21.348 9.545 5.287 1.00 91.19 334 LEU A CA 1
ATOM 2754 C C . LEU A 1 334 ? 20.062 9.120 5.996 1.00 91.19 334 LEU A C 1
ATOM 2756 O O . LEU A 1 334 ? 19.620 9.773 6.940 1.00 91.19 334 LEU A O 1
ATOM 2760 N N . MET A 1 335 ? 19.442 8.035 5.535 1.00 88.31 335 MET A N 1
ATOM 2761 C CA . MET A 1 335 ? 18.131 7.613 6.021 1.00 88.31 335 MET A CA 1
ATOM 2762 C C . MET A 1 335 ? 18.228 6.494 7.076 1.00 88.31 335 MET A C 1
ATOM 2764 O O . MET A 1 335 ? 17.230 6.166 7.724 1.00 88.31 335 MET A O 1
ATOM 2768 N N . GLY A 1 336 ? 19.397 5.881 7.257 1.00 88.31 336 GLY A N 1
ATOM 2769 C CA . GLY A 1 336 ? 19.623 4.701 8.095 1.00 88.31 336 GLY A CA 1
ATOM 2770 C C . GLY A 1 336 ? 19.284 3.383 7.391 1.00 88.31 336 GLY A C 1
ATOM 2771 O O . GLY A 1 336 ? 18.745 3.364 6.287 1.00 88.31 336 GLY A O 1
ATOM 2772 N N . SER A 1 337 ? 19.562 2.251 8.038 1.00 85.69 337 SER A N 1
ATOM 2773 C CA . SER A 1 337 ? 19.294 0.924 7.473 1.00 85.69 337 SER A CA 1
ATOM 2774 C C . SER A 1 337 ? 17.798 0.586 7.399 1.00 85.69 337 SER A C 1
ATOM 2776 O O . SER A 1 337 ? 16.982 1.012 8.225 1.00 85.69 337 SER A O 1
ATOM 2778 N N . GLU A 1 338 ? 17.423 -0.212 6.395 1.00 85.06 338 GLU A N 1
ATOM 2779 C CA . GLU A 1 338 ? 16.056 -0.723 6.275 1.00 85.06 338 GLU A CA 1
ATOM 2780 C C . GLU A 1 338 ? 15.711 -1.635 7.459 1.00 85.06 338 GLU A C 1
ATOM 2782 O O . GLU A 1 338 ? 16.490 -2.498 7.872 1.00 85.06 338 GLU A O 1
ATOM 2787 N N . ARG A 1 339 ? 14.505 -1.467 8.008 1.00 78.81 339 ARG A N 1
ATOM 2788 C CA . ARG A 1 339 ? 14.022 -2.300 9.117 1.00 78.81 339 ARG A CA 1
ATOM 2789 C C . ARG A 1 339 ? 13.403 -3.593 8.589 1.00 78.81 339 ARG A C 1
ATOM 2791 O O . ARG A 1 339 ? 12.909 -3.670 7.466 1.00 78.81 339 ARG A O 1
ATOM 2798 N N . TYR A 1 340 ? 13.370 -4.620 9.436 1.00 73.81 340 TYR A N 1
ATOM 2799 C CA . TYR A 1 340 ? 12.771 -5.903 9.076 1.00 73.81 340 TYR A CA 1
ATOM 2800 C C . TYR A 1 340 ? 11.310 -5.755 8.611 1.00 73.81 340 TYR A C 1
ATOM 2802 O O . TYR A 1 340 ? 10.486 -5.131 9.281 1.00 73.81 340 TYR A O 1
ATOM 2810 N N . GLY A 1 341 ? 10.982 -6.389 7.481 1.00 72.94 341 GLY A N 1
ATOM 2811 C CA . GLY A 1 341 ? 9.608 -6.560 6.999 1.00 72.94 341 GLY A CA 1
ATOM 2812 C C . GLY A 1 341 ? 9.036 -5.435 6.128 1.00 72.94 341 GLY A C 1
ATOM 2813 O O . GLY A 1 341 ? 7.904 -5.580 5.665 1.00 72.94 341 GLY A O 1
ATOM 2814 N N . ARG A 1 342 ? 9.771 -4.346 5.865 1.00 81.69 342 ARG A N 1
ATOM 2815 C CA . ARG A 1 342 ? 9.354 -3.297 4.917 1.00 81.69 342 ARG A CA 1
ATOM 2816 C C . ARG A 1 342 ? 10.562 -2.597 4.305 1.00 81.69 342 ARG A C 1
ATOM 2818 O O . ARG A 1 342 ? 11.522 -2.339 5.014 1.00 81.69 342 ARG A O 1
ATOM 2825 N N . VAL A 1 343 ? 10.456 -2.230 3.030 1.00 86.75 343 VAL A N 1
ATOM 2826 C CA . VAL A 1 343 ? 11.448 -1.397 2.335 1.00 86.75 343 VAL A CA 1
ATOM 2827 C C . VAL A 1 343 ? 10.850 -0.026 2.019 1.00 86.75 343 VAL A C 1
ATOM 2829 O O . VAL A 1 343 ? 9.718 0.072 1.519 1.00 86.75 343 VAL A O 1
ATOM 2832 N N . ARG A 1 344 ? 11.579 1.051 2.322 1.00 88.38 344 ARG A N 1
ATOM 2833 C CA . ARG A 1 344 ? 11.172 2.421 1.965 1.00 88.38 344 ARG A CA 1
ATOM 2834 C C . ARG A 1 344 ? 11.096 2.605 0.450 1.00 88.38 344 ARG A C 1
ATOM 2836 O O . ARG A 1 344 ? 11.844 2.002 -0.300 1.00 88.38 344 ARG A O 1
ATOM 2843 N N . GLY A 1 345 ? 10.146 3.413 -0.021 1.00 87.25 345 GLY A N 1
ATOM 2844 C CA . GLY A 1 345 ? 10.006 3.702 -1.457 1.00 87.25 345 GLY A CA 1
ATOM 2845 C C . GLY A 1 345 ? 9.444 2.562 -2.327 1.00 87.25 345 GLY A C 1
ATOM 2846 O O . GLY A 1 345 ? 9.279 2.752 -3.527 1.00 87.25 345 GLY A O 1
ATOM 2847 N N . TYR A 1 346 ? 9.086 1.407 -1.752 1.00 89.38 346 TYR A N 1
ATOM 2848 C CA . TYR A 1 346 ? 8.459 0.290 -2.489 1.00 89.38 346 TYR A CA 1
ATOM 2849 C C . TYR A 1 346 ? 6.980 0.071 -2.147 1.00 89.38 346 TYR A C 1
ATOM 2851 O O . TYR A 1 346 ? 6.285 -0.716 -2.780 1.00 89.38 346 TYR A O 1
ATOM 2859 N N . GLY A 1 347 ? 6.448 0.798 -1.166 1.00 87.06 347 GLY A N 1
ATOM 2860 C CA . GLY A 1 347 ? 5.028 0.759 -0.835 1.00 87.06 347 GLY A CA 1
ATOM 2861 C C . GLY A 1 347 ? 4.662 -0.448 0.026 1.00 87.06 347 GLY A C 1
ATOM 2862 O O . GLY A 1 347 ? 5.317 -0.737 1.026 1.00 87.06 347 GLY A O 1
ATOM 2863 N N . VAL A 1 348 ? 3.541 -1.091 -0.292 1.00 84.75 348 VAL A N 1
ATOM 2864 C CA . VAL A 1 348 ? 2.938 -2.117 0.568 1.00 84.75 348 VAL A CA 1
ATOM 2865 C C . VAL A 1 348 ? 3.523 -3.476 0.261 1.00 84.75 348 VAL A C 1
ATOM 2867 O O . VAL A 1 348 ? 3.529 -3.909 -0.888 1.00 84.75 348 VAL A O 1
ATOM 2870 N N . GLY A 1 349 ? 3.933 -4.156 1.326 1.00 77.88 349 GLY A N 1
ATOM 2871 C CA . GLY A 1 349 ? 4.176 -5.588 1.336 1.00 77.88 349 GLY A CA 1
ATOM 2872 C C . GLY A 1 349 ? 5.530 -6.056 0.827 1.00 77.88 349 GLY A C 1
ATOM 2873 O O . GLY A 1 349 ? 5.838 -7.222 1.048 1.00 77.88 349 GLY A O 1
ATOM 2874 N N . VAL A 1 350 ? 6.345 -5.168 0.258 1.00 86.00 350 VAL A N 1
ATOM 2875 C CA . VAL A 1 350 ? 7.697 -5.496 -0.207 1.00 86.00 350 VAL A CA 1
ATOM 2876 C C . VAL A 1 350 ? 8.649 -5.632 0.977 1.00 86.00 350 VAL A C 1
ATOM 2878 O O . VAL A 1 350 ? 8.764 -4.722 1.805 1.00 86.00 350 VAL A O 1
ATOM 2881 N N . THR A 1 351 ? 9.336 -6.772 1.044 1.00 83.62 351 THR A N 1
ATOM 2882 C CA . THR A 1 351 ? 10.355 -7.065 2.060 1.00 83.62 351 THR A CA 1
ATOM 2883 C C . THR A 1 351 ? 11.770 -7.010 1.471 1.00 83.62 351 THR A C 1
ATOM 2885 O O . THR A 1 351 ? 11.941 -7.248 0.272 1.00 83.62 351 THR A O 1
ATOM 2888 N N . PRO A 1 352 ? 12.809 -6.753 2.291 1.00 80.94 352 PRO A N 1
ATOM 2889 C CA . PRO A 1 352 ? 14.196 -6.792 1.817 1.00 80.94 352 PRO A CA 1
ATOM 2890 C C . PRO A 1 352 ? 14.572 -8.138 1.174 1.00 80.94 352 PRO A C 1
ATOM 2892 O O . PRO A 1 352 ? 15.261 -8.176 0.158 1.00 80.94 352 PRO A O 1
ATOM 2895 N N . THR A 1 353 ? 14.062 -9.249 1.718 1.00 81.81 353 THR A N 1
ATOM 2896 C CA . THR A 1 353 ? 14.287 -10.601 1.186 1.00 81.81 353 THR A CA 1
ATOM 2897 C C . THR A 1 353 ? 13.712 -10.771 -0.219 1.00 81.81 353 THR A C 1
ATOM 2899 O O . THR A 1 353 ? 14.374 -11.360 -1.070 1.00 81.81 353 THR A O 1
ATOM 2902 N N . GLN A 1 354 ? 12.519 -10.225 -0.484 1.00 80.62 354 GLN A N 1
ATOM 2903 C CA . GLN A 1 354 ? 11.910 -10.253 -1.818 1.00 80.62 354 GLN A CA 1
ATOM 2904 C C . GLN A 1 354 ? 12.737 -9.449 -2.828 1.00 80.62 354 GLN A C 1
ATOM 2906 O O . GLN A 1 354 ? 13.029 -9.960 -3.904 1.00 80.62 354 GLN A O 1
ATOM 2911 N N . LEU A 1 355 ? 13.183 -8.237 -2.471 1.00 81.00 355 LEU A N 1
ATOM 2912 C CA . LEU A 1 355 ? 14.042 -7.436 -3.354 1.00 81.00 355 LEU A CA 1
ATOM 2913 C C . LEU A 1 355 ? 15.367 -8.127 -3.659 1.00 81.00 355 LEU A C 1
ATOM 2915 O O . LEU A 1 355 ? 15.818 -8.108 -4.797 1.00 81.00 355 LEU A O 1
ATOM 2919 N N . SER A 1 356 ? 15.973 -8.757 -2.654 1.00 78.88 356 SER A N 1
ATOM 2920 C CA . SER A 1 356 ? 17.210 -9.511 -2.834 1.00 78.88 356 SER A CA 1
ATOM 2921 C C . SER A 1 356 ? 17.009 -10.725 -3.748 1.00 78.88 356 SER A C 1
ATOM 2923 O O . SER A 1 356 ? 17.846 -10.980 -4.608 1.00 78.88 356 SER A O 1
ATOM 2925 N N . ALA A 1 357 ? 15.895 -11.451 -3.605 1.00 76.12 357 ALA A N 1
ATOM 2926 C CA . ALA A 1 357 ? 15.570 -12.591 -4.462 1.00 76.12 357 ALA A CA 1
ATOM 2927 C C . ALA A 1 357 ? 15.352 -12.177 -5.924 1.00 76.12 357 ALA A C 1
ATOM 2929 O O . ALA A 1 357 ? 15.954 -12.774 -6.813 1.00 76.12 357 ALA A O 1
ATOM 2930 N N . VAL A 1 358 ? 14.569 -11.120 -6.165 1.00 76.56 358 VAL A N 1
ATOM 2931 C CA . VAL A 1 358 ? 14.382 -10.560 -7.514 1.00 76.56 358 VAL A CA 1
ATOM 2932 C C . VAL A 1 358 ? 15.705 -10.032 -8.065 1.00 76.56 358 VAL A C 1
ATOM 2934 O O . VAL A 1 358 ? 16.040 -10.301 -9.211 1.00 76.56 358 VAL A O 1
ATOM 2937 N N . GLY A 1 359 ? 16.498 -9.340 -7.243 1.00 72.88 359 GLY A N 1
ATOM 2938 C CA . GLY A 1 359 ? 17.825 -8.855 -7.619 1.00 72.88 359 GLY A CA 1
ATOM 2939 C C . GLY A 1 359 ? 18.726 -9.976 -8.135 1.00 72.88 359 GLY A C 1
ATOM 2940 O O . GLY A 1 359 ? 19.224 -9.867 -9.253 1.00 72.88 359 GLY A O 1
ATOM 2941 N N . ARG A 1 360 ? 18.852 -11.075 -7.376 1.00 67.81 360 ARG A N 1
ATOM 2942 C CA . ARG A 1 360 ? 19.612 -12.266 -7.794 1.00 67.81 360 ARG A CA 1
ATOM 2943 C C . ARG A 1 360 ? 19.079 -12.848 -9.098 1.00 67.81 360 ARG A C 1
ATOM 2945 O O . ARG A 1 360 ? 19.835 -12.949 -10.049 1.00 67.81 360 ARG A O 1
ATOM 2952 N N . TYR A 1 361 ? 17.771 -13.096 -9.183 1.00 62.91 361 TYR A N 1
ATOM 2953 C CA . TYR A 1 361 ? 17.159 -13.643 -10.395 1.00 62.91 361 TYR A CA 1
ATOM 2954 C C . TYR A 1 361 ? 17.435 -12.773 -11.631 1.00 62.91 361 TYR A C 1
ATOM 2956 O O . TYR A 1 361 ? 17.855 -13.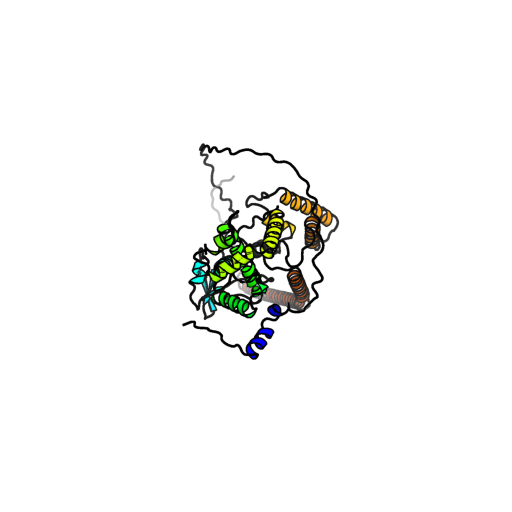272 -12.668 1.00 62.91 361 TYR A O 1
ATOM 2964 N N . THR A 1 362 ? 17.264 -11.451 -11.528 1.00 64.69 362 THR A N 1
ATOM 2965 C CA . THR A 1 362 ? 17.540 -10.547 -12.658 1.00 64.69 362 THR A CA 1
ATOM 2966 C C . THR A 1 362 ? 19.021 -10.470 -13.021 1.00 64.69 362 THR A C 1
ATOM 2968 O O . THR A 1 362 ? 19.346 -10.254 -14.187 1.00 64.69 362 THR A O 1
ATOM 2971 N N . GLN A 1 363 ? 19.923 -10.638 -12.054 1.00 62.84 363 GLN A N 1
ATOM 2972 C CA . GLN A 1 363 ? 21.356 -10.718 -12.314 1.00 62.84 363 GLN A CA 1
ATOM 2973 C C . GLN A 1 363 ? 21.707 -12.026 -13.027 1.00 62.84 363 GLN A C 1
ATOM 2975 O O . GLN A 1 363 ? 22.414 -11.978 -14.030 1.00 62.84 363 GLN A O 1
ATOM 2980 N N . ASP A 1 364 ? 21.155 -13.150 -12.573 1.00 58.84 364 ASP A N 1
ATOM 2981 C CA . ASP A 1 364 ? 21.356 -14.470 -13.172 1.00 58.84 364 ASP A CA 1
ATOM 2982 C C . ASP A 1 364 ? 20.814 -14.508 -14.608 1.00 58.84 364 ASP A C 1
ATOM 2984 O O . ASP A 1 364 ? 21.499 -14.978 -15.513 1.00 58.84 364 ASP A O 1
ATOM 2988 N N . VAL A 1 365 ? 19.632 -13.928 -14.860 1.00 59.72 365 VAL A N 1
ATOM 2989 C CA . VAL A 1 365 ? 19.072 -13.785 -16.217 1.00 59.72 365 VAL A CA 1
ATOM 2990 C C . VAL A 1 365 ? 19.946 -12.883 -17.084 1.00 59.72 365 VAL A C 1
ATOM 2992 O O . VAL A 1 365 ? 20.223 -13.233 -18.221 1.00 59.72 365 VAL A O 1
ATOM 2995 N N . ARG A 1 366 ? 20.437 -11.745 -16.574 1.00 60.66 366 ARG A N 1
ATOM 2996 C CA . ARG A 1 366 ? 21.354 -10.875 -17.335 1.00 60.66 366 ARG A CA 1
ATOM 2997 C C . ARG A 1 366 ? 22.669 -11.567 -17.673 1.00 60.66 366 ARG A C 1
ATOM 2999 O O . ARG A 1 366 ? 23.188 -11.359 -18.763 1.00 60.66 366 ARG A O 1
ATOM 3006 N N . GLN A 1 367 ? 23.204 -12.365 -16.752 1.00 59.22 367 GLN A N 1
ATOM 3007 C CA . GLN A 1 367 ? 24.402 -13.162 -16.997 1.00 59.22 367 GLN A CA 1
ATOM 3008 C C . GLN A 1 367 ? 24.111 -14.266 -18.021 1.00 59.22 367 GLN A C 1
ATOM 3010 O O . GLN A 1 367 ? 24.871 -14.401 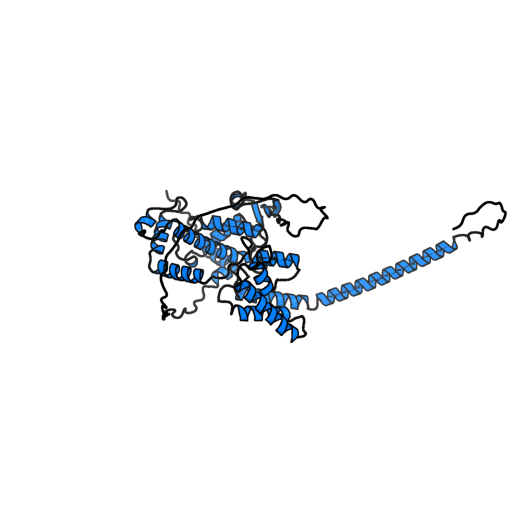-18.971 1.00 59.22 367 GLN A O 1
ATOM 3015 N N . SER A 1 368 ? 22.969 -14.949 -17.914 1.00 58.72 368 SER A N 1
ATOM 3016 C CA . SER A 1 368 ? 22.542 -16.008 -18.843 1.00 58.72 368 SER A CA 1
ATOM 3017 C C . SER A 1 368 ? 22.241 -15.476 -20.254 1.00 58.72 368 SER A C 1
ATOM 3019 O O . SER A 1 368 ? 22.728 -16.016 -21.240 1.00 58.72 368 SER A O 1
ATOM 3021 N N . SER A 1 369 ? 21.536 -14.348 -20.388 1.00 53.75 369 SER A N 1
ATOM 3022 C CA . SER A 1 369 ? 21.339 -13.655 -21.673 1.00 53.75 369 SER A CA 1
ATOM 3023 C C . SER A 1 369 ? 22.628 -13.033 -22.226 1.00 53.75 369 SER A C 1
ATOM 3025 O O . SER A 1 369 ? 22.670 -12.646 -23.387 1.00 53.75 369 SER A O 1
ATOM 3027 N N . SER A 1 370 ? 23.685 -12.910 -21.420 1.00 54.25 370 SER A N 1
ATOM 3028 C CA . SER A 1 370 ? 25.014 -12.481 -21.871 1.00 54.25 370 SER A CA 1
ATOM 3029 C C . SER A 1 370 ? 25.935 -13.658 -22.231 1.00 54.25 370 SER A C 1
ATOM 3031 O O . SER A 1 370 ? 27.083 -13.420 -22.616 1.00 54.25 370 SER A O 1
ATOM 3033 N N . THR A 1 371 ? 25.475 -14.907 -22.115 1.00 63.47 371 THR A N 1
ATOM 3034 C CA . THR A 1 371 ? 26.259 -16.104 -22.454 1.00 63.47 371 THR A CA 1
ATOM 3035 C C . THR A 1 371 ? 25.837 -16.702 -23.794 1.00 63.47 371 THR A C 1
ATOM 3037 O O . THR A 1 371 ? 24.661 -16.668 -24.129 1.00 63.47 371 THR A O 1
ATOM 3040 N N . ALA A 1 372 ? 26.831 -17.206 -24.538 1.00 61.34 372 ALA A N 1
ATOM 3041 C CA . ALA A 1 372 ? 26.783 -17.998 -25.778 1.00 61.34 372 ALA A CA 1
ATOM 3042 C C . ALA A 1 372 ? 25.698 -17.633 -26.812 1.00 61.34 372 ALA A C 1
ATOM 3044 O O . ALA A 1 372 ? 26.030 -17.018 -27.817 1.00 61.34 372 ALA A O 1
ATOM 3045 N N . GLU A 1 373 ? 24.423 -17.914 -26.551 1.00 71.56 373 GLU A N 1
ATOM 3046 C CA . GLU A 1 373 ? 23.294 -17.764 -27.479 1.00 71.56 373 GLU A CA 1
ATOM 3047 C C . GLU A 1 373 ? 23.167 -16.359 -28.090 1.00 71.56 373 GLU A C 1
ATOM 3049 O O . GLU A 1 373 ? 22.968 -16.222 -29.293 1.00 71.56 373 GLU A O 1
ATOM 3054 N N . VAL A 1 374 ? 23.329 -15.286 -27.305 1.00 70.06 374 VAL A N 1
ATOM 3055 C CA . VAL A 1 374 ? 23.267 -13.913 -27.853 1.00 70.06 374 VAL A CA 1
ATOM 3056 C C . VAL A 1 374 ? 24.488 -13.582 -28.710 1.00 70.06 374 VAL A C 1
ATOM 3058 O O . VAL A 1 374 ? 24.385 -12.792 -29.649 1.00 70.06 374 VAL A O 1
ATOM 3061 N N . ASN A 1 375 ? 25.646 -14.168 -28.411 1.00 76.12 375 ASN A N 1
ATOM 3062 C CA . ASN A 1 375 ? 26.837 -13.995 -29.239 1.00 76.12 375 ASN A CA 1
ATOM 3063 C C . ASN A 1 375 ? 26.746 -14.834 -30.520 1.00 76.12 375 ASN A C 1
ATOM 3065 O O . ASN A 1 375 ? 27.118 -14.328 -31.576 1.00 76.12 375 ASN A O 1
ATOM 3069 N N . ASP A 1 376 ? 26.174 -16.035 -30.444 1.00 81.25 376 ASP A N 1
ATOM 3070 C CA . ASP A 1 376 ? 25.930 -16.922 -31.582 1.00 81.25 376 ASP A CA 1
ATOM 3071 C C . ASP A 1 376 ? 24.896 -16.313 -32.534 1.00 81.25 376 ASP A C 1
ATOM 3073 O O . ASP A 1 376 ? 25.170 -16.157 -33.721 1.00 81.25 376 ASP A O 1
ATOM 3077 N N . LEU A 1 377 ? 23.770 -15.811 -32.015 1.00 82.81 377 LEU A N 1
ATOM 3078 C CA . LEU A 1 377 ? 22.777 -15.090 -32.818 1.00 82.81 377 LEU A CA 1
ATOM 3079 C C . LEU A 1 377 ? 23.349 -13.801 -33.427 1.00 82.81 377 LEU A C 1
ATOM 3081 O O . LEU A 1 377 ? 23.034 -13.448 -34.563 1.00 82.81 377 LEU A O 1
ATOM 3085 N N . LYS A 1 378 ? 24.222 -13.078 -32.711 1.00 83.50 378 LYS A N 1
ATOM 3086 C CA . LYS A 1 378 ? 24.931 -11.918 -33.284 1.00 83.50 378 LYS A CA 1
ATOM 3087 C C . LYS A 1 378 ? 25.896 -12.324 -34.397 1.00 83.50 378 LYS A C 1
ATOM 3089 O O . LYS A 1 378 ? 26.046 -11.560 -35.353 1.00 83.50 378 LYS A O 1
ATOM 3094 N N . ALA A 1 379 ? 26.560 -13.471 -34.270 1.00 85.88 379 ALA A N 1
ATOM 3095 C CA . ALA A 1 379 ? 27.433 -14.010 -35.304 1.00 85.88 379 ALA A CA 1
ATOM 3096 C C . ALA A 1 379 ? 26.620 -14.418 -36.543 1.00 85.88 379 ALA A C 1
ATOM 3098 O O . ALA A 1 379 ? 26.955 -13.982 -37.642 1.00 85.88 379 ALA A O 1
ATOM 3099 N N . GLU A 1 380 ? 25.497 -15.112 -36.355 1.00 89.88 380 GLU A N 1
ATOM 3100 C CA . GLU A 1 380 ? 24.585 -15.528 -37.426 1.00 89.88 380 GLU A CA 1
ATOM 3101 C C . GLU A 1 380 ? 23.978 -14.323 -38.165 1.00 89.88 380 GLU A C 1
ATOM 3103 O O . GLU A 1 380 ? 24.013 -14.251 -39.392 1.00 89.88 380 GLU A O 1
ATOM 3108 N N . ILE A 1 381 ? 23.522 -13.294 -37.438 1.00 87.50 381 ILE A N 1
ATOM 3109 C CA . ILE A 1 381 ? 23.032 -12.042 -38.043 1.00 87.50 381 ILE A CA 1
ATOM 3110 C C . ILE A 1 381 ? 24.134 -11.347 -38.852 1.00 87.50 381 ILE A C 1
ATOM 3112 O O . ILE A 1 381 ? 23.868 -10.765 -39.908 1.00 87.50 381 ILE A O 1
ATOM 3116 N N . LYS A 1 382 ? 25.380 -11.370 -38.368 1.00 91.94 382 LYS A N 1
ATOM 3117 C CA . LYS A 1 382 ? 26.514 -10.769 -39.078 1.00 91.94 382 LYS A CA 1
ATOM 3118 C C . LYS A 1 382 ? 26.828 -11.533 -40.365 1.00 91.94 382 LYS A C 1
ATOM 3120 O O . LYS A 1 382 ? 27.086 -10.889 -41.381 1.00 91.94 382 LYS A O 1
ATOM 3125 N N . GLU A 1 383 ? 26.779 -12.859 -40.331 1.00 92.88 383 GLU A N 1
ATOM 3126 C CA . GLU A 1 383 ? 27.009 -13.724 -41.489 1.00 92.88 383 GLU A CA 1
ATOM 3127 C C . GLU A 1 383 ? 25.897 -13.570 -42.536 1.00 92.88 383 GLU A C 1
ATOM 3129 O O . GLU A 1 383 ? 26.186 -13.277 -43.697 1.00 92.88 383 GLU A O 1
ATOM 3134 N N . LEU A 1 384 ? 24.628 -13.601 -42.115 1.00 91.62 384 LEU A N 1
ATOM 3135 C CA . LEU A 1 384 ? 23.476 -13.323 -42.981 1.00 91.62 384 LEU A CA 1
ATOM 3136 C C . LEU A 1 384 ? 23.562 -11.936 -43.625 1.00 91.62 384 LEU A C 1
ATOM 3138 O O . LEU A 1 384 ? 23.283 -11.777 -44.813 1.00 91.62 384 LEU A O 1
ATOM 3142 N N . LYS A 1 385 ? 23.995 -10.917 -42.874 1.00 90.56 385 LYS A N 1
ATOM 3143 C CA . LYS A 1 385 ? 24.174 -9.564 -43.417 1.00 90.56 385 LYS A CA 1
ATOM 3144 C C . LYS A 1 385 ? 25.275 -9.512 -44.478 1.00 90.56 385 LYS A C 1
ATOM 3146 O O . LYS A 1 385 ? 25.120 -8.802 -45.469 1.00 90.56 385 LYS A O 1
ATOM 3151 N N . GLN A 1 386 ? 26.372 -10.243 -44.284 1.00 92.62 386 GLN A N 1
ATOM 3152 C CA . GLN A 1 386 ? 27.449 -10.334 -45.271 1.00 92.62 386 GLN A CA 1
ATOM 3153 C C . GLN A 1 386 ? 26.998 -11.087 -46.526 1.00 92.62 386 GLN A C 1
ATOM 3155 O O . GLN A 1 386 ? 27.218 -10.585 -47.625 1.00 92.62 386 GLN A O 1
ATOM 3160 N N . SER A 1 387 ? 26.310 -12.221 -46.368 1.00 92.25 387 SER A N 1
ATOM 3161 C CA . SER A 1 387 ? 25.736 -12.998 -47.474 1.00 92.25 387 SER A CA 1
ATOM 3162 C C . SER A 1 387 ? 24.729 -12.181 -48.289 1.00 92.25 387 SER A C 1
ATOM 3164 O O . SER A 1 387 ? 24.842 -12.086 -49.507 1.00 92.25 387 SER A O 1
ATOM 3166 N N . HIS A 1 388 ? 23.808 -11.480 -47.632 1.00 89.88 388 HIS A N 1
ATOM 3167 C CA . HIS A 1 388 ? 22.868 -10.615 -48.339 1.00 89.88 388 HIS A CA 1
ATOM 3168 C C . HIS A 1 388 ? 23.589 -9.466 -49.068 1.00 89.88 388 HIS A C 1
ATOM 3170 O O . HIS A 1 388 ? 23.211 -9.069 -50.170 1.00 89.88 388 HIS A O 1
ATOM 3176 N N . GLN A 1 389 ? 24.670 -8.934 -48.495 1.00 89.38 389 GLN A N 1
ATOM 3177 C CA . GLN A 1 389 ? 25.440 -7.876 -49.138 1.00 89.38 389 GLN A CA 1
ATOM 3178 C C . GLN A 1 389 ? 26.207 -8.367 -50.376 1.00 89.38 389 GLN A C 1
ATOM 3180 O O . GLN A 1 389 ? 26.291 -7.623 -51.357 1.00 89.38 389 GLN A O 1
ATOM 3185 N N . THR A 1 390 ? 26.722 -9.600 -50.374 1.00 90.62 390 THR A N 1
ATOM 3186 C CA . THR A 1 390 ? 27.359 -10.196 -51.559 1.00 90.62 390 THR A CA 1
ATOM 3187 C C . THR A 1 390 ? 26.335 -10.532 -52.642 1.00 90.62 390 THR A C 1
ATOM 3189 O O . THR A 1 390 ? 26.583 -10.243 -53.814 1.00 90.62 390 THR A O 1
ATOM 3192 N N . GLU A 1 391 ? 25.152 -11.032 -52.278 1.00 90.50 391 GLU A N 1
ATOM 3193 C CA . GLU A 1 391 ? 24.046 -11.238 -53.224 1.00 90.50 391 GLU A CA 1
ATOM 3194 C C . GLU A 1 391 ? 23.606 -9.924 -53.878 1.00 90.50 391 GLU A C 1
ATOM 3196 O O . GLU A 1 391 ? 23.493 -9.838 -55.102 1.00 90.50 391 GLU A O 1
ATOM 3201 N N . MET A 1 392 ? 23.462 -8.857 -53.088 1.00 90.06 392 MET A N 1
ATOM 3202 C CA . MET A 1 392 ? 23.145 -7.521 -53.598 1.00 90.06 392 MET A CA 1
ATOM 3203 C C . MET A 1 392 ? 24.223 -6.973 -54.542 1.00 90.06 392 MET A C 1
ATOM 3205 O O . MET A 1 392 ? 23.905 -6.284 -55.514 1.00 90.06 392 MET A O 1
ATOM 3209 N N . GLN A 1 393 ? 25.501 -7.261 -54.286 1.00 89.44 393 GLN A N 1
ATOM 3210 C CA . GLN A 1 393 ? 26.594 -6.889 -55.190 1.00 89.44 393 GLN A CA 1
ATOM 3211 C C . GLN A 1 393 ? 26.558 -7.695 -56.494 1.00 89.44 393 GLN A C 1
ATOM 3213 O O . GLN A 1 393 ? 26.745 -7.115 -57.564 1.00 89.44 393 GLN A O 1
ATOM 3218 N N . SER A 1 394 ? 26.258 -8.993 -56.420 1.00 91.44 394 SER A N 1
ATOM 3219 C CA . SER A 1 394 ? 26.092 -9.860 -57.592 1.00 91.44 394 SER A CA 1
ATOM 3220 C C . SER A 1 394 ? 24.930 -9.398 -58.476 1.00 91.44 394 SER A C 1
ATOM 3222 O O . SER A 1 394 ? 25.103 -9.202 -59.679 1.00 91.44 394 SER A O 1
ATOM 3224 N N . LEU A 1 395 ? 23.772 -9.103 -57.877 1.00 90.06 395 LEU A N 1
ATOM 3225 C CA . LEU A 1 395 ? 22.611 -8.553 -58.583 1.00 90.06 395 LEU A CA 1
ATOM 3226 C C . LEU A 1 395 ? 22.931 -7.213 -59.254 1.00 90.06 395 LEU A C 1
ATOM 3228 O O . LEU A 1 395 ? 22.592 -7.007 -60.417 1.00 90.06 395 LEU A O 1
ATOM 3232 N N . ARG A 1 396 ? 23.647 -6.314 -58.565 1.00 89.44 396 ARG A N 1
ATOM 3233 C CA . ARG A 1 396 ? 24.110 -5.049 -59.164 1.00 89.44 396 ARG A CA 1
ATOM 3234 C C . ARG A 1 396 ? 25.035 -5.279 -60.358 1.00 89.44 396 ARG A C 1
ATOM 3236 O O . ARG A 1 396 ? 24.903 -4.586 -61.361 1.00 89.44 396 ARG A O 1
ATOM 3243 N N . ALA A 1 397 ? 25.948 -6.245 -60.277 1.00 87.69 397 ALA A N 1
ATOM 3244 C CA . ALA A 1 397 ? 26.841 -6.573 -61.384 1.00 87.69 397 ALA A CA 1
ATOM 3245 C C . ALA A 1 397 ? 26.072 -7.116 -62.602 1.00 87.69 397 ALA A C 1
ATOM 3247 O O . ALA A 1 397 ? 26.349 -6.700 -63.727 1.00 87.69 397 ALA A O 1
ATOM 3248 N N . GLN A 1 398 ? 25.067 -7.969 -62.383 1.00 88.31 398 GLN A N 1
ATOM 3249 C CA . GLN A 1 398 ? 24.192 -8.469 -63.449 1.00 88.31 398 GLN A CA 1
ATOM 3250 C C . GLN A 1 398 ? 23.380 -7.341 -64.093 1.00 88.31 398 GLN A C 1
ATOM 3252 O O . GLN A 1 398 ? 23.334 -7.239 -65.318 1.00 88.31 398 GLN A O 1
ATOM 3257 N N . ILE A 1 399 ? 22.806 -6.441 -63.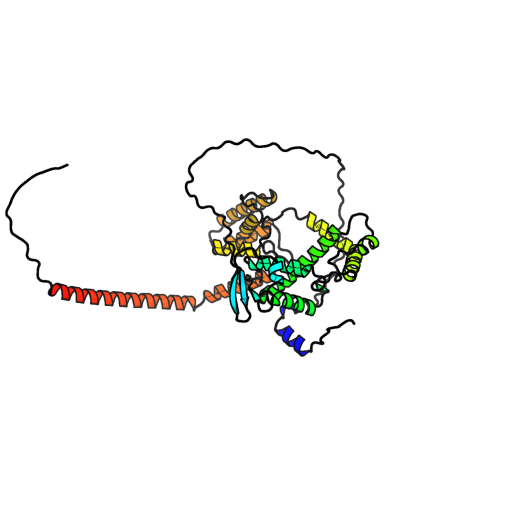288 1.00 87.25 399 ILE A N 1
ATOM 3258 C CA . ILE A 1 399 ? 22.095 -5.256 -63.792 1.00 87.25 399 ILE A CA 1
ATOM 3259 C C . ILE A 1 399 ? 23.033 -4.393 -64.644 1.00 87.25 399 ILE A C 1
ATOM 3261 O O . ILE A 1 399 ? 22.649 -3.973 -65.734 1.00 87.25 399 ILE A O 1
ATOM 3265 N N . ASN A 1 400 ? 24.276 -4.178 -64.208 1.00 86.44 400 ASN A N 1
ATOM 3266 C CA . ASN A 1 400 ? 25.258 -3.398 -64.965 1.00 86.44 400 ASN A CA 1
ATOM 3267 C C . ASN A 1 400 ? 25.651 -4.076 -66.288 1.00 86.44 400 ASN A C 1
ATOM 3269 O O . ASN A 1 400 ? 25.801 -3.392 -67.298 1.00 86.44 400 ASN A O 1
ATOM 3273 N N . GLN A 1 401 ? 25.777 -5.406 -66.316 1.00 87.31 401 GLN A N 1
ATOM 3274 C CA . GLN A 1 401 ? 26.006 -6.154 -67.558 1.00 87.31 401 GLN A CA 1
ATOM 3275 C C . GLN A 1 401 ? 24.827 -6.027 -68.527 1.00 87.31 401 GLN A C 1
ATOM 3277 O O . GLN A 1 401 ? 25.038 -5.746 -69.704 1.00 87.31 401 GLN A O 1
ATOM 3282 N N . ILE A 1 402 ? 23.592 -6.163 -68.036 1.00 84.38 402 ILE A N 1
ATOM 3283 C CA . ILE A 1 402 ? 22.380 -5.989 -68.850 1.00 84.38 402 ILE A CA 1
ATOM 3284 C C . ILE A 1 402 ? 22.285 -4.548 -69.367 1.00 84.38 402 ILE A C 1
ATOM 3286 O O . ILE A 1 402 ? 22.000 -4.330 -70.540 1.00 84.38 402 ILE A O 1
ATOM 3290 N N . THR A 1 403 ? 22.592 -3.562 -68.525 1.00 82.62 403 THR A N 1
ATOM 3291 C CA . THR A 1 403 ? 22.595 -2.137 -68.895 1.00 82.62 403 THR A CA 1
ATOM 3292 C C . THR A 1 403 ? 23.644 -1.839 -69.967 1.00 82.62 403 THR A C 1
ATOM 3294 O O . THR A 1 403 ? 23.367 -1.123 -70.926 1.00 82.62 403 THR A O 1
ATOM 3297 N N . SER A 1 404 ? 24.833 -2.435 -69.850 1.00 80.12 404 SER A N 1
ATOM 3298 C CA . SER A 1 404 ? 25.903 -2.329 -70.847 1.00 80.12 404 SER A CA 1
ATOM 3299 C C . SER A 1 404 ? 25.503 -2.944 -72.193 1.00 80.12 404 SER A C 1
ATOM 3301 O O . SER A 1 404 ? 25.694 -2.319 -73.236 1.00 80.12 404 SER A O 1
ATOM 3303 N N . LEU A 1 405 ? 24.878 -4.128 -72.178 1.00 79.50 405 LEU A N 1
ATOM 3304 C CA . LEU A 1 405 ? 24.337 -4.752 -73.388 1.00 79.50 405 LEU A CA 1
ATOM 3305 C C . LEU A 1 405 ? 23.258 -3.873 -74.027 1.00 79.50 405 LEU A C 1
ATOM 3307 O O . LEU A 1 405 ? 23.284 -3.667 -75.234 1.00 79.50 405 LEU A O 1
ATOM 3311 N N . LEU A 1 406 ? 22.356 -3.292 -73.234 1.00 71.81 406 LEU A N 1
ATOM 3312 C CA . LEU A 1 406 ? 21.331 -2.380 -73.745 1.00 71.81 406 LEU A CA 1
ATOM 3313 C C . LEU A 1 406 ? 21.940 -1.125 -74.389 1.00 71.81 406 LEU A C 1
ATOM 3315 O O . LEU A 1 406 ? 21.484 -0.727 -75.455 1.00 71.81 406 LEU A O 1
ATOM 3319 N N . HIS A 1 407 ? 23.003 -0.549 -73.820 1.00 68.06 407 HIS A N 1
ATOM 3320 C CA . HIS A 1 407 ? 23.723 0.581 -74.423 1.00 68.06 407 HIS A CA 1
ATOM 3321 C C . HIS A 1 407 ? 24.402 0.245 -75.763 1.00 68.06 407 HIS A C 1
ATOM 3323 O O . HIS A 1 407 ? 24.573 1.145 -76.579 1.00 68.06 407 HIS A O 1
ATOM 3329 N N . GLN A 1 408 ? 24.745 -1.020 -76.039 1.00 66.75 408 GLN A N 1
ATOM 3330 C CA . GLN A 1 408 ? 25.259 -1.436 -77.356 1.00 66.75 408 GLN A CA 1
ATOM 3331 C C . GLN A 1 408 ? 24.176 -1.460 -78.448 1.00 66.75 408 GLN A C 1
ATOM 3333 O O . GLN A 1 408 ? 24.505 -1.392 -79.630 1.00 66.75 408 GLN A O 1
ATOM 3338 N N . PHE A 1 409 ? 22.897 -1.525 -78.067 1.00 65.00 409 PHE A N 1
ATOM 3339 C CA . PHE A 1 409 ? 21.754 -1.471 -78.985 1.00 65.00 409 PHE A CA 1
ATOM 3340 C C . PHE A 1 409 ? 21.114 -0.078 -79.078 1.00 65.00 409 PHE A C 1
ATOM 3342 O O . PHE A 1 409 ? 20.166 0.105 -79.843 1.00 65.00 409 PHE A O 1
ATOM 3349 N N . VAL A 1 410 ? 21.626 0.914 -78.338 1.00 58.22 410 VAL A N 1
ATOM 3350 C CA . VAL A 1 410 ? 21.233 2.320 -78.487 1.00 58.22 410 VAL A CA 1
ATOM 3351 C C . VAL A 1 410 ? 22.075 2.935 -79.616 1.00 58.22 410 VAL A C 1
ATOM 3353 O O . VAL A 1 410 ? 23.297 3.009 -79.482 1.00 58.22 410 VAL A O 1
ATOM 3356 N N . PRO A 1 411 ? 21.473 3.374 -80.738 1.00 56.84 411 PRO A N 1
ATOM 3357 C CA . PRO A 1 411 ? 22.217 4.025 -81.812 1.00 56.84 411 PRO A CA 1
ATOM 3358 C C . PRO A 1 411 ? 22.849 5.335 -81.315 1.00 56.84 411 PRO A C 1
ATOM 3360 O O . PRO A 1 411 ? 22.254 6.009 -80.468 1.00 56.84 411 PRO A O 1
ATOM 3363 N N . PRO A 1 412 ? 24.017 5.743 -81.845 1.00 50.41 412 PRO A N 1
ATOM 3364 C CA . PRO A 1 412 ? 24.605 7.029 -81.499 1.00 50.41 412 PRO A CA 1
ATOM 3365 C C . PRO A 1 412 ? 23.628 8.150 -81.866 1.00 50.41 412 PRO A C 1
ATOM 3367 O O . PRO A 1 412 ? 23.184 8.249 -83.011 1.00 50.41 412 PRO A O 1
ATOM 3370 N N . GLN A 1 413 ? 23.297 8.994 -80.887 1.00 56.66 413 GLN A N 1
ATOM 3371 C CA . GLN A 1 413 ? 22.643 10.270 -81.152 1.00 56.66 413 GLN A CA 1
ATOM 3372 C C . GLN A 1 413 ? 23.571 11.069 -82.074 1.00 56.66 413 GLN A C 1
ATOM 3374 O O . GLN A 1 413 ? 24.722 11.346 -81.727 1.00 56.66 413 GLN A O 1
ATOM 3379 N N . VAL A 1 414 ? 23.085 11.355 -83.280 1.00 46.62 414 VAL A N 1
ATOM 3380 C CA . VAL A 1 414 ? 23.786 12.140 -84.298 1.00 46.62 414 VAL A CA 1
ATOM 3381 C C . VAL A 1 414 ? 24.048 13.539 -83.725 1.00 46.62 414 VAL A C 1
ATOM 3383 O O . VAL A 1 414 ? 23.133 14.117 -83.135 1.00 46.62 414 VAL A O 1
ATOM 3386 N N . PRO A 1 415 ? 25.260 14.105 -83.864 1.00 46.75 415 PRO A N 1
ATOM 3387 C CA . PRO A 1 415 ? 25.492 15.490 -83.497 1.00 46.75 415 PRO A CA 1
ATOM 3388 C C . PRO A 1 415 ? 24.691 16.373 -84.453 1.00 46.75 415 PRO A C 1
ATOM 3390 O O . PRO A 1 415 ? 24.917 16.361 -85.664 1.00 46.75 415 PRO A O 1
ATOM 3393 N N . ASP A 1 416 ? 23.735 17.112 -83.903 1.00 40.66 416 ASP A N 1
ATOM 3394 C CA . ASP A 1 416 ? 22.899 18.027 -84.664 1.00 40.66 416 ASP A CA 1
ATOM 3395 C C . ASP A 1 416 ? 23.742 19.246 -85.064 1.00 40.66 416 ASP A C 1
ATOM 3397 O O . ASP A 1 416 ? 23.961 20.181 -84.291 1.00 40.66 416 ASP A O 1
ATOM 3401 N N . SER A 1 417 ? 24.313 19.190 -86.267 1.00 42.34 417 SER A N 1
ATOM 3402 C CA . SER A 1 417 ? 24.990 20.313 -86.901 1.00 42.34 417 SER A CA 1
ATOM 3403 C C . SER A 1 417 ? 24.152 20.827 -88.070 1.00 42.34 417 SER A C 1
ATOM 3405 O O . SER A 1 417 ? 24.405 20.494 -89.227 1.00 42.34 417 SER A O 1
ATOM 3407 N N . SER A 1 418 ? 23.201 21.711 -87.776 1.00 38.00 418 SER A N 1
ATOM 3408 C CA . SER A 1 418 ? 22.780 22.744 -88.722 1.00 38.00 418 SER A CA 1
ATOM 3409 C C . SER A 1 418 ? 22.834 24.106 -88.040 1.00 38.00 418 SER A C 1
ATOM 3411 O O . SER A 1 418 ? 21.971 24.470 -87.243 1.00 38.00 418 SER A O 1
ATOM 3413 N N . SER A 1 419 ? 23.878 24.868 -88.357 1.00 43.62 419 SER A N 1
ATOM 3414 C CA . SER A 1 419 ? 23.916 26.303 -88.118 1.00 43.62 419 SER A CA 1
ATOM 3415 C C . SER A 1 419 ? 23.111 27.013 -89.212 1.00 43.62 419 SER A C 1
ATOM 3417 O O . SER A 1 419 ? 23.378 26.812 -90.392 1.00 43.62 419 SER A O 1
ATOM 3419 N N . ALA A 1 420 ? 22.144 27.856 -88.830 1.00 39.38 420 ALA A N 1
ATOM 3420 C CA . ALA A 1 420 ? 21.755 29.067 -89.570 1.00 39.38 420 ALA A CA 1
ATOM 3421 C C . ALA A 1 420 ? 20.703 29.903 -88.805 1.00 39.38 420 ALA A C 1
ATOM 3423 O O . ALA A 1 420 ? 19.505 29.709 -88.955 1.00 39.38 420 ALA A O 1
ATOM 3424 N N . ARG A 1 421 ? 21.209 30.855 -88.009 1.00 42.44 421 ARG A N 1
ATOM 3425 C CA . ARG A 1 421 ? 20.821 32.284 -87.917 1.00 42.44 421 ARG A CA 1
ATOM 3426 C C . ARG A 1 421 ? 19.335 32.689 -88.039 1.00 42.44 421 ARG A C 1
ATOM 3428 O O . ARG A 1 421 ? 18.766 32.587 -89.121 1.00 42.44 421 ARG A O 1
ATOM 3435 N N . ARG A 1 422 ? 18.835 33.376 -87.001 1.00 39.38 422 ARG A N 1
ATOM 3436 C CA . ARG A 1 422 ? 18.354 34.791 -86.955 1.00 39.38 422 ARG A CA 1
ATOM 3437 C C . ARG A 1 422 ? 17.837 35.058 -85.532 1.00 39.38 422 ARG A C 1
ATOM 3439 O O . ARG A 1 422 ? 17.020 34.293 -85.046 1.00 39.38 422 ARG A O 1
ATOM 3446 N N . ASP A 1 423 ? 18.514 35.896 -84.756 1.00 42.22 423 ASP A N 1
ATOM 3447 C CA . ASP A 1 423 ? 18.267 37.342 -84.555 1.00 42.22 423 ASP A CA 1
ATOM 3448 C C . ASP A 1 423 ? 17.461 37.583 -83.268 1.00 42.22 423 ASP A C 1
ATOM 3450 O O . ASP A 1 423 ? 16.413 36.975 -83.079 1.00 42.22 423 ASP A O 1
ATOM 3454 N N . GLY A 1 424 ? 17.927 38.529 -82.445 1.00 43.06 424 GLY A N 1
ATOM 3455 C CA . GLY A 1 424 ? 17.045 39.353 -81.612 1.00 43.06 424 GLY A CA 1
ATOM 3456 C C . GLY A 1 424 ? 17.161 39.207 -80.095 1.00 43.06 424 GLY A C 1
ATOM 3457 O O . GLY A 1 424 ? 16.513 38.348 -79.515 1.00 43.06 424 GLY A O 1
ATOM 3458 N N . ASP A 1 425 ? 17.907 40.149 -79.510 1.00 38.56 425 ASP A N 1
ATOM 3459 C CA . ASP A 1 425 ? 17.663 40.848 -78.235 1.00 38.56 425 ASP A CA 1
ATOM 3460 C C . ASP A 1 425 ? 17.697 40.040 -76.922 1.00 38.56 425 ASP A C 1
ATOM 3462 O O . ASP A 1 425 ? 16.861 39.195 -76.633 1.00 38.56 425 ASP A O 1
ATOM 3466 N N . ALA A 1 426 ? 18.763 40.174 -76.127 1.00 53.28 426 ALA A N 1
ATOM 3467 C CA . ALA A 1 426 ? 19.030 41.273 -75.184 1.00 53.28 426 ALA A CA 1
ATOM 3468 C C . ALA A 1 426 ? 18.083 41.259 -73.972 1.00 53.28 426 ALA A C 1
ATOM 3470 O O . ALA A 1 426 ? 16.902 41.567 -74.093 1.00 53.28 426 ALA A O 1
ATOM 3471 N N . ILE A 1 427 ? 18.633 40.957 -72.791 1.00 48.28 427 ILE A N 1
ATOM 3472 C CA . ILE A 1 427 ? 18.825 41.897 -71.670 1.00 48.28 427 ILE A CA 1
ATOM 3473 C C . ILE A 1 427 ? 19.493 41.127 -70.513 1.00 48.28 427 ILE A C 1
ATOM 3475 O O . ILE A 1 427 ? 19.045 40.057 -70.115 1.00 48.28 427 ILE A O 1
ATOM 3479 N N . ASP A 1 428 ? 20.569 41.720 -70.010 1.00 41.16 428 ASP A N 1
ATOM 3480 C CA . ASP A 1 428 ? 21.277 41.479 -68.743 1.00 41.16 428 ASP A CA 1
ATOM 3481 C C . ASP A 1 428 ? 21.447 42.891 -68.119 1.00 41.16 428 ASP A C 1
ATOM 3483 O O . ASP A 1 428 ? 21.359 43.869 -68.885 1.00 41.16 428 ASP A O 1
ATOM 3487 N N . PRO A 1 429 ? 21.750 43.091 -66.824 1.00 65.38 429 PRO A N 1
ATOM 3488 C CA . PRO A 1 429 ? 21.826 42.148 -65.704 1.00 65.38 429 PRO A CA 1
ATOM 3489 C C . PRO A 1 429 ? 20.863 42.438 -64.533 1.00 65.38 429 PRO A C 1
ATOM 3491 O O . PRO A 1 429 ? 20.300 43.558 -64.454 1.00 65.38 429 PRO A O 1
#

Radius of gyration: 34.48 Å; Cα contacts (8 Å, |Δi|>4): 317; chains: 1; bounding box: 70×78×121 Å

Sequence (429 aa):
MLIHFVYPFSAEDIREFQEHYPIIFATGNKMHRGKRFRDVEFQQSQVGSSSAQSMRSQQPQQHESESQHEFQSQQHPGQEVMDDLHIQDEQVRVRLTRGSSRSRDVWQLREDEKMVVECNELGQPIKRAGCLLSSFLGSVARRGQLCPLNYHKWNDMLPSYKVELLKFVQKKFVLPPESHDWVLKSLNRKWKEYKSKLKADWKREGMTEEEVARVCPPDVYHHQWRELVYYWFSERGQTYSDIGRAARASQTIPHTSGSKSYARLRAEFMEDHGRKPGEVEFYKMTHTHRDGSFVREESRDIVDRATSLISERIGESSSIGNTRGVEAQVFTELMGSERYGRVRGYGVGVTPTQLSAVGRYTQDVRQSSSTAEVNDLKAEIKELKQSHQTEMQSLRAQINQITSLLHQFVPPQVPDSSSARRDGDAIDP

Foldseek 3Di:
DDDDPDDDDDPVVVVVVCVVCVPLVVVPDDDDPPDPDDDDDDDDDDDDDDDDDDDDDDDDDDDDDDDDDDDDDDDDDDDPPADWKWKQFQVRDTDTDDDDDALVVLVVDDQRIATEFDADLQLQTAGDVNLRLLRNLLVQLLQCVLNNLLDPAPVVDDSVSLVVSLVVSVSHHDGDPSNSLVSSQSSRVSNVVNLVVLCVVQVDPPDDLVRSLVDDDPNHDSVSSSSSSVLCPDPNNVVVVVVVVVVVVVCPQAWDCPSHFLSHVQVVCCVVPVDGDAPLRLLQVGQADPVSHGPDVVSVVLSVQLVVQLCVVCVVPVDPVCSRVSSVVSNCVSVPHDDAQDDPSNGTRDGPVSVVVVVVVVVVVVVVCVDDPVVVVVVVVVVVVVVVVVVVVVVVVVVVVVVVVVVVVDDDDDPDDDDDDDDDDDDDD